Protein AF-0000000087712857 (afdb_homodimer)

Secondary structure (DSSP, 8-state):
--------TT----TT-----TT------HHHHHHHHHHHHHHHHHHHHHHHHHHT--HHHHHHHHHHHHHHHHHHHHHHHHHH--TTHHHHHHHHHHHTTTTBHHHHHHHHHHHHHHHHHHHHHHHHTT---HHHHHHHHHHHHHHHHHHHHHHHHHHHH-TTSTTT--THHHHHHHHHHHHHHHHHHHHHHTT--SHHHHHHHHHHHHHHHHHHHHHHHHHHHHHHT--TTSHHHHHHHHHHHH-HHHHHHHHHHHHHHHHHHHHHHHHHT---TT----------S----PPPPHHHHHHHHHHHHHHHHHHHHHHHHHHHHHHHHHHHS---S-S--SS----TT-TT-B-/--------TT----TT-----TT------HHHHHHHHHHHHHHHHHHHHHHHHHHT--HHHHHHHHHHHHHHHHHHHHHHHHHH--TTHHHHHHHHHHHTTTTBHHHHHHHHHHHHHHHHHHHHHHHHTT---HHHHHHHHHHHHHHHHHHHHHHHHHHHH-TTSTTT--THHHHHHHHHHHHHHHHHHHHHHTT--SHHHHHHHHHHHHHHHHHHHHHHHHHHHHHHT--TTSHHHHHHHHHHHH-HHHHHHHHHHHHHHHHHHHHHHHHHT---TT----------S----PPPPHHHHHHHHHHHHHHHHHHHHHHHHHHHHHHHHHHHS---S-S--SS----TT-TT-B-

Foldseek 3Di:
DDDLDDPDPPDLQAAPRPLRRQQPFNAFDVLLLLLLLLLLLLLLLLLVLLVVLLVVLQQVLSLQSLVVSLVSLVSSVVSVCVSNVDVVCLVVLQVVLVVLVQWFLLSVLSVLSVQLNVLSVVLNVCSNVVPPDSVVNNVSSVSNNVSSLCNQQSVLVLQLLQPLFALSVFPLSSQLSNLLSQLLNLLVSLVSLVVDDDLSSLVSNLVSLVSNLVSLVSNVVSVCVSLVPHDCVPVLNVQLSVVLVVDPLNVLLVVLSVLLNVLSVVQNCQQVVVPPVPDPPDDPDPPPPPPRRDGGDPVSSVSSNSSSVSSNSSSSSSSVSSSVSRVVSSSVDDSPPPPVCVPRPQRVSHSNSTD/DDDLDAPDPPDLQAFPRPPPRQQHFNAFDVLLLLLLLLLLLLLLLLLVLLVVLLVVLQQVLSLQSLVVSLVSLVSSVVSVCVSNVDPVCLVVLQVVLVVLVQWFLLSVLSVLSVQLNVLSVVLNVCSNVVPPDSVVNNVSSVSNNVSSLCNQQSVLVLQLLQPLFALSVFPLSSQLSNLLSQLLNLLVSLVSLVVDDDLSSLVSNLVSLVSNLVSLVSNVVSVCVSLVPHDCVPVLNVQLSVVLVVDPLNVLLVVLSVLLNVLSVVSNCQQVVVPPVPDPPDDPDPDPPPPRRDGGDPVSSVSSNSSSVSSNSSSSSSSVSSSVSRVVSSSVDDSPPPPVCVPRSQRVSHSNSTD

Radius of gyration: 26.61 Å; Cα contacts (8 Å, |Δi|>4): 1122; chains: 2; bounding box: 63×82×61 Å

InterPro domains:
  IPR005614 NrfD-like [PF03916] (27-250)
  IPR052049 Membrane-bound electron transfer protein [PTHR34856] (14-339)

Solvent-accessible surface area (backbone atoms only — not comparable to full-atom values): 35261 Å² total; per-residue (Å²): 132,81,79,83,67,74,76,67,92,81,73,67,67,38,86,81,55,70,89,59,68,89,81,64,69,59,70,82,55,71,37,43,36,49,14,54,37,25,30,13,35,15,11,29,35,32,27,52,40,21,56,40,53,67,71,69,64,29,63,70,41,39,35,58,49,25,51,54,24,32,53,29,30,50,49,12,53,50,25,45,39,64,52,43,72,47,68,69,49,67,69,52,43,50,62,55,17,62,78,35,41,84,42,8,33,54,18,39,35,47,50,23,44,50,43,27,44,51,29,31,43,53,42,25,52,42,46,70,66,60,59,81,56,60,64,61,54,38,52,42,20,49,54,18,22,53,21,5,51,47,33,27,22,33,60,23,45,36,38,11,30,30,74,83,35,32,63,33,53,27,25,15,40,25,56,26,36,42,24,32,18,45,21,19,15,27,16,54,50,35,60,60,23,63,80,49,83,48,68,32,17,37,51,43,37,57,52,28,37,44,48,29,22,55,22,28,50,42,30,53,51,24,49,49,42,34,66,57,26,58,58,62,84,46,61,40,23,39,48,13,51,54,49,38,76,67,37,68,60,48,52,50,25,53,50,30,38,51,50,22,28,53,49,24,42,53,48,40,41,66,68,67,61,54,62,53,91,80,56,81,69,74,74,78,76,80,70,72,60,86,67,74,84,76,63,76,56,69,70,52,51,56,51,45,49,52,29,19,51,28,25,44,53,22,32,40,36,54,50,36,49,55,55,49,21,19,51,53,19,41,73,67,46,73,74,69,80,72,62,78,53,80,66,69,83,70,52,73,82,33,57,71,45,52,74,132,80,79,84,67,75,72,69,91,81,70,71,67,40,88,80,55,70,90,60,69,89,82,60,71,57,72,84,55,71,36,44,36,49,14,53,37,25,28,13,34,15,11,31,34,32,28,51,40,19,56,40,53,69,71,68,63,30,62,72,40,40,37,57,49,27,51,54,24,31,51,28,29,51,50,12,52,50,25,44,38,64,53,46,73,46,69,68,48,68,70,51,43,51,62,55,16,63,75,34,41,85,41,7,34,54,17,39,36,49,51,23,44,51,42,26,43,51,30,30,43,53,42,26,52,41,44,71,64,59,59,80,54,60,64,61,56,39,53,40,20,49,54,19,22,52,20,6,50,47,33,27,23,34,59,22,44,36,38,12,29,31,74,83,35,33,63,33,53,29,24,15,40,25,55,26,35,41,25,32,16,44,21,19,14,26,16,52,50,35,61,60,24,62,81,50,85,48,69,32,16,39,50,44,37,56,50,28,36,45,48,30,22,55,21,29,52,41,29,54,50,24,48,49,42,35,66,57,24,59,59,62,84,46,60,38,24,40,49,13,49,53,50,38,76,67,36,68,60,48,53,50,23,53,49,29,38,52,49,22,28,53,48,24,43,53,46,42,40,67,69,67,61,54,61,53,93,82,56,82,68,75,74,81,75,80,73,72,61,86,67,75,84,76,64,74,56,69,70,52,51,55,51,47,50,54,27,20,52,29,24,43,53,24,33,40,36,54,50,36,48,56,55,49,22,19,51,53,20,40,72,66,45,73,73,69,79,73,63,77,50,80,66,68,84,68,53,75,84,36,57,68,45,54,72

Nearest PDB structures (foldseek):
  4akk-assembly1_B  TM=4.222E-01  e=1.189E+00  Klebsiella oxytoca
  4akk-assembly1_B  TM=4.228E-01  e=1.718E+00  Klebsiella oxytoca

pLDDT: mean 81.54, std 23.34, range [18.94, 98.94]

Structure (mmCIF, N/CA/C/O backbone):
data_AF-0000000087712857-model_v1
#
loop_
_entity.id
_entity.type
_entity.pdbx_description
1 polymer 'Nitrite reductase'
#
loop_
_atom_site.group_PDB
_atom_site.id
_atom_site.type_symbol
_atom_site.label_atom_id
_atom_site.label_alt_id
_atom_site.label_comp_id
_atom_site.label_asym_id
_atom_site.label_entity_id
_atom_site.label_seq_id
_atom_site.pdbx_PDB_ins_code
_atom_site.Cartn_x
_atom_site.Cartn_y
_atom_site.Cartn_z
_atom_site.occupancy
_atom_site.B_iso_or_equiv
_atom_site.auth_seq_id
_atom_site.auth_comp_id
_atom_site.auth_asym_id
_atom_site.auth_atom_id
_atom_site.pdbx_PDB_model_num
ATOM 1 N N . MET A 1 1 ? -28.047 -44.156 -13.953 1 19.23 1 MET A N 1
ATOM 2 C CA . MET A 1 1 ? -27.125 -43.125 -14.398 1 19.23 1 MET A CA 1
ATOM 3 C C . MET A 1 1 ? -27.719 -41.75 -14.234 1 19.23 1 MET A C 1
ATOM 5 O O . MET A 1 1 ? -28.484 -41.281 -15.078 1 19.23 1 MET A O 1
ATOM 9 N N . GLY A 1 2 ? -28.188 -41.438 -13.156 1 24 2 GLY A N 1
ATOM 10 C CA . GLY A 1 2 ? -29.203 -40.406 -12.891 1 24 2 GLY A CA 1
ATOM 11 C C . GLY A 1 2 ? -28.75 -39 -13.281 1 24 2 GLY A C 1
ATOM 12 O O . GLY A 1 2 ? -27.562 -38.719 -13.328 1 24 2 GLY A O 1
ATOM 13 N N . LEU A 1 3 ? -29.562 -38.312 -14.125 1 23.53 3 LEU A N 1
ATOM 14 C CA . LEU A 1 3 ? -29.5 -37.062 -14.875 1 23.53 3 LEU A CA 1
ATOM 15 C C . LEU A 1 3 ? -29.125 -35.906 -13.961 1 23.53 3 LEU A C 1
ATOM 17 O O . LEU A 1 3 ? -29.625 -35.781 -12.844 1 23.53 3 LEU A O 1
ATOM 21 N N . PHE A 1 4 ? -27.859 -35.562 -13.883 1 30.02 4 PHE A N 1
ATOM 22 C CA . PHE A 1 4 ? -27.203 -34.375 -13.336 1 30.02 4 PHE A CA 1
ATOM 23 C C . PHE A 1 4 ? -28 -33.125 -13.648 1 30.02 4 PHE A C 1
ATOM 25 O O . PHE A 1 4 ? -27.922 -32.594 -14.758 1 30.02 4 PHE A O 1
ATOM 32 N N . SER A 1 5 ? -29.25 -33 -13.234 1 29.48 5 SER A N 1
ATOM 33 C CA . SER A 1 5 ? -30.031 -31.844 -13.625 1 29.48 5 SER A CA 1
ATOM 34 C C . SER A 1 5 ? -29.516 -30.578 -12.969 1 29.48 5 SER A C 1
ATOM 36 O O . SER A 1 5 ? -29.047 -30.609 -11.82 1 29.48 5 SER A O 1
ATOM 38 N N . ALA A 1 6 ? -29.078 -29.594 -13.656 1 32.34 6 ALA A N 1
ATOM 39 C CA . ALA A 1 6 ? -28.656 -28.25 -13.312 1 32.34 6 ALA A CA 1
ATOM 40 C C . ALA A 1 6 ? -29.562 -27.641 -12.242 1 32.34 6 ALA A C 1
ATOM 42 O O . ALA A 1 6 ? -30.781 -27.828 -12.281 1 32.34 6 ALA A O 1
ATOM 43 N N . PRO A 1 7 ? -29 -27.422 -11.078 1 37.94 7 PRO A N 1
ATOM 44 C CA . PRO A 1 7 ? -29.984 -26.828 -10.18 1 37.94 7 PRO A CA 1
ATOM 45 C C . PRO A 1 7 ? -30.688 -25.625 -10.789 1 37.94 7 PRO A C 1
ATOM 47 O O . PRO A 1 7 ? -30.172 -25.031 -11.742 1 37.94 7 PRO A O 1
ATOM 50 N N . SER A 1 8 ? -31.844 -25.344 -10.375 1 32.38 8 SER A N 1
ATOM 51 C CA . SER A 1 8 ? -32.656 -24.234 -10.859 1 32.38 8 SER A CA 1
ATOM 52 C C . SER A 1 8 ? -31.984 -22.891 -10.547 1 32.38 8 SER A C 1
ATOM 54 O O . SER A 1 8 ? -31.328 -22.734 -9.508 1 32.38 8 SER A O 1
ATOM 56 N N . PRO A 1 9 ? -31.844 -21.891 -11.352 1 36.56 9 PRO A N 1
ATOM 57 C CA . PRO A 1 9 ? -31.5 -20.484 -11.156 1 36.56 9 PRO A CA 1
ATOM 58 C C . PRO A 1 9 ? -32.125 -19.891 -9.898 1 36.56 9 PRO A C 1
ATOM 60 O O . PRO A 1 9 ? -33.312 -20.125 -9.625 1 36.56 9 PRO A O 1
ATOM 63 N N . GLY A 1 10 ? -31.266 -19.453 -8.797 1 34.5 10 GLY A N 1
ATOM 64 C CA . GLY A 1 10 ? -31.781 -18.828 -7.59 1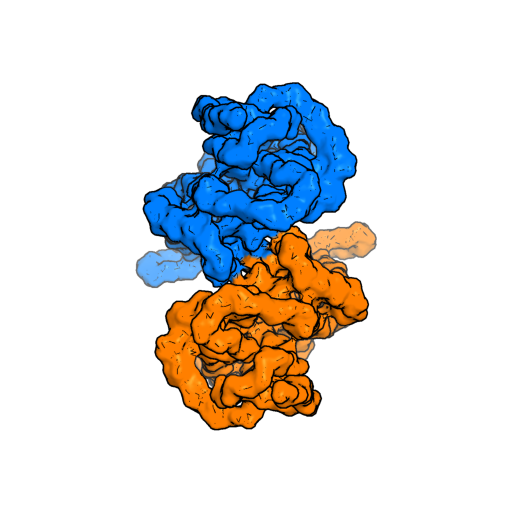 34.5 10 GLY A CA 1
ATOM 65 C C . GLY A 1 10 ? -31.5 -19.625 -6.332 1 34.5 10 GLY A C 1
ATOM 66 O O . GLY A 1 10 ? -32.031 -19.312 -5.266 1 34.5 10 GLY A O 1
ATOM 67 N N . THR A 1 11 ? -30.953 -20.719 -6.445 1 36.78 11 THR A N 1
ATOM 68 C CA . THR A 1 11 ? -30.797 -21.484 -5.215 1 36.78 11 THR A CA 1
ATOM 69 C C . THR A 1 11 ? -29.719 -20.859 -4.324 1 36.78 11 THR A C 1
ATOM 71 O O . THR A 1 11 ? -28.562 -20.703 -4.738 1 36.78 11 THR A O 1
ATOM 74 N N . SER A 1 12 ? -30.156 -20.188 -3.205 1 34.78 12 SER A N 1
ATOM 75 C CA . SER A 1 12 ? -29.328 -19.547 -2.184 1 34.78 12 SER A CA 1
ATOM 76 C C . SER A 1 12 ? -28.484 -20.578 -1.437 1 34.78 12 SER A C 1
ATOM 78 O O . SER A 1 12 ? -29 -21.594 -0.978 1 34.78 12 SER A O 1
ATOM 80 N N . PHE A 1 13 ? -27.281 -20.859 -1.751 1 36.5 13 PHE A N 1
ATOM 81 C CA . PHE A 1 13 ? -26.484 -21.906 -1.133 1 36.5 13 PHE A CA 1
ATOM 82 C C . PHE A 1 13 ? -25.844 -21.406 0.158 1 36.5 13 PHE A C 1
ATOM 84 O O . PHE A 1 13 ? -24.984 -20.516 0.131 1 36.5 13 PHE A O 1
ATOM 91 N N . GLY A 1 14 ? -26.594 -21.297 1.214 1 33.91 14 GLY A N 1
ATOM 92 C CA . GLY A 1 14 ? -26.047 -20.984 2.525 1 33.91 14 GLY A CA 1
ATOM 93 C C . GLY A 1 14 ? -25.016 -21.984 3.002 1 33.91 14 GLY A C 1
ATOM 94 O O . GLY A 1 14 ? -24.703 -22.938 2.297 1 33.91 14 GLY A O 1
ATOM 95 N N . ILE A 1 15 ? -24.516 -21.859 4.277 1 34.72 15 ILE A N 1
ATOM 96 C CA . ILE A 1 15 ? -23.453 -22.578 4.973 1 34.72 15 ILE A CA 1
ATOM 97 C C . ILE A 1 15 ? -23.672 -24.078 4.824 1 34.72 15 ILE A C 1
ATOM 99 O O . ILE A 1 15 ? -22.719 -24.828 4.578 1 34.72 15 ILE A O 1
ATOM 103 N N . GLN A 1 16 ? -24.766 -24.547 5.305 1 30.47 16 GLN A N 1
ATOM 104 C CA . GLN A 1 16 ? -25 -25.984 5.48 1 30.47 16 GLN A CA 1
ATOM 105 C C . GLN A 1 16 ? -25.5 -26.625 4.188 1 30.47 16 GLN A C 1
ATOM 107 O O . GLN A 1 16 ? -26.312 -27.562 4.223 1 30.47 16 GLN A O 1
ATOM 112 N N . ALA A 1 17 ? -25.359 -26.016 3.141 1 35.56 17 ALA A N 1
ATOM 113 C CA . ALA A 1 17 ? -26.109 -26.625 2.035 1 35.56 17 ALA A CA 1
ATOM 114 C C . ALA A 1 17 ? -25.531 -28 1.684 1 35.56 17 ALA A C 1
ATOM 116 O O . ALA A 1 17 ? -24.328 -28.219 1.77 1 35.56 17 ALA A O 1
ATOM 117 N N . PRO A 1 18 ? -26.391 -29.016 1.656 1 31.77 18 PRO A N 1
ATOM 118 C CA . PRO A 1 18 ? -26.016 -30.375 1.217 1 31.77 18 PRO A CA 1
ATOM 119 C C . PRO A 1 18 ? -25.141 -30.375 -0.034 1 31.77 18 PRO A C 1
ATOM 121 O O . PRO A 1 18 ? -25.172 -29.406 -0.805 1 31.77 18 PRO A O 1
ATOM 124 N N . ILE A 1 19 ? -24.172 -31.344 -0.04 1 33.94 19 ILE A N 1
ATOM 125 C CA . ILE A 1 19 ? -23.281 -31.656 -1.15 1 33.94 19 ILE A CA 1
ATOM 126 C C . ILE A 1 19 ? -24.047 -31.594 -2.467 1 33.94 19 ILE A C 1
ATOM 128 O O . ILE A 1 19 ? -24.812 -32.5 -2.801 1 33.94 19 ILE A O 1
ATOM 132 N N . ILE A 1 20 ? -24.812 -30.688 -2.771 1 35.78 20 ILE A N 1
ATOM 133 C CA . ILE A 1 20 ? -25.516 -30.719 -4.047 1 35.78 20 ILE A CA 1
ATOM 134 C C . ILE A 1 20 ? -24.547 -31.062 -5.168 1 35.78 20 ILE A C 1
ATOM 136 O O . ILE A 1 20 ? -23.344 -30.828 -5.043 1 35.78 20 ILE A O 1
ATOM 140 N N . GLN A 1 21 ? -24.953 -31.438 -6.402 1 33.69 21 GLN A N 1
ATOM 141 C CA . GLN A 1 21 ? -24.266 -31.891 -7.605 1 33.69 21 GLN A CA 1
ATOM 142 C C . GLN A 1 21 ? -23.062 -31 -7.906 1 33.69 21 GLN A C 1
ATOM 144 O O . GLN A 1 21 ? -23.062 -29.812 -7.59 1 33.69 21 GLN A O 1
ATOM 149 N N . ILE A 1 22 ? -21.922 -31.594 -8.227 1 35.44 22 ILE A N 1
ATOM 150 C CA . ILE A 1 22 ? -20.547 -31.203 -8.461 1 35.44 22 ILE A CA 1
ATOM 151 C C . ILE A 1 22 ? -20.5 -29.844 -9.141 1 35.44 22 ILE A C 1
ATOM 153 O O . ILE A 1 22 ? -19.656 -29 -8.812 1 35.44 22 ILE A O 1
ATOM 157 N N . ASN A 1 23 ? -21.391 -29.734 -10.148 1 35.91 23 ASN A N 1
ATOM 158 C CA . ASN A 1 23 ? -21.188 -28.609 -11.07 1 35.91 23 ASN A CA 1
ATOM 159 C C . ASN A 1 23 ? -21.828 -27.328 -10.547 1 35.91 23 ASN A C 1
ATOM 161 O O . ASN A 1 23 ? -21.906 -26.344 -11.266 1 35.91 23 ASN A O 1
ATOM 165 N N . GLN A 1 24 ? -22.656 -27.328 -9.516 1 40.62 24 GLN A N 1
ATOM 166 C CA . GLN A 1 24 ? -23.297 -26.078 -9.133 1 40.62 24 GLN A CA 1
ATOM 167 C C . GLN A 1 24 ? -22.391 -25.266 -8.211 1 40.62 24 GLN A C 1
ATOM 169 O O . GLN A 1 24 ? -22.156 -25.641 -7.062 1 40.62 24 GLN A O 1
ATOM 174 N N . TYR A 1 25 ? -21.578 -24.516 -8.781 1 48.03 25 TYR A N 1
ATOM 175 C CA . TYR A 1 25 ? -20.703 -23.609 -8.039 1 48.03 25 TYR A CA 1
ATOM 176 C C . TYR A 1 25 ? -21.516 -22.578 -7.281 1 48.03 25 TYR A C 1
ATOM 178 O O . TYR A 1 25 ? -22.266 -21.797 -7.879 1 48.03 25 TYR A O 1
ATOM 186 N N . PRO A 1 26 ? -21.891 -22.797 -5.984 1 56.09 26 PRO A N 1
ATOM 187 C CA . PRO A 1 26 ? -22.531 -21.672 -5.309 1 56.09 26 PRO A CA 1
ATOM 188 C C . PRO A 1 26 ? -21.781 -20.359 -5.48 1 56.09 26 PRO A C 1
ATOM 190 O O . PRO A 1 26 ? -20.625 -20.25 -5.051 1 56.09 26 PRO A O 1
ATOM 193 N N . LEU A 1 27 ? -22.469 -19.453 -6.371 1 71.31 27 LEU A N 1
ATOM 194 C CA . LEU A 1 27 ? -21.844 -18.172 -6.672 1 71.31 27 LEU A CA 1
ATOM 195 C C . LEU A 1 27 ? -22.375 -17.078 -5.75 1 71.31 27 LEU A C 1
ATOM 197 O O . LEU A 1 27 ? -23.531 -17.156 -5.293 1 71.31 27 LEU A O 1
ATOM 201 N N . TRP A 1 28 ? -21.578 -16.234 -5.301 1 81.12 28 TRP A N 1
ATOM 202 C CA . TRP A 1 28 ? -21.984 -15.023 -4.598 1 81.12 28 TRP A CA 1
ATOM 203 C C . TRP A 1 28 ? -22.766 -14.094 -5.523 1 81.12 28 TRP A C 1
ATOM 205 O O . TRP A 1 28 ? -22.422 -13.945 -6.695 1 81.12 28 TRP A O 1
ATOM 215 N N . SER A 1 29 ? -23.828 -13.531 -5 1 85.69 29 SER A N 1
ATOM 216 C CA . SER A 1 29 ? -24.703 -12.672 -5.777 1 85.69 29 SER A CA 1
ATOM 217 C C . SER A 1 29 ? -24.266 -11.211 -5.691 1 85.69 29 SER A C 1
ATOM 219 O O . SER A 1 29 ? -23.219 -10.906 -5.121 1 85.69 29 SER A O 1
ATOM 221 N N . GLU A 1 30 ? -25.094 -10.359 -6.289 1 91.62 30 GLU A N 1
ATOM 222 C CA . GLU A 1 30 ? -24.891 -8.914 -6.238 1 91.62 30 GLU A CA 1
ATOM 223 C C . GLU A 1 30 ? -25.016 -8.391 -4.809 1 91.62 30 GLU A C 1
ATOM 225 O O . GLU A 1 30 ? -24.438 -7.359 -4.469 1 91.62 30 GLU A O 1
ATOM 230 N N . TYR A 1 31 ? -25.688 -9.141 -3.975 1 91.62 31 TYR A N 1
ATOM 231 C CA . TYR A 1 31 ? -25.828 -8.742 -2.578 1 91.62 31 TYR A CA 1
ATOM 232 C C . TYR A 1 31 ? -24.484 -8.789 -1.858 1 91.62 31 TYR A C 1
ATOM 234 O O . TYR A 1 31 ? -24.203 -7.965 -0.985 1 91.62 31 TYR A O 1
ATOM 242 N N . VAL A 1 32 ? -23.672 -9.719 -2.281 1 91.31 32 VAL A N 1
ATOM 243 C CA . VAL A 1 32 ? -22.359 -9.812 -1.657 1 91.31 32 VAL A CA 1
ATOM 244 C C . VAL A 1 32 ? -21.484 -8.648 -2.113 1 91.31 32 VAL A C 1
ATOM 246 O O . VAL A 1 32 ? -20.734 -8.078 -1.32 1 91.31 32 VAL A O 1
ATOM 249 N N . ALA A 1 33 ? -21.609 -8.32 -3.383 1 95.25 33 ALA A N 1
ATOM 250 C CA . ALA A 1 33 ? -20.891 -7.148 -3.873 1 95.25 33 ALA A CA 1
ATOM 251 C C . ALA A 1 33 ? -21.266 -5.895 -3.096 1 95.25 33 ALA A C 1
ATOM 253 O O . ALA A 1 33 ? -20.406 -5.109 -2.701 1 95.25 33 ALA A O 1
ATOM 254 N N . LEU A 1 34 ? -22.547 -5.746 -2.84 1 97 34 LEU A N 1
ATOM 255 C CA . LEU A 1 34 ? -23.031 -4.605 -2.082 1 97 34 LEU A CA 1
ATOM 256 C C . LEU A 1 34 ? -22.578 -4.68 -0.627 1 97 34 LEU A C 1
ATOM 258 O O . LEU A 1 34 ? -22.234 -3.66 -0.03 1 97 34 LEU A O 1
ATOM 262 N N . ALA A 1 35 ? -22.609 -5.863 -0.074 1 95.94 35 ALA A N 1
ATOM 263 C CA . ALA A 1 35 ? -22.172 -6.051 1.306 1 95.94 35 ALA A CA 1
ATOM 264 C C . ALA A 1 35 ? -20.719 -5.648 1.474 1 95.94 35 ALA A C 1
ATOM 266 O O . ALA A 1 35 ? -20.359 -4.969 2.438 1 95.94 35 ALA A O 1
ATOM 267 N N . LEU A 1 36 ? -19.938 -6.098 0.534 1 96.88 36 LEU A N 1
ATOM 268 C CA . LEU A 1 36 ? -18.516 -5.77 0.572 1 96.88 36 LEU A CA 1
ATOM 269 C C . LEU A 1 36 ? -18.312 -4.27 0.408 1 96.88 36 LEU A C 1
ATOM 271 O O . LEU A 1 36 ? -17.453 -3.684 1.074 1 96.88 36 LEU A O 1
ATOM 275 N N . TYR A 1 37 ? -19.078 -3.68 -0.414 1 98.44 37 TYR A N 1
ATOM 276 C CA . TYR A 1 37 ? -19 -2.246 -0.665 1 98.44 37 TYR A CA 1
ATOM 277 C C . TYR A 1 37 ? -19.359 -1.452 0.586 1 98.44 37 TYR A C 1
ATOM 279 O O . TYR A 1 37 ? -18.609 -0.556 0.994 1 98.44 37 TYR A O 1
ATOM 287 N N . PHE A 1 38 ? -20.406 -1.782 1.199 1 98.69 38 PHE A N 1
ATOM 288 C CA . PHE A 1 38 ? -20.828 -1.037 2.379 1 98.69 38 PHE A CA 1
ATOM 289 C C . PHE A 1 38 ? -19.922 -1.335 3.562 1 98.69 38 PHE A C 1
ATOM 291 O O . PHE A 1 38 ? -19.75 -0.495 4.449 1 98.69 38 PHE A O 1
ATOM 298 N N . THR A 1 39 ? -19.344 -2.508 3.572 1 98.5 39 THR A N 1
ATOM 299 C CA . THR A 1 39 ? -18.344 -2.799 4.598 1 98.5 39 THR A CA 1
ATOM 300 C C . THR A 1 39 ? -17.156 -1.859 4.473 1 98.5 39 THR A C 1
ATOM 302 O O . THR A 1 39 ? -16.672 -1.328 5.477 1 98.5 39 THR A O 1
ATOM 305 N N . GLU A 1 40 ? -16.688 -1.645 3.232 1 98.62 40 GLU A N 1
ATOM 306 C CA . GLU A 1 40 ? -15.523 -0.783 3.086 1 98.62 40 GLU A CA 1
ATOM 307 C C . GLU A 1 40 ? -15.875 0.675 3.373 1 98.62 40 GLU A C 1
ATOM 309 O O . GLU A 1 40 ? -15.055 1.417 3.922 1 98.62 40 GLU A O 1
ATOM 314 N N . ILE A 1 41 ? -17.109 1.056 3.02 1 98.75 41 ILE A N 1
ATOM 315 C CA . ILE A 1 41 ? -17.562 2.412 3.307 1 98.75 41 ILE A CA 1
ATOM 316 C C . ILE A 1 41 ? -17.594 2.637 4.816 1 98.75 41 ILE A C 1
ATOM 318 O O . ILE A 1 41 ? -17 3.596 5.32 1 98.75 41 ILE A O 1
ATOM 322 N N . ALA A 1 42 ? -18.219 1.733 5.48 1 98.88 42 ALA A N 1
ATOM 323 C CA . ALA A 1 42 ? -18.328 1.837 6.934 1 98.88 42 ALA A CA 1
ATOM 324 C C . ALA A 1 42 ? -16.953 1.731 7.594 1 98.88 42 ALA A C 1
ATOM 326 O O . ALA A 1 42 ? -16.641 2.508 8.492 1 98.88 42 ALA A O 1
ATOM 327 N N . GLY A 1 43 ? -16.234 0.794 7.156 1 98.88 43 GLY A N 1
ATOM 328 C CA . GLY A 1 43 ? -14.953 0.521 7.77 1 98.88 43 GLY A CA 1
ATOM 329 C C . GLY A 1 43 ? -13.977 1.677 7.648 1 98.88 43 GLY A C 1
ATOM 330 O O . GLY A 1 43 ? -13.406 2.121 8.648 1 98.88 43 GLY A O 1
ATOM 331 N N . MET A 1 44 ? -13.781 2.184 6.484 1 98.88 44 MET A N 1
ATOM 332 C CA . MET A 1 44 ? -12.773 3.223 6.289 1 98.88 44 MET A CA 1
ATOM 333 C C . MET A 1 44 ? -13.305 4.582 6.738 1 98.88 44 MET A C 1
ATOM 335 O O . MET A 1 44 ? -12.531 5.453 7.141 1 98.88 44 MET A O 1
ATOM 339 N N . LEU A 1 45 ? -14.664 4.77 6.672 1 98.88 45 LEU A N 1
ATOM 340 C CA . LEU A 1 45 ? -15.203 5.965 7.31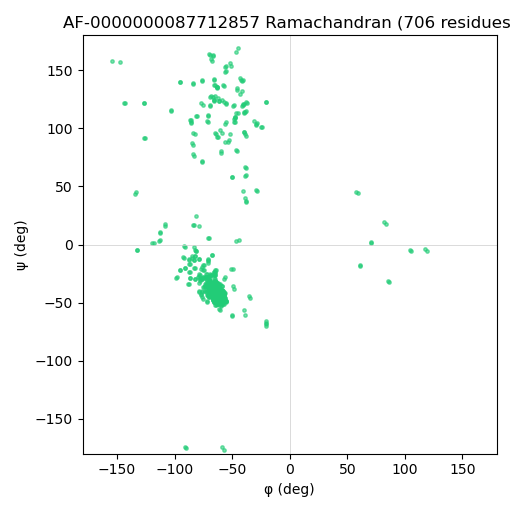6 1 98.88 45 LEU A CA 1
ATOM 341 C C . LEU A 1 45 ? -14.93 5.941 8.82 1 98.88 45 LEU A C 1
ATOM 343 O O . LEU A 1 45 ? -14.57 6.965 9.398 1 98.88 45 LEU A O 1
ATOM 347 N N . MET A 1 46 ? -15.062 4.781 9.445 1 98.88 46 MET A N 1
ATOM 348 C CA . MET A 1 46 ? -14.742 4.629 10.859 1 98.88 46 MET A CA 1
ATOM 349 C C . MET A 1 46 ? -13.266 4.91 11.125 1 98.88 46 MET A C 1
ATOM 351 O O . MET A 1 46 ? -12.922 5.555 12.109 1 98.88 46 MET A O 1
ATOM 355 N N . ALA A 1 47 ? -12.477 4.426 10.242 1 98.62 47 ALA A N 1
ATOM 356 C CA . ALA A 1 47 ? -11.047 4.664 10.383 1 98.62 47 ALA A CA 1
ATOM 357 C C . ALA A 1 47 ? -10.719 6.148 10.258 1 98.62 47 ALA A C 1
ATOM 359 O O . ALA A 1 47 ? -9.938 6.688 11.047 1 98.62 47 ALA A O 1
ATOM 360 N N . ILE A 1 48 ? -11.336 6.809 9.305 1 98.5 48 ILE A N 1
ATOM 361 C CA . ILE A 1 48 ? -11.102 8.234 9.078 1 98.5 48 ILE A CA 1
ATOM 362 C C . ILE A 1 48 ? -11.547 9.031 10.297 1 98.5 48 ILE A C 1
ATOM 364 O O . ILE A 1 48 ? -10.766 9.805 10.859 1 98.5 48 ILE A O 1
ATOM 368 N N . ILE A 1 49 ? -12.727 8.828 10.758 1 98.25 49 ILE A N 1
ATOM 369 C CA . ILE A 1 49 ? -13.242 9.664 11.844 1 98.25 49 ILE A CA 1
ATOM 370 C C . ILE A 1 49 ? -12.602 9.242 13.164 1 98.25 49 ILE A C 1
ATOM 372 O O . ILE A 1 49 ? -12.43 10.07 14.062 1 98.25 49 ILE A O 1
ATOM 376 N N . GLY A 1 50 ? -12.242 7.945 13.297 1 97.94 50 GLY A N 1
ATOM 377 C CA . GLY A 1 50 ? -11.5 7.539 14.477 1 97.94 50 GLY A CA 1
ATOM 378 C C . GLY A 1 50 ? -10.164 8.25 14.617 1 97.94 50 GLY A C 1
ATOM 379 O O . GLY A 1 50 ? -9.805 8.703 15.711 1 97.94 50 GLY A O 1
ATOM 380 N N . LEU A 1 51 ? -9.469 8.414 13.562 1 95.38 51 LEU A N 1
ATOM 381 C CA . LEU A 1 51 ? -8.188 9.109 13.578 1 95.38 51 LEU A CA 1
ATOM 382 C C . LEU A 1 51 ? -8.383 10.609 13.789 1 95.38 51 LEU A C 1
ATOM 384 O O . LEU A 1 51 ? -7.578 11.258 14.461 1 95.38 51 LEU A O 1
ATOM 388 N N . MET A 1 52 ? -9.438 11.117 13.219 1 95.94 52 MET A N 1
ATOM 389 C CA . MET A 1 52 ? -9.75 12.531 13.414 1 95.94 52 MET A CA 1
ATOM 390 C C . MET A 1 52 ? -10.133 12.805 14.867 1 95.94 52 MET A C 1
ATOM 392 O O . MET A 1 52 ? -9.82 13.875 15.398 1 95.94 52 MET A O 1
ATOM 396 N N . GLU A 1 53 ? -10.766 11.859 15.484 1 94.56 53 GLU A N 1
ATOM 397 C CA . GLU A 1 53 ? -11.148 11.984 16.891 1 94.56 53 GLU A CA 1
ATOM 398 C C . GLU A 1 53 ? -9.922 12.148 17.781 1 94.56 53 GLU A C 1
ATOM 400 O O . GLU A 1 53 ? -9.914 12.977 18.688 1 94.56 53 GLU A O 1
ATOM 405 N N . VAL A 1 54 ? -8.914 11.438 17.5 1 88.31 54 VAL A N 1
ATOM 406 C CA . VAL A 1 54 ? -7.727 11.43 18.344 1 88.31 54 VAL A CA 1
ATOM 407 C C . VAL A 1 54 ? -7.012 12.781 18.234 1 88.31 54 VAL A C 1
ATOM 409 O O . VAL A 1 54 ? -6.352 13.211 19.188 1 88.31 54 VAL A O 1
ATOM 412 N N . THR A 1 55 ? -7.18 13.5 17.141 1 84.81 55 THR A N 1
ATOM 413 C CA . THR A 1 55 ? -6.559 14.812 16.984 1 84.81 55 THR A CA 1
ATOM 414 C C . THR A 1 55 ? -7.344 15.875 17.75 1 84.81 55 THR A C 1
ATOM 416 O O . THR A 1 55 ? -6.793 16.922 18.109 1 84.81 55 THR A O 1
ATOM 419 N N . GLY A 1 56 ? -8.711 15.758 17.875 1 83 56 GLY A N 1
ATOM 420 C CA . GLY A 1 56 ? -9.555 16.672 18.625 1 83 56 GLY A CA 1
ATOM 421 C C . GLY A 1 56 ? -9.938 17.906 17.844 1 83 56 GLY A C 1
ATOM 422 O O . GLY A 1 56 ? -10.477 18.859 18.422 1 83 56 GLY A O 1
ATOM 423 N N . ARG A 1 57 ? -9.797 17.844 16.578 1 87 57 ARG 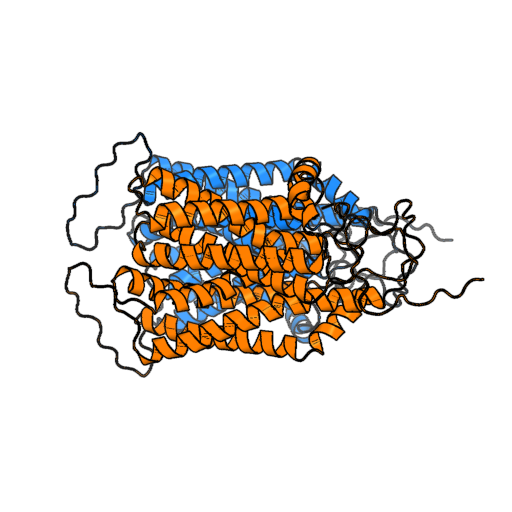A N 1
ATOM 424 C CA . ARG A 1 57 ? -9.938 19.078 15.789 1 87 57 ARG A CA 1
ATOM 425 C C . ARG A 1 57 ? -11.172 19.016 14.898 1 87 57 ARG A C 1
ATOM 427 O O . ARG A 1 57 ? -11.453 19.953 14.156 1 87 57 ARG A O 1
ATOM 434 N N . PHE A 1 58 ? -11.969 17.859 15.055 1 94.81 58 PHE A N 1
ATOM 435 C CA . PHE A 1 58 ? -13.031 17.641 14.078 1 94.81 58 PHE A CA 1
ATOM 436 C C . PHE A 1 58 ? -14.336 17.25 14.766 1 94.81 58 PHE A C 1
ATOM 438 O O . PHE A 1 58 ? -15.039 16.359 14.312 1 94.81 58 PHE A O 1
ATOM 445 N N . GLY A 1 59 ? -14.68 17.875 15.781 1 93.94 59 GLY A N 1
ATOM 446 C CA . GLY A 1 59 ? -15.758 17.453 16.656 1 93.94 59 GLY A CA 1
ATOM 447 C C . GLY A 1 59 ? -17.094 17.375 15.945 1 93.94 59 GLY A C 1
ATOM 448 O O . GLY A 1 59 ? -17.75 16.328 15.945 1 93.94 59 GLY A O 1
ATOM 449 N N . SER A 1 60 ? -17.562 18.469 15.32 1 94.69 60 SER A N 1
ATOM 450 C CA . SER A 1 60 ? -18.859 18.5 14.648 1 94.69 60 SER A CA 1
ATOM 451 C C . SER A 1 60 ? -18.891 17.5 13.484 1 94.69 60 SER A C 1
ATOM 453 O O . SER A 1 60 ? -19.922 16.875 13.234 1 94.69 60 SER A O 1
ATOM 455 N N . PHE A 1 61 ? -17.828 17.406 12.758 1 97.38 61 PHE A N 1
ATOM 456 C CA . PHE A 1 61 ? -17.75 16.5 11.625 1 97.38 61 PHE A CA 1
ATOM 457 C C . PHE A 1 61 ? -17.844 15.055 12.078 1 97.38 61 PHE A C 1
ATOM 459 O O . PHE A 1 61 ? -18.609 14.266 11.516 1 97.38 61 PHE A O 1
ATOM 466 N N . THR A 1 62 ? -17.016 14.695 13.094 1 97.88 62 THR A N 1
ATOM 467 C CA . THR A 1 62 ? -16.984 13.305 13.547 1 97.88 62 THR A CA 1
ATOM 468 C C . THR A 1 62 ? -18.344 12.891 14.102 1 97.88 62 THR A C 1
ATOM 470 O O . THR A 1 62 ? -18.75 11.734 13.945 1 97.88 62 THR A O 1
ATOM 473 N N . LYS A 1 63 ? -19.016 13.781 14.75 1 96.94 63 LYS A N 1
ATOM 474 C CA . LYS A 1 63 ? -20.359 13.5 15.258 1 96.94 63 LYS A CA 1
ATOM 475 C C . LYS A 1 63 ? -21.312 13.133 14.125 1 96.94 63 LYS A C 1
ATOM 477 O O . LYS A 1 63 ? -21.984 12.102 14.188 1 96.94 63 LYS A O 1
ATOM 482 N N . ARG A 1 64 ? -21.375 13.906 13.094 1 97.62 64 ARG A N 1
ATOM 483 C CA . ARG A 1 64 ? -22.25 13.648 11.953 1 97.62 64 ARG A CA 1
ATOM 484 C C . ARG A 1 64 ? -21.828 12.375 11.227 1 97.62 64 ARG A C 1
ATOM 486 O O . ARG A 1 64 ? -22.672 11.555 10.859 1 97.62 64 ARG A O 1
ATOM 493 N N . ALA A 1 65 ? -20.547 12.25 10.969 1 98.56 65 ALA A N 1
ATOM 494 C CA . ALA A 1 65 ? -20.016 11.117 10.211 1 98.56 65 ALA A CA 1
ATOM 495 C C . ALA A 1 65 ? -20.234 9.805 10.977 1 98.56 65 ALA A C 1
ATOM 497 O O . ALA A 1 65 ? -20.344 8.742 10.367 1 98.56 65 ALA A O 1
ATOM 498 N N . SER A 1 66 ? -20.25 9.891 12.32 1 98.69 66 SER A N 1
ATOM 499 C CA . SER A 1 66 ? -20.438 8.68 13.117 1 98.69 66 SER A CA 1
ATOM 500 C C . SER A 1 66 ? -21.781 8.039 12.836 1 98.69 66 SER A C 1
ATOM 502 O O . SER A 1 66 ? -21.906 6.816 12.781 1 98.69 66 SER A O 1
ATOM 504 N N . VAL A 1 67 ? -22.766 8.789 12.625 1 98.69 67 VAL A N 1
ATOM 505 C CA . VAL A 1 67 ? -24.109 8.289 12.336 1 98.69 67 VAL A CA 1
ATOM 506 C C . VAL A 1 67 ? -24.109 7.574 10.984 1 98.69 67 VAL A C 1
ATOM 508 O O . VAL A 1 67 ? -24.641 6.465 10.859 1 98.69 67 VAL A O 1
ATOM 511 N N . VAL A 1 68 ? -23.516 8.219 10.008 1 98.75 68 VAL A N 1
ATOM 512 C CA . VAL A 1 68 ? -23.469 7.66 8.656 1 98.75 68 VAL A CA 1
ATOM 513 C C . VAL A 1 68 ? -22.656 6.363 8.664 1 98.75 68 VAL A C 1
ATOM 515 O O . VAL A 1 68 ? -23 5.41 7.965 1 98.75 68 VAL A O 1
ATOM 518 N N . THR A 1 69 ? -21.594 6.371 9.438 1 98.88 69 THR A N 1
ATOM 519 C CA . THR A 1 69 ? -20.75 5.188 9.555 1 98.88 69 THR A CA 1
ATOM 520 C C . THR A 1 69 ? -21.562 3.998 10.07 1 98.88 69 THR A C 1
ATOM 522 O O . THR A 1 69 ? -21.469 2.895 9.531 1 98.88 69 THR A O 1
ATOM 525 N N . PHE A 1 70 ? -22.312 4.242 11.109 1 98.81 70 PHE A N 1
ATOM 526 C CA . PHE A 1 70 ? -23.094 3.164 11.711 1 98.81 70 PHE A CA 1
ATOM 527 C C . PHE A 1 70 ? -24.172 2.684 10.75 1 98.81 70 PHE A C 1
ATOM 529 O O . PHE A 1 70 ? -24.422 1.481 10.633 1 98.81 70 PHE A O 1
ATOM 536 N N . ILE A 1 71 ? -24.828 3.557 10.039 1 98.81 71 ILE A N 1
ATOM 537 C CA . ILE A 1 71 ? -25.844 3.193 9.062 1 98.81 71 ILE A CA 1
ATOM 538 C C . ILE A 1 71 ? -25.234 2.326 7.969 1 98.81 71 ILE A C 1
ATOM 540 O O . ILE A 1 71 ? -25.812 1.316 7.566 1 98.81 71 ILE A O 1
ATOM 544 N N . ALA A 1 72 ? -24.062 2.732 7.496 1 98.75 72 ALA A N 1
ATOM 545 C CA . ALA A 1 72 ? -23.375 1.953 6.473 1 98.75 72 ALA A CA 1
ATOM 546 C C . ALA A 1 72 ? -23.031 0.554 6.98 1 98.75 72 ALA A C 1
ATOM 548 O O . ALA A 1 72 ? -23.109 -0.421 6.227 1 98.75 72 ALA A O 1
ATOM 549 N N . ALA A 1 73 ? -22.656 0.464 8.227 1 98.56 73 ALA A N 1
ATOM 550 C CA . ALA A 1 73 ? -22.344 -0.839 8.812 1 98.56 73 ALA A CA 1
ATOM 551 C C . ALA A 1 73 ? -23.594 -1.727 8.859 1 98.56 73 ALA A C 1
ATOM 553 O O . ALA A 1 73 ? -23.516 -2.928 8.594 1 98.56 73 ALA A O 1
ATOM 554 N N . ILE A 1 74 ? -24.703 -1.165 9.18 1 97.88 74 ILE A N 1
ATOM 555 C CA . ILE A 1 74 ? -25.969 -1.902 9.203 1 97.88 74 ILE A CA 1
ATOM 556 C C . ILE A 1 74 ? -26.297 -2.391 7.797 1 97.88 74 ILE A C 1
ATOM 558 O O . ILE A 1 74 ? -26.719 -3.537 7.617 1 97.88 74 ILE A O 1
ATOM 562 N N . LEU A 1 75 ? -26.125 -1.54 6.832 1 97.94 75 LEU A N 1
ATOM 563 C CA . LEU A 1 75 ? -26.406 -1.914 5.449 1 97.94 75 LEU A CA 1
ATOM 564 C C . LEU A 1 75 ? -25.5 -3.066 5.008 1 97.94 75 LEU A C 1
ATOM 566 O O . LEU A 1 75 ? -25.953 -3.986 4.324 1 97.94 75 LEU A O 1
ATOM 570 N N . ALA A 1 76 ? -24.25 -3 5.371 1 97 76 ALA A N 1
ATOM 571 C CA . ALA A 1 76 ? -23.328 -4.086 5.039 1 97 76 ALA A CA 1
ATOM 572 C C . ALA A 1 76 ? -23.844 -5.422 5.559 1 97 76 ALA A C 1
ATOM 574 O O . ALA A 1 76 ? -23.938 -6.395 4.809 1 97 76 ALA A O 1
ATOM 575 N N . LEU A 1 77 ? -24.219 -5.418 6.809 1 92.62 77 LEU A N 1
ATOM 576 C CA . LEU A 1 77 ? -24.719 -6.652 7.418 1 92.62 77 LEU A CA 1
ATOM 577 C C . LEU A 1 77 ? -26.047 -7.07 6.805 1 92.62 77 LEU A C 1
ATOM 579 O O . LEU A 1 77 ? -26.328 -8.266 6.656 1 92.62 77 LEU A O 1
ATOM 583 N N . GLY A 1 78 ? -26.875 -6.098 6.543 1 93.56 78 GLY A N 1
ATOM 584 C CA . GLY A 1 78 ? -28.141 -6.398 5.895 1 93.56 78 GLY A CA 1
ATOM 585 C C . GLY A 1 78 ? -27.984 -7.09 4.555 1 93.56 78 GLY A C 1
ATOM 586 O O . GLY A 1 78 ? -28.688 -8.055 4.258 1 93.56 78 GLY A O 1
ATOM 587 N N . PHE A 1 79 ? -27.031 -6.66 3.75 1 94 79 PHE A N 1
ATOM 588 C CA . PHE A 1 79 ? -26.797 -7.258 2.438 1 94 79 PHE A CA 1
ATOM 589 C C . PHE A 1 79 ? -26.156 -8.633 2.568 1 94 79 PHE A C 1
ATOM 591 O O . PHE A 1 79 ? -26.422 -9.523 1.763 1 94 79 PHE A O 1
ATOM 598 N N . PHE A 1 80 ? -25.281 -8.82 3.58 1 88.75 80 PHE A N 1
ATOM 599 C CA . PHE A 1 80 ? -24.766 -10.156 3.836 1 88.75 80 PHE A CA 1
ATOM 600 C C . PHE A 1 80 ? -25.906 -11.117 4.176 1 88.75 80 PHE A C 1
ATOM 602 O O . PHE A 1 80 ? -25.938 -12.25 3.686 1 88.75 80 PHE A O 1
ATOM 609 N N . ASP A 1 81 ? -26.797 -10.641 5.02 1 86.5 81 ASP A N 1
ATOM 610 C CA . ASP A 1 81 ? -27.938 -11.469 5.434 1 86.5 81 ASP A CA 1
ATOM 611 C C . ASP A 1 81 ? -28.844 -11.789 4.254 1 86.5 81 ASP A C 1
ATOM 613 O O . ASP A 1 81 ? -29.359 -12.906 4.148 1 86.5 81 ASP A O 1
ATOM 617 N N . ALA A 1 82 ? -29.047 -10.852 3.412 1 86.94 82 ALA A N 1
ATOM 618 C CA . ALA A 1 82 ? -29.891 -11.047 2.236 1 86.94 82 ALA A CA 1
ATOM 619 C C . ALA A 1 82 ? -29.297 -12.117 1.319 1 86.94 82 ALA A C 1
ATOM 621 O O . ALA A 1 82 ? -30.047 -12.859 0.675 1 86.94 82 ALA A O 1
ATOM 622 N N . ASP A 1 83 ? -28.047 -12.172 1.273 1 83 83 ASP A N 1
ATOM 623 C CA . ASP A 1 83 ? -27.406 -13.18 0.433 1 83 83 ASP A CA 1
ATOM 624 C C . ASP A 1 83 ? -27.469 -14.562 1.084 1 83 83 ASP A C 1
ATOM 626 O O . ASP A 1 83 ? -27.656 -15.562 0.399 1 83 83 ASP A O 1
ATOM 630 N N . LEU A 1 84 ? -27.281 -14.656 2.359 1 76.81 84 LEU A N 1
ATOM 631 C CA . LEU A 1 84 ? -27.25 -15.922 3.084 1 76.81 84 LEU A CA 1
ATOM 632 C C . LEU A 1 84 ? -28.641 -16.531 3.18 1 76.81 84 LEU A C 1
ATOM 634 O O . LEU A 1 84 ? -28.797 -17.75 3.225 1 76.81 84 LEU A O 1
ATOM 638 N N . GLY A 1 85 ? -29.641 -15.789 3.219 1 70.81 85 GLY A N 1
ATOM 639 C CA . GLY A 1 85 ? -31.016 -16.25 3.275 1 70.81 85 GLY A CA 1
ATOM 640 C C . GLY A 1 85 ? -31.391 -16.875 4.609 1 70.81 85 GLY A C 1
ATOM 641 O O . GLY A 1 85 ? -32.406 -17.531 4.73 1 70.81 85 GLY A O 1
ATOM 642 N N . ARG A 1 86 ? -30.469 -16.906 5.602 1 70.44 86 ARG A N 1
ATOM 643 C CA . ARG A 1 86 ? -30.75 -17.469 6.922 1 70.44 86 ARG A CA 1
ATOM 644 C C . ARG A 1 86 ? -30.406 -16.453 8.016 1 70.44 86 ARG A C 1
ATOM 646 O O . ARG A 1 86 ? -29.344 -16.531 8.633 1 70.44 86 ARG A O 1
ATOM 653 N N . PRO A 1 87 ? -31.328 -15.703 8.375 1 71.44 87 PRO A N 1
ATOM 654 C CA . PRO A 1 87 ? -31.062 -14.633 9.336 1 71.44 87 PRO A CA 1
ATOM 655 C C . PRO A 1 87 ? -30.672 -15.156 10.711 1 71.44 87 PRO A C 1
ATOM 657 O O . PRO A 1 87 ? -29.953 -14.477 11.453 1 71.44 87 PRO A O 1
ATOM 660 N N . SER A 1 88 ? -31.047 -16.328 11.008 1 71.44 88 SER A N 1
ATOM 661 C CA . SER A 1 88 ? -30.672 -16.906 12.305 1 71.44 88 SER A CA 1
ATOM 662 C C . SER A 1 88 ? -29.172 -17.172 12.383 1 71.44 88 SER A C 1
ATOM 664 O O . SER A 1 88 ? -28.609 -17.234 13.469 1 71.44 88 SER A O 1
ATOM 666 N N . ALA A 1 89 ? -28.609 -17.375 11.258 1 68.19 89 ALA A N 1
ATOM 667 C CA . ALA A 1 89 ? -27.172 -17.641 11.211 1 68.19 89 ALA A CA 1
ATOM 668 C C . ALA A 1 89 ? -26.375 -16.422 11.688 1 68.19 89 ALA A C 1
ATOM 670 O O . ALA A 1 89 ? -25.25 -16.562 12.172 1 68.19 89 ALA A O 1
ATOM 671 N N . ALA A 1 90 ? -27 -15.359 11.562 1 68.31 90 ALA A N 1
ATOM 672 C CA . ALA A 1 90 ? -26.312 -14.125 11.945 1 68.31 90 ALA A CA 1
ATOM 673 C C . ALA A 1 90 ? -26.031 -14.094 13.445 1 68.31 90 ALA A C 1
ATOM 675 O O . ALA A 1 90 ? -25.047 -13.508 13.891 1 68.31 90 ALA A O 1
ATOM 676 N N . ILE A 1 91 ? -26.844 -14.805 14.164 1 70.38 91 ILE A N 1
ATOM 677 C CA . ILE A 1 91 ? -26.703 -14.789 15.617 1 70.38 91 ILE A CA 1
ATOM 678 C C . ILE A 1 91 ? -25.703 -15.867 16.047 1 70.38 91 ILE A C 1
ATOM 680 O O . ILE A 1 91 ? -24.922 -15.664 16.984 1 70.38 91 ILE A O 1
ATOM 684 N N . SER A 1 92 ? -25.656 -16.938 15.398 1 72.12 92 SER A N 1
ATOM 685 C CA . SER A 1 92 ? -24.812 -18.062 15.812 1 72.12 92 SER A CA 1
ATOM 686 C C . SER A 1 92 ? -23.438 -17.984 15.172 1 72.12 92 SER A C 1
ATOM 688 O O . SER A 1 92 ? -22.469 -18.531 15.703 1 72.12 92 SER A O 1
ATOM 690 N N . SER A 1 93 ? -23.328 -17.266 14.141 1 76.25 93 SER A N 1
ATOM 691 C CA . SER A 1 93 ? -22.109 -17.281 13.328 1 76.25 93 SER A CA 1
ATOM 692 C C . SER A 1 93 ? -20.938 -16.688 14.086 1 76.25 93 SER A C 1
ATOM 694 O O . SER A 1 93 ? -19.812 -17.188 13.992 1 76.25 93 SER A O 1
ATOM 696 N N . PRO A 1 94 ? -21.188 -15.703 14.945 1 76.81 94 PRO A N 1
ATOM 697 C CA . PRO A 1 94 ? -20.031 -15.133 15.641 1 76.81 94 PRO A CA 1
ATOM 698 C C . PRO A 1 94 ? -19.391 -16.109 16.609 1 76.81 94 PRO A C 1
ATOM 700 O O . PRO A 1 94 ? -18.156 -16.125 16.766 1 76.81 94 PRO A O 1
ATOM 703 N N . ILE A 1 95 ? -20.156 -16.891 17.219 1 77 95 ILE A N 1
ATOM 704 C CA . ILE A 1 95 ? -19.625 -17.875 18.156 1 77 95 ILE A CA 1
ATOM 705 C C . ILE A 1 95 ? -18.797 -18.906 17.422 1 77 95 ILE A C 1
ATOM 707 O O . ILE A 1 95 ? -17.688 -19.25 17.844 1 77 95 ILE A O 1
ATOM 711 N N . GLU A 1 96 ? -19.344 -19.344 16.375 1 74.06 96 GLU A N 1
ATOM 712 C CA . GLU A 1 96 ? -18.594 -20.281 15.547 1 74.06 96 GLU A CA 1
ATOM 713 C C . GLU A 1 96 ? -17.344 -19.641 14.953 1 74.06 96 GLU A C 1
ATOM 715 O O . GLU A 1 96 ? -16.312 -20.297 14.805 1 74.06 96 GLU A O 1
ATOM 720 N N . ALA A 1 97 ? -17.516 -18.438 14.664 1 80.06 97 ALA A N 1
ATOM 721 C CA . ALA A 1 97 ? -16.406 -17.703 14.062 1 80.06 97 ALA A CA 1
ATOM 722 C C . ALA A 1 97 ? -15.242 -17.578 15.047 1 80.06 97 ALA A C 1
ATOM 724 O O . ALA A 1 97 ? -14.078 -17.641 14.648 1 80.06 97 ALA A O 1
ATOM 725 N N . LEU A 1 98 ? -15.523 -17.453 16.297 1 82.12 98 LEU A N 1
ATOM 726 C CA . LEU A 1 98 ? -14.477 -17.359 17.312 1 82.12 98 LEU A CA 1
ATOM 727 C C . LEU A 1 98 ? -13.656 -18.656 17.375 1 82.12 98 LEU A C 1
ATOM 729 O O . LEU A 1 98 ? -12.438 -18.609 17.531 1 82.12 98 LEU A O 1
ATOM 733 N N . ALA A 1 99 ? -14.32 -19.719 17.203 1 76.25 99 ALA A N 1
ATOM 734 C CA . ALA A 1 99 ? -13.656 -21.016 17.25 1 76.25 99 ALA A CA 1
ATOM 735 C C . ALA A 1 99 ? -12.766 -21.219 16.016 1 76.25 99 ALA A C 1
ATOM 737 O O . ALA A 1 99 ? -11.75 -21.906 16.094 1 76.25 99 ALA A O 1
ATOM 738 N N . ASN A 1 100 ? -13.156 -20.578 14.938 1 76.56 100 ASN A N 1
ATOM 739 C CA . ASN A 1 100 ? -12.445 -20.797 13.68 1 76.56 100 ASN A CA 1
ATOM 740 C C . ASN A 1 100 ? -11.602 -19.578 13.305 1 76.56 100 ASN A C 1
ATOM 742 O O . ASN A 1 100 ? -11.148 -19.469 12.164 1 76.56 100 ASN A O 1
ATOM 746 N N . PHE A 1 101 ? -11.352 -18.734 14.234 1 82.94 101 PHE A N 1
ATOM 747 C CA . PHE A 1 101 ? -10.703 -17.453 13.984 1 82.94 101 PHE A CA 1
ATOM 748 C C . PHE A 1 101 ? -9.281 -17.656 13.469 1 82.94 101 PHE A C 1
ATOM 750 O O . PHE A 1 101 ? -8.82 -16.922 12.594 1 82.94 101 PHE A O 1
ATOM 757 N N . SER A 1 102 ? -8.625 -18.641 13.891 1 77.94 102 SER A N 1
ATOM 758 C CA . SER A 1 102 ? -7.203 -18.797 13.594 1 77.94 102 SER A CA 1
ATOM 759 C C . SER A 1 102 ? -6.988 -19.422 12.219 1 77.94 102 SER A C 1
ATOM 761 O O . SER A 1 102 ? -5.91 -19.281 11.633 1 77.94 102 SER A O 1
ATOM 763 N N . HIS A 1 103 ? -8.023 -19.984 11.578 1 75.69 103 HIS A N 1
ATOM 764 C CA . HIS A 1 103 ? -7.703 -20.734 10.359 1 75.69 103 HIS A CA 1
ATOM 765 C C . HIS A 1 103 ? -8.633 -20.344 9.219 1 75.69 103 HIS A C 1
ATOM 767 O O . HIS A 1 103 ? -8.469 -20.812 8.094 1 75.69 103 HIS A O 1
ATOM 773 N N . SER A 1 104 ? -9.617 -19.5 9.531 1 78.69 104 SER A N 1
ATOM 774 C CA . SER A 1 104 ? -10.602 -19.172 8.5 1 78.69 104 SER A CA 1
ATOM 775 C C . SER A 1 104 ? -10.734 -17.672 8.312 1 78.69 104 SER A C 1
ATOM 777 O O . SER A 1 104 ? -11.086 -16.953 9.258 1 78.69 104 SER A O 1
ATOM 779 N N . TRP A 1 105 ? -10.5 -17.234 7.125 1 84.19 105 TRP A N 1
ATOM 780 C CA . TRP A 1 105 ? -10.672 -15.82 6.824 1 84.19 105 TRP A CA 1
ATOM 781 C C . TRP A 1 105 ? -12.141 -15.414 6.93 1 84.19 105 TRP A C 1
ATOM 783 O O . TRP A 1 105 ? -12.461 -14.289 7.309 1 84.19 105 TRP A O 1
ATOM 793 N N . MET A 1 106 ? -13.055 -16.344 6.586 1 81.06 106 MET A N 1
ATOM 794 C CA . MET A 1 106 ? -14.477 -16.062 6.75 1 81.06 106 MET A CA 1
ATOM 795 C C . MET A 1 106 ? -14.82 -15.812 8.211 1 81.06 106 MET A C 1
ATOM 797 O O . MET A 1 106 ? -15.57 -14.883 8.523 1 81.06 106 MET A O 1
ATOM 801 N N . ALA A 1 107 ? -14.258 -16.656 9.055 1 84.38 107 ALA A N 1
ATOM 802 C CA . ALA A 1 107 ? -14.461 -16.484 10.492 1 84.38 107 ALA A CA 1
ATOM 803 C C . ALA A 1 107 ? -13.898 -15.148 10.969 1 84.38 107 ALA A C 1
ATOM 805 O O . ALA A 1 107 ? -14.555 -14.43 11.727 1 84.38 107 ALA A O 1
ATOM 806 N N . ARG A 1 108 ? -12.742 -14.805 10.492 1 89.94 108 ARG A N 1
ATOM 807 C CA . ARG A 1 108 ? -12.148 -13.516 10.828 1 89.94 108 ARG A CA 1
ATOM 808 C C . ARG A 1 108 ? -13.031 -12.367 10.344 1 89.94 108 ARG A C 1
ATOM 810 O O . ARG A 1 108 ? -13.203 -11.367 11.047 1 89.94 108 ARG A O 1
ATOM 817 N N . GLY A 1 109 ? -13.602 -12.531 9.203 1 91.19 109 GLY A N 1
ATOM 818 C CA . GLY A 1 109 ? -14.5 -11.523 8.664 1 91.19 109 GLY A CA 1
ATOM 819 C C . GLY A 1 109 ? -15.703 -11.266 9.547 1 91.19 109 GLY A C 1
ATOM 820 O O . GLY A 1 109 ? -16.062 -10.109 9.789 1 91.19 109 GLY A O 1
ATOM 821 N N . ILE A 1 110 ? -16.25 -12.312 10.008 1 88.5 110 ILE A N 1
ATOM 822 C CA . ILE A 1 110 ? -17.422 -12.195 10.867 1 88.5 110 ILE A CA 1
ATOM 823 C C . ILE A 1 110 ? -17.062 -11.422 12.133 1 88.5 110 ILE A C 1
ATOM 825 O O . ILE A 1 110 ? -17.812 -10.531 12.555 1 88.5 110 ILE A O 1
ATOM 829 N N . ILE A 1 111 ? -15.922 -11.695 12.617 1 91.75 111 ILE A N 1
ATOM 830 C CA . ILE A 1 111 ? -15.477 -11.031 13.844 1 91.75 111 ILE A CA 1
ATOM 831 C C . ILE A 1 111 ? -15.172 -9.562 13.555 1 91.75 111 ILE A C 1
ATOM 833 O O . ILE A 1 111 ? -15.57 -8.68 14.312 1 91.75 111 ILE A O 1
ATOM 837 N N . PHE A 1 112 ? -14.492 -9.305 12.477 1 95.69 112 PHE A N 1
ATOM 838 C CA . PHE A 1 112 ? -14.109 -7.938 12.156 1 95.69 112 PHE A CA 1
ATOM 839 C C . PHE A 1 112 ? -15.328 -7.102 11.797 1 95.69 112 PHE A C 1
ATOM 841 O O . PHE A 1 112 ? -15.469 -5.969 12.258 1 95.69 112 PHE A O 1
ATOM 848 N N . VAL A 1 113 ? -16.203 -7.605 11.023 1 95.75 113 VAL A N 1
ATOM 849 C CA . VAL A 1 113 ? -17.391 -6.867 10.609 1 95.75 113 VAL A CA 1
ATOM 850 C C . VAL A 1 113 ? -18.328 -6.695 11.805 1 95.75 113 VAL A C 1
ATOM 852 O O . VAL A 1 113 ? -18.953 -5.645 11.969 1 95.75 113 VAL A O 1
ATOM 855 N N . GLY A 1 114 ? -18.453 -7.77 12.602 1 94.69 114 GLY A N 1
ATOM 856 C CA . GLY A 1 114 ? -19.203 -7.633 13.844 1 94.69 114 GLY A CA 1
ATOM 857 C C . GLY A 1 114 ? -18.625 -6.574 14.773 1 94.69 114 GLY A C 1
ATOM 858 O O . GLY A 1 114 ? -19.375 -5.809 15.383 1 94.69 114 GLY A O 1
ATOM 859 N N . GLY A 1 115 ? -17.328 -6.574 14.883 1 96.69 115 GLY A N 1
ATOM 860 C CA . GLY A 1 115 ? -16.672 -5.531 15.664 1 96.69 115 GLY A CA 1
ATOM 861 C C . GLY A 1 115 ? -16.906 -4.137 15.117 1 96.69 115 GLY A C 1
ATOM 862 O O . GLY A 1 115 ? -17.109 -3.191 15.883 1 96.69 115 GLY A O 1
ATOM 863 N N . LEU A 1 116 ? -16.859 -4.004 13.828 1 98.31 116 LEU A N 1
ATOM 864 C CA . LEU A 1 116 ? -17.156 -2.727 13.188 1 98.31 116 LEU A CA 1
ATOM 865 C C . LEU A 1 116 ? -18.547 -2.242 13.547 1 98.31 116 LEU A C 1
ATOM 867 O O . LEU A 1 116 ? -18.75 -1.066 13.867 1 98.31 116 LEU A O 1
ATOM 871 N N . LEU A 1 117 ? -19.5 -3.141 13.461 1 97.56 117 LEU A N 1
ATOM 872 C CA . LEU A 1 117 ? -20.875 -2.785 13.828 1 97.56 117 LEU A CA 1
ATOM 873 C C . LEU A 1 117 ? -20.938 -2.314 15.281 1 97.56 117 LEU A C 1
ATOM 875 O O . LEU A 1 117 ? -21.531 -1.275 15.57 1 97.56 117 LEU A O 1
ATOM 879 N N . LEU A 1 118 ? -20.297 -3.047 16.125 1 97.88 118 LEU A N 1
ATOM 880 C CA . LEU A 1 118 ? -20.344 -2.752 17.547 1 97.88 118 LEU A CA 1
ATOM 881 C C . LEU A 1 118 ? -19.656 -1.423 17.859 1 97.88 118 LEU A C 1
ATOM 883 O O . LEU A 1 118 ? -20.234 -0.558 18.516 1 97.88 118 LEU A O 1
ATOM 887 N N . PHE A 1 119 ? -18.516 -1.255 17.328 1 98.62 119 PHE A N 1
ATOM 888 C CA . PHE A 1 119 ? -17.719 -0.103 17.734 1 98.62 119 PHE A CA 1
ATOM 889 C C . PHE A 1 119 ? -18.156 1.15 16.984 1 98.62 119 PHE A C 1
ATOM 891 O O . PHE A 1 119 ? -17.984 2.268 17.484 1 98.62 119 PHE A O 1
ATOM 898 N N . SER A 1 120 ? -18.656 1.026 15.781 1 98.75 120 SER A N 1
ATOM 899 C CA . SER A 1 120 ? -19.266 2.188 15.148 1 98.75 120 SER A CA 1
ATOM 900 C C . SER A 1 120 ? -20.5 2.645 15.914 1 98.75 120 SER A C 1
ATOM 902 O O . SER A 1 120 ? -20.766 3.846 16.016 1 98.75 120 SER A O 1
ATOM 904 N N . PHE A 1 121 ? -21.25 1.729 16.453 1 98.69 121 PHE A N 1
ATOM 905 C CA . PHE A 1 121 ? -22.422 2.047 17.266 1 98.69 121 PHE A CA 1
ATOM 906 C C . PHE A 1 121 ? -22 2.768 18.547 1 98.69 121 PHE A C 1
ATOM 908 O O . PHE A 1 121 ? -22.562 3.82 18.875 1 98.69 121 PHE A O 1
ATOM 915 N N . LEU A 1 122 ? -21.078 2.172 19.25 1 98.81 122 LEU A N 1
ATOM 916 C CA . LEU A 1 122 ? -20.609 2.77 20.5 1 98.81 122 LEU A CA 1
ATOM 917 C C . LEU A 1 122 ? -20.062 4.168 20.25 1 98.81 122 LEU A C 1
ATOM 919 O O . LEU A 1 122 ? -20.297 5.082 21.047 1 98.81 122 LEU A O 1
ATOM 923 N N . TYR A 1 123 ? -19.312 4.305 19.203 1 98.56 123 TYR A N 1
ATOM 924 C CA . TYR A 1 123 ? -18.719 5.605 18.891 1 98.56 123 TYR A CA 1
ATOM 925 C C . TYR A 1 123 ? -19.812 6.625 18.562 1 98.56 123 TYR A C 1
ATOM 927 O O . TYR A 1 123 ? -19.719 7.781 18.984 1 98.56 123 TYR A O 1
ATOM 935 N N . MET A 1 124 ? -20.797 6.188 17.797 1 98.62 124 MET A N 1
ATOM 936 C CA . MET A 1 124 ? -21.922 7.07 17.5 1 98.62 124 MET A CA 1
ATOM 937 C C . MET A 1 124 ? -22.609 7.527 18.781 1 98.62 124 MET A C 1
ATOM 939 O O . MET A 1 124 ? -22.875 8.719 18.953 1 98.62 124 MET A O 1
ATOM 943 N N . ILE A 1 125 ? -22.812 6.648 19.719 1 98.44 125 ILE A N 1
ATOM 944 C CA . ILE A 1 125 ? -23.516 6.957 20.969 1 98.44 125 ILE A CA 1
ATOM 945 C C . ILE A 1 125 ? -22.703 7.977 21.766 1 98.44 125 ILE A C 1
ATOM 947 O O . ILE A 1 125 ? -23.25 8.992 22.219 1 98.44 125 ILE A O 1
ATOM 951 N N . VAL A 1 126 ? -21.469 7.754 21.891 1 97.38 126 VAL A N 1
ATOM 952 C CA . VAL A 1 126 ? -20.656 8.609 22.75 1 97.38 126 VAL A CA 1
ATOM 953 C C . VAL A 1 126 ? -20.469 9.977 22.094 1 97.38 126 VAL A C 1
ATOM 955 O O . VAL A 1 126 ? -20.406 11 22.781 1 97.38 126 VAL A O 1
ATOM 958 N N . THR A 1 127 ? -20.391 10.008 20.828 1 96.12 127 THR A N 1
ATOM 959 C CA . THR A 1 127 ? -20.188 11.273 20.125 1 96.12 127 THR A CA 1
ATOM 960 C C . THR A 1 127 ? -21.469 12.078 20.062 1 96.12 127 THR A C 1
ATOM 962 O O . THR A 1 127 ? -21.469 13.289 20.297 1 96.12 127 THR A O 1
ATOM 965 N N . VAL A 1 128 ? -22.609 11.461 19.781 1 96.75 128 VAL A N 1
ATOM 966 C CA . VAL A 1 128 ? -23.891 12.148 19.688 1 96.75 128 VAL A CA 1
ATOM 967 C C . VAL A 1 128 ? -24.328 12.609 21.078 1 96.75 128 VAL A C 1
ATOM 969 O O . VAL A 1 128 ? -24.922 13.672 21.234 1 96.75 128 VAL A O 1
ATOM 972 N N . ALA A 1 129 ? -23.922 11.859 22.062 1 96.44 129 ALA A N 1
ATOM 973 C CA . ALA A 1 129 ? -24.266 12.211 23.438 1 96.44 129 ALA A CA 1
ATOM 974 C C . ALA A 1 129 ? -23.281 13.25 24 1 96.44 129 ALA A C 1
ATOM 976 O O . ALA A 1 129 ? -23.438 13.695 25.141 1 96.44 129 ALA A O 1
ATOM 977 N N . ASN A 1 130 ? -22.359 13.594 23.281 1 94.25 130 ASN A N 1
ATOM 978 C CA . ASN A 1 130 ? -21.359 14.578 23.672 1 94.25 130 ASN A CA 1
ATOM 979 C C . ASN A 1 130 ? -20.641 14.164 24.953 1 94.25 130 ASN A C 1
ATOM 981 O O . ASN A 1 130 ? -20.516 14.953 25.891 1 94.25 130 ASN A O 1
ATOM 985 N N . MET A 1 131 ? -20.281 12.898 24.953 1 94 131 MET A N 1
ATOM 986 C CA . MET A 1 131 ? -19.516 12.422 26.109 1 94 131 MET A CA 1
ATOM 987 C C . MET A 1 131 ? -18.234 13.234 26.281 1 94 131 MET A C 1
ATOM 989 O O . MET A 1 131 ? -17.5 13.453 25.328 1 94 131 MET A O 1
ATOM 993 N N . LYS A 1 132 ? -17.922 13.602 27.594 1 91.81 132 LYS A N 1
ATOM 994 C CA . LYS A 1 132 ? -16.828 14.531 27.875 1 91.81 132 LYS A CA 1
ATOM 995 C C . LYS A 1 132 ? -15.5 13.797 28 1 91.81 132 LYS A C 1
ATOM 997 O O . LYS A 1 132 ? -14.438 14.383 27.766 1 91.81 132 LYS A O 1
ATOM 1002 N N . SER A 1 133 ? -15.562 12.531 28.328 1 93.81 133 SER A N 1
ATOM 1003 C CA . SER A 1 133 ? -14.328 11.797 28.547 1 93.81 133 SER A CA 1
ATOM 1004 C C . SER A 1 133 ? -13.578 11.555 27.234 1 93.81 133 SER A C 1
ATOM 1006 O O . SER A 1 133 ? -13.945 10.68 26.453 1 93.81 133 SER A O 1
ATOM 1008 N N . ARG A 1 134 ? -12.516 12.188 27.109 1 91.31 134 ARG A N 1
ATOM 1009 C CA . ARG A 1 134 ? -11.695 12.055 25.906 1 91.31 134 ARG A CA 1
ATOM 1010 C C . ARG A 1 134 ? -11.07 10.664 25.828 1 91.31 134 ARG A C 1
ATOM 1012 O O . ARG A 1 134 ? -10.883 10.125 24.734 1 91.31 134 ARG A O 1
ATOM 1019 N N . LEU A 1 135 ? -10.773 10.148 26.938 1 92.31 135 LEU A N 1
ATOM 1020 C CA . LEU A 1 135 ? -10.141 8.836 27 1 92.31 135 LEU A CA 1
ATOM 1021 C C . LEU A 1 135 ? -11.086 7.754 26.469 1 92.31 135 LEU A C 1
ATOM 1023 O O . LEU A 1 135 ? -10.688 6.934 25.641 1 92.31 135 LEU A O 1
ATOM 1027 N N . ILE A 1 136 ? -12.289 7.77 26.938 1 95.44 136 ILE A N 1
ATOM 1028 C CA . ILE A 1 136 ? -13.266 6.77 26.531 1 95.44 136 ILE A CA 1
ATOM 1029 C C . ILE A 1 136 ? -13.555 6.914 25.031 1 95.44 136 ILE A C 1
ATOM 1031 O O . ILE A 1 136 ? -13.539 5.926 24.297 1 95.44 136 ILE A O 1
ATOM 1035 N N . ARG A 1 137 ? -13.758 8.109 24.562 1 96 137 ARG A N 1
ATOM 1036 C CA . ARG A 1 137 ? -14.016 8.352 23.141 1 96 137 ARG A CA 1
ATOM 1037 C C . ARG A 1 137 ? -12.844 7.898 22.281 1 96 137 ARG A C 1
ATOM 1039 O O . ARG A 1 137 ? -13.039 7.262 21.25 1 96 137 ARG A O 1
ATOM 1046 N N . GLY A 1 138 ? -11.664 8.242 22.781 1 95.94 138 GLY A N 1
ATOM 1047 C CA . GLY A 1 138 ? -10.453 7.875 22.062 1 95.94 138 GLY A CA 1
ATOM 1048 C C . GLY A 1 138 ? -10.258 6.375 21.953 1 95.94 138 GLY A C 1
ATOM 1049 O O . GLY A 1 138 ? -9.891 5.867 20.891 1 95.94 138 GLY A O 1
ATOM 1050 N N . VAL A 1 139 ? -10.461 5.672 23.047 1 96.75 139 VAL A N 1
ATOM 1051 C CA . VAL A 1 139 ? -10.281 4.223 23.078 1 96.75 139 VAL A CA 1
ATOM 1052 C C . VAL A 1 139 ? -11.273 3.561 22.125 1 96.75 139 VAL A C 1
ATOM 1054 O O . VAL A 1 139 ? -10.898 2.709 21.312 1 96.75 139 VAL A O 1
ATOM 1057 N N . ILE A 1 140 ? -12.5 3.973 22.172 1 98.12 140 ILE A N 1
ATOM 1058 C CA . ILE A 1 140 ? -13.531 3.418 21.297 1 98.12 140 ILE A CA 1
ATOM 1059 C C . ILE A 1 140 ? -13.188 3.721 19.844 1 98.12 140 ILE A C 1
ATOM 1061 O O . ILE A 1 140 ? -13.305 2.85 18.984 1 98.12 140 ILE A O 1
ATOM 1065 N N . ALA A 1 141 ? -12.734 4.93 19.625 1 97.94 141 ALA A N 1
ATOM 1066 C CA . ALA A 1 141 ? -12.391 5.355 18.266 1 97.94 141 ALA A CA 1
ATOM 1067 C C . ALA A 1 141 ? -11.242 4.527 17.703 1 97.94 141 ALA A C 1
ATOM 1069 O O . ALA A 1 141 ? -11.297 4.074 16.562 1 97.94 141 ALA A O 1
ATOM 1070 N N . ILE A 1 142 ? -10.227 4.258 18.469 1 97.31 142 ILE A N 1
ATOM 1071 C CA . ILE A 1 142 ? -9.047 3.539 18.016 1 97.31 142 ILE A CA 1
ATOM 1072 C C . ILE A 1 142 ? -9.398 2.078 17.75 1 97.31 142 ILE A C 1
ATOM 1074 O O . ILE A 1 142 ? -8.961 1.498 16.75 1 97.31 142 ILE A O 1
ATOM 1078 N N . ILE A 1 143 ? -10.148 1.473 18.641 1 98.19 143 ILE A N 1
ATOM 1079 C CA . ILE A 1 143 ? -10.594 0.106 18.391 1 98.19 143 ILE A CA 1
ATOM 1080 C C . ILE A 1 143 ? -11.438 0.062 17.109 1 98.19 143 ILE A C 1
ATOM 1082 O O . ILE A 1 143 ? -11.312 -0.869 16.312 1 98.19 143 ILE A O 1
ATOM 1086 N N . GLY A 1 144 ? -12.281 1.082 16.938 1 98.56 144 GLY A N 1
ATOM 1087 C CA . GLY A 1 144 ? -13.062 1.203 15.719 1 98.56 144 GLY A CA 1
ATOM 1088 C C . GLY A 1 144 ? -12.203 1.324 14.469 1 98.56 144 GLY A C 1
ATOM 1089 O O . GLY A 1 144 ? -12.547 0.777 13.422 1 98.56 144 GLY A O 1
ATOM 1090 N N . VAL A 1 145 ? -11.109 2.068 14.586 1 98.44 145 VAL A N 1
ATOM 1091 C CA . VAL A 1 145 ? -10.188 2.209 13.469 1 98.44 145 VAL A CA 1
ATOM 1092 C C . VAL A 1 145 ? -9.688 0.833 13.031 1 98.44 145 VAL A C 1
ATOM 1094 O O . VAL A 1 145 ? -9.719 0.495 11.852 1 98.44 145 VAL A O 1
ATOM 1097 N N . PHE A 1 146 ? -9.266 0.033 13.969 1 97.94 146 PHE A N 1
ATOM 1098 C CA . PHE A 1 146 ? -8.742 -1.294 13.664 1 97.94 146 PHE A CA 1
ATOM 1099 C C . PHE A 1 146 ? -9.844 -2.193 13.109 1 97.94 146 PHE A C 1
ATOM 1101 O O . PHE A 1 146 ? -9.633 -2.914 12.133 1 97.94 146 PHE A O 1
ATOM 1108 N N . ALA A 1 147 ? -10.992 -2.127 13.75 1 97.94 147 ALA A N 1
ATOM 1109 C CA . ALA A 1 147 ? -12.117 -2.906 13.242 1 97.94 147 ALA A CA 1
ATOM 1110 C C . ALA A 1 147 ? -12.461 -2.506 11.805 1 97.94 147 ALA A C 1
ATOM 1112 O O . ALA A 1 147 ? -12.797 -3.359 10.984 1 97.94 147 ALA A O 1
ATOM 1113 N N . GLY A 1 148 ? -12.391 -1.221 11.586 1 98.69 148 GLY A N 1
ATOM 1114 C CA . GLY A 1 148 ? -12.688 -0.724 10.25 1 98.69 148 GLY A CA 1
ATOM 1115 C C . GLY A 1 148 ? -11.672 -1.177 9.211 1 98.69 148 GLY A C 1
ATOM 1116 O O . GLY A 1 148 ? -12.047 -1.678 8.148 1 98.69 148 GLY A O 1
ATOM 1117 N N . ILE A 1 149 ? -10.422 -1.06 9.484 1 98.25 149 ILE A N 1
ATOM 1118 C CA . ILE A 1 149 ? -9.367 -1.435 8.555 1 98.25 149 ILE A CA 1
ATOM 1119 C C . ILE A 1 149 ? -9.43 -2.936 8.281 1 98.25 149 ILE A C 1
ATOM 1121 O O . ILE A 1 149 ? -9.398 -3.361 7.121 1 98.25 149 ILE A O 1
ATOM 1125 N N . PHE A 1 150 ? -9.617 -3.727 9.289 1 97.69 150 PHE A N 1
ATOM 1126 C CA . PHE A 1 150 ? -9.602 -5.176 9.133 1 97.69 150 PHE A CA 1
ATOM 1127 C C . PHE A 1 150 ? -10.867 -5.66 8.438 1 97.69 150 PHE A C 1
ATOM 1129 O O . PHE A 1 150 ? -10.828 -6.617 7.66 1 97.69 150 PHE A O 1
ATOM 1136 N N . SER A 1 151 ? -11.984 -4.996 8.742 1 97.94 151 SER A N 1
ATOM 1137 C CA . SER A 1 151 ? -13.219 -5.367 8.047 1 97.94 151 SER A CA 1
ATOM 1138 C C . SER A 1 151 ? -13.125 -5.062 6.555 1 97.94 151 SER A C 1
ATOM 1140 O O . SER A 1 151 ? -13.711 -5.77 5.734 1 97.94 151 SER A O 1
ATOM 1142 N N . THR A 1 152 ? -12.406 -4.027 6.258 1 98.19 152 THR A N 1
ATOM 1143 C CA . THR A 1 152 ? -12.281 -3.605 4.867 1 98.19 152 THR A CA 1
ATOM 1144 C C . THR A 1 152 ? -11.344 -4.539 4.105 1 98.19 152 THR A C 1
ATOM 1146 O O . THR A 1 152 ? -11.609 -4.883 2.951 1 98.19 152 THR A O 1
ATOM 1149 N N . THR A 1 153 ? -10.312 -5.023 4.727 1 97.31 153 THR A N 1
ATOM 1150 C CA . THR A 1 153 ? -9.25 -5.727 4.02 1 97.31 153 THR A CA 1
ATOM 1151 C C . THR A 1 153 ? -9.484 -7.234 4.062 1 97.31 153 THR A C 1
ATOM 1153 O O . THR A 1 153 ? -8.961 -7.973 3.225 1 97.31 153 THR A O 1
ATOM 1156 N N . TYR A 1 154 ? -10.258 -7.719 5.023 1 94.12 154 TYR A N 1
ATOM 1157 C CA . TYR A 1 154 ? -10.352 -9.164 5.215 1 94.12 154 TYR A CA 1
ATOM 1158 C C . TYR A 1 154 ? -10.844 -9.852 3.947 1 94.12 154 TYR A C 1
ATOM 1160 O O . TYR A 1 154 ? -10.406 -10.953 3.625 1 94.12 154 TYR A O 1
ATOM 1168 N N . SER A 1 155 ? -11.812 -9.195 3.303 1 93.94 155 SER A N 1
ATOM 1169 C CA . SER A 1 155 ? -12.367 -9.844 2.113 1 93.94 155 SER A CA 1
ATOM 1170 C C . SER A 1 155 ? -11.305 -9.984 1.024 1 93.94 155 SER A C 1
ATOM 1172 O O . SER A 1 155 ? -11.336 -10.945 0.245 1 93.94 155 SER A O 1
ATOM 1174 N N . GLY A 1 156 ? -10.406 -9.031 0.98 1 94.62 156 GLY A N 1
ATOM 1175 C CA . GLY A 1 156 ? -9.273 -9.195 0.075 1 94.62 156 GLY A CA 1
ATOM 1176 C C . GLY A 1 156 ? -8.414 -10.398 0.405 1 94.62 156 GLY A C 1
ATOM 1177 O O . GLY A 1 156 ? -8.016 -11.148 -0.49 1 94.62 156 GLY A O 1
ATOM 1178 N N . PHE A 1 157 ? -8.172 -10.617 1.661 1 91.44 157 PHE A N 1
ATOM 1179 C CA . PHE A 1 157 ? -7.402 -11.773 2.1 1 91.44 157 PHE A CA 1
ATOM 1180 C C . PHE A 1 157 ? -8.195 -13.062 1.891 1 91.44 157 PHE A C 1
ATOM 1182 O O . PHE A 1 157 ? -7.617 -14.102 1.554 1 91.44 157 PHE A O 1
ATOM 1189 N N . GLU A 1 158 ? -9.445 -12.961 2.119 1 87.44 158 GLU A N 1
ATOM 1190 C CA . GLU A 1 158 ? -10.305 -14.125 1.915 1 87.44 158 GLU A CA 1
ATOM 1191 C C . GLU A 1 158 ? -10.281 -14.586 0.46 1 87.44 158 GLU A C 1
ATOM 1193 O O . GLU A 1 158 ? -10.141 -15.781 0.183 1 87.44 158 GLU A O 1
ATOM 1198 N N . LEU A 1 159 ? -10.445 -13.609 -0.436 1 88.38 159 LEU A N 1
ATOM 1199 C CA . LEU A 1 159 ? -10.375 -13.961 -1.851 1 88.38 159 LEU A CA 1
ATOM 1200 C C . LEU A 1 159 ? -9 -14.508 -2.211 1 88.38 159 LEU A C 1
ATOM 1202 O O . LEU A 1 159 ? -8.891 -15.547 -2.867 1 88.38 159 LEU A O 1
ATOM 1206 N N . ALA A 1 160 ? -7.98 -13.898 -1.753 1 85.44 160 ALA A N 1
ATOM 1207 C CA . ALA A 1 160 ? -6.617 -14.305 -2.078 1 85.44 160 ALA A CA 1
ATOM 1208 C C . ALA A 1 160 ? -6.305 -15.695 -1.523 1 85.44 160 ALA A C 1
ATOM 1210 O O . ALA A 1 160 ? -5.516 -16.438 -2.105 1 85.44 160 ALA A O 1
ATOM 1211 N N . ALA A 1 161 ? -6.977 -16.062 -0.487 1 76.69 161 ALA A N 1
ATOM 1212 C CA . ALA A 1 161 ? -6.73 -17.344 0.164 1 76.69 161 ALA A CA 1
ATOM 1213 C C . ALA A 1 161 ? -7.562 -18.453 -0.476 1 76.69 161 ALA A C 1
ATOM 1215 O O . ALA A 1 161 ? -7.344 -19.641 -0.207 1 76.69 161 ALA A O 1
ATOM 1216 N N . THR A 1 162 ? -8.492 -18.016 -1.281 1 72.75 162 THR A N 1
ATOM 1217 C CA . THR A 1 162 ? -9.305 -19 -1.982 1 72.75 162 THR A CA 1
ATOM 1218 C C . THR A 1 162 ? -8.602 -19.484 -3.244 1 72.75 162 THR A C 1
ATOM 1220 O O . THR A 1 162 ? -8.742 -18.891 -4.312 1 72.75 162 THR A O 1
ATOM 1223 N N . THR A 1 163 ? -7.93 -20.547 -3.217 1 68.31 163 THR A N 1
ATOM 1224 C CA . THR A 1 163 ? -7.07 -21.031 -4.297 1 68.31 163 THR A CA 1
ATOM 1225 C C . THR A 1 163 ? -7.891 -21.766 -5.355 1 68.31 163 THR A C 1
ATOM 1227 O O . THR A 1 163 ? -7.422 -21.969 -6.473 1 68.31 163 THR A O 1
ATOM 1230 N N . GLY A 1 164 ? -9.141 -22.031 -5.062 1 68.25 164 GLY A N 1
ATOM 1231 C CA . GLY A 1 164 ? -9.953 -22.781 -6.012 1 68.25 164 GLY A CA 1
ATOM 1232 C C . GLY A 1 164 ? -10.625 -21.891 -7.043 1 68.25 164 GLY A C 1
ATOM 1233 O O . GLY A 1 164 ? -11.086 -22.375 -8.078 1 68.25 164 GLY A O 1
ATOM 1234 N N . VAL A 1 165 ? -10.688 -20.641 -6.785 1 79 165 VAL A N 1
ATOM 1235 C CA . VAL A 1 165 ? -11.312 -19.703 -7.723 1 79 165 VAL A CA 1
ATOM 1236 C C . VAL A 1 165 ? -10.227 -18.938 -8.477 1 79 165 VAL A C 1
ATOM 1238 O O . VAL A 1 165 ? -9.477 -18.172 -7.871 1 79 165 VAL A O 1
ATOM 1241 N N . PRO A 1 166 ? -10.148 -19.125 -9.75 1 82.81 166 PRO A N 1
ATOM 1242 C CA . PRO A 1 166 ? -9.109 -18.453 -10.531 1 82.81 166 PRO A CA 1
ATOM 1243 C C . PRO A 1 166 ? -9.148 -16.938 -10.359 1 82.81 166 PRO A C 1
ATOM 1245 O O . PRO A 1 166 ? -10.219 -16.359 -10.156 1 82.81 166 PRO A O 1
ATOM 1248 N N . PHE A 1 167 ? -7.973 -16.328 -10.453 1 87.62 167 PHE A N 1
ATOM 1249 C CA . PHE A 1 167 ? -7.875 -14.875 -10.508 1 87.62 167 PHE A CA 1
ATOM 1250 C C . PHE A 1 167 ? -7.852 -14.281 -9.109 1 87.62 167 PHE A C 1
ATOM 1252 O O . PHE A 1 167 ? -7.223 -13.242 -8.875 1 87.62 167 PHE A O 1
ATOM 1259 N N . TRP A 1 168 ? -8.578 -14.969 -8.102 1 88.19 168 TRP A N 1
ATOM 1260 C CA . TRP A 1 168 ? -8.711 -14.445 -6.742 1 88.19 168 TRP A CA 1
ATOM 1261 C C . TRP A 1 168 ? -7.422 -14.633 -5.953 1 88.19 168 TRP A C 1
ATOM 1263 O O . TRP A 1 168 ? -7.125 -13.859 -5.043 1 88.19 168 TRP A O 1
ATOM 1273 N N . ASN A 1 169 ? -6.629 -15.648 -6.273 1 85.19 169 ASN A N 1
ATOM 1274 C CA . ASN A 1 169 ? -5.41 -15.938 -5.523 1 85.19 169 ASN A CA 1
ATOM 1275 C C . ASN A 1 169 ? -4.293 -14.961 -5.871 1 85.19 169 ASN A C 1
ATOM 1277 O O . ASN A 1 169 ? -3.301 -15.336 -6.496 1 85.19 169 ASN A O 1
ATOM 1281 N N . ASN A 1 170 ? -4.398 -13.797 -5.473 1 89.94 170 ASN A N 1
ATOM 1282 C CA . ASN A 1 170 ? -3.475 -12.703 -5.758 1 89.94 170 ASN A CA 1
ATOM 1283 C C . ASN A 1 170 ? -3.326 -11.773 -4.559 1 89.94 170 ASN A C 1
ATOM 1285 O O . ASN A 1 170 ? -4.301 -11.156 -4.117 1 89.94 170 ASN A O 1
ATOM 1289 N N . GLY A 1 171 ? -2.148 -11.625 -4.098 1 91.69 171 GLY A N 1
ATOM 1290 C CA . GLY A 1 171 ? -1.874 -10.812 -2.922 1 91.69 171 GLY A CA 1
ATOM 1291 C C . GLY A 1 171 ? -2.109 -9.328 -3.152 1 91.69 171 GLY A C 1
ATOM 1292 O O . GLY A 1 171 ? -2.109 -8.539 -2.205 1 91.69 171 GLY A O 1
ATOM 1293 N N . GLY A 1 172 ? -2.336 -8.938 -4.324 1 94.56 172 GLY A N 1
ATOM 1294 C CA . GLY A 1 172 ? -2.625 -7.551 -4.641 1 94.56 172 GLY A CA 1
ATOM 1295 C C . GLY A 1 172 ? -4.027 -7.125 -4.242 1 94.56 172 GLY A C 1
ATOM 1296 O O . GLY A 1 172 ? -4.305 -5.934 -4.109 1 94.56 172 GLY A O 1
ATOM 1297 N N . ILE A 1 173 ? -4.93 -8.07 -4.012 1 95.88 173 ILE A N 1
ATOM 1298 C CA . ILE A 1 173 ? -6.344 -7.773 -3.795 1 95.88 173 ILE A CA 1
ATOM 1299 C C . ILE A 1 173 ? -6.527 -7.094 -2.441 1 95.88 173 ILE A C 1
ATOM 1301 O O . ILE A 1 173 ? -7.211 -6.074 -2.34 1 95.88 173 ILE A O 1
ATOM 1305 N N . PRO A 1 174 ? -5.898 -7.586 -1.36 1 96.69 174 PRO A N 1
ATOM 1306 C CA . PRO A 1 174 ? -6.074 -6.891 -0.084 1 96.69 174 PRO A CA 1
ATOM 1307 C C . PRO A 1 174 ? -5.617 -5.434 -0.137 1 96.69 174 PRO A C 1
ATOM 1309 O O . PRO A 1 174 ? -6.273 -4.555 0.43 1 96.69 174 PRO A O 1
ATOM 1312 N N . ALA A 1 175 ? -4.539 -5.203 -0.817 1 96.81 175 ALA A N 1
ATOM 1313 C CA . ALA A 1 175 ? -4.055 -3.832 -0.97 1 96.81 175 ALA A CA 1
ATOM 1314 C C . ALA A 1 175 ? -5.043 -2.99 -1.777 1 96.81 175 ALA A C 1
ATOM 1316 O O . ALA A 1 175 ? -5.289 -1.828 -1.448 1 96.81 175 ALA A O 1
ATOM 1317 N N . LEU A 1 176 ? -5.488 -3.553 -2.811 1 97.94 176 LEU A N 1
ATOM 1318 C CA . LEU A 1 176 ? -6.469 -2.867 -3.645 1 97.94 176 LEU A CA 1
ATOM 1319 C C . LEU A 1 176 ? -7.73 -2.547 -2.852 1 97.94 176 LEU A C 1
ATOM 1321 O O . LEU A 1 176 ? -8.273 -1.447 -2.963 1 97.94 176 LEU A O 1
ATOM 1325 N N . TYR A 1 177 ? -8.164 -3.457 -2.059 1 98.38 177 TYR A N 1
ATOM 1326 C CA . TYR A 1 177 ? -9.391 -3.279 -1.297 1 98.38 177 TYR A CA 1
ATOM 1327 C C . TYR A 1 177 ? -9.211 -2.232 -0.203 1 98.38 177 TYR A C 1
ATOM 1329 O O . TYR A 1 177 ? -10.141 -1.493 0.119 1 98.38 177 TYR A O 1
ATOM 1337 N N . LEU A 1 178 ? -8.023 -2.201 0.331 1 98.06 178 LEU A N 1
ATOM 1338 C CA . LEU A 1 178 ? -7.75 -1.147 1.302 1 98.06 178 LEU A CA 1
ATOM 1339 C C . LEU A 1 178 ? -7.781 0.225 0.638 1 98.06 178 LEU A C 1
ATOM 1341 O O . LEU A 1 178 ? -8.43 1.146 1.139 1 98.06 178 LEU A O 1
ATOM 1345 N N . ALA A 1 179 ? -7.066 0.352 -0.467 1 98.44 179 ALA A N 1
ATOM 1346 C CA . ALA A 1 179 ? -7.023 1.616 -1.197 1 98.44 179 ALA A CA 1
ATOM 1347 C C . ALA A 1 179 ? -8.422 2.035 -1.651 1 98.44 179 ALA A C 1
ATOM 1349 O O . ALA A 1 179 ? -8.797 3.203 -1.533 1 98.44 179 ALA A O 1
ATOM 1350 N N . ASP A 1 180 ? -9.133 1.113 -2.121 1 98.81 180 ASP A N 1
ATOM 1351 C CA . ASP A 1 180 ? -10.492 1.349 -2.602 1 98.81 180 ASP A CA 1
ATOM 1352 C C . ASP A 1 180 ? -11.398 1.836 -1.474 1 98.81 180 ASP A C 1
ATOM 1354 O O . ASP A 1 180 ? -12.211 2.738 -1.672 1 98.81 180 ASP A O 1
ATOM 1358 N N . GLY A 1 181 ? -11.266 1.205 -0.329 1 98.81 181 GLY A N 1
ATOM 1359 C CA . GLY A 1 181 ? -12.062 1.61 0.822 1 98.81 181 GLY A CA 1
ATOM 1360 C C . GLY A 1 181 ? -11.805 3.045 1.246 1 98.81 181 GLY A C 1
ATOM 1361 O O . GLY A 1 181 ? -12.742 3.797 1.504 1 98.81 181 GLY A O 1
ATOM 1362 N N . ILE A 1 182 ? -10.539 3.385 1.328 1 98.75 182 ILE A N 1
ATOM 1363 C CA . ILE A 1 182 ? -10.195 4.75 1.705 1 98.75 182 ILE A CA 1
ATOM 1364 C C . ILE A 1 182 ? -10.734 5.727 0.659 1 98.75 182 ILE A C 1
ATOM 1366 O O . ILE A 1 182 ? -11.297 6.766 1.004 1 98.75 182 ILE A O 1
ATOM 1370 N N . PHE A 1 183 ? -10.562 5.367 -0.583 1 98.81 183 PHE A N 1
ATOM 1371 C CA . PHE A 1 183 ? -10.969 6.16 -1.736 1 98.81 183 PHE A CA 1
ATOM 1372 C C . PHE A 1 183 ? -12.469 6.43 -1.703 1 98.81 183 PHE A C 1
ATOM 1374 O O . PHE A 1 183 ? -12.898 7.586 -1.732 1 98.81 183 PHE A O 1
ATOM 1381 N N . ALA A 1 184 ? -13.266 5.438 -1.521 1 98.88 184 ALA A N 1
ATOM 1382 C CA . ALA A 1 184 ? -14.719 5.562 -1.493 1 98.88 184 ALA A CA 1
ATOM 1383 C C . ALA A 1 184 ? -15.188 6.277 -0.227 1 98.88 184 ALA A C 1
ATOM 1385 O O . ALA A 1 184 ? -16.031 7.164 -0.284 1 98.88 184 ALA A O 1
ATOM 1386 N N . ALA A 1 185 ? -14.602 5.91 0.888 1 98.94 185 ALA A N 1
ATOM 1387 C CA . ALA A 1 185 ? -15.008 6.516 2.156 1 98.94 185 ALA A CA 1
ATOM 1388 C C . ALA A 1 185 ? -14.633 7.996 2.201 1 98.94 185 ALA A C 1
ATOM 1390 O O . ALA A 1 185 ? -15.359 8.805 2.793 1 98.94 185 ALA A O 1
ATOM 1391 N N . ALA A 1 186 ? -13.508 8.32 1.62 1 98.81 186 ALA A N 1
ATOM 1392 C CA . ALA A 1 186 ? -13.117 9.727 1.549 1 98.81 186 ALA A CA 1
ATOM 1393 C C . ALA A 1 186 ? -14.148 10.539 0.773 1 98.81 186 ALA A C 1
ATOM 1395 O O . ALA A 1 186 ? -14.453 11.68 1.14 1 98.81 186 ALA A O 1
ATOM 1396 N N . GLY A 1 187 ? -14.633 9.961 -0.301 1 98.81 187 GLY A N 1
ATOM 1397 C CA . GLY A 1 187 ? -15.695 10.625 -1.039 1 98.81 187 GLY A CA 1
ATOM 1398 C C . GLY A 1 187 ? -16.938 10.883 -0.199 1 98.81 187 GLY A C 1
ATOM 1399 O O . GLY A 1 187 ? -17.438 12.008 -0.169 1 98.81 187 GLY A O 1
ATOM 1400 N N . LEU A 1 188 ? -17.375 9.891 0.481 1 98.81 188 LEU A N 1
ATOM 1401 C CA . LEU A 1 188 ? -18.562 10.047 1.322 1 98.81 188 LEU A CA 1
ATOM 1402 C C . LEU A 1 188 ? -18.297 11.047 2.441 1 98.81 188 LEU A C 1
ATOM 1404 O O . LEU A 1 188 ? -19.172 11.867 2.758 1 98.81 188 LEU A O 1
ATOM 1408 N N . ALA A 1 189 ? -17.156 10.938 3.059 1 98.81 189 ALA A N 1
ATOM 1409 C CA . ALA A 1 189 ? -16.797 11.852 4.133 1 98.81 189 ALA A CA 1
ATOM 1410 C C . ALA A 1 189 ? -16.828 13.305 3.652 1 98.81 189 ALA A C 1
ATOM 1412 O O . ALA A 1 189 ? -17.266 14.195 4.383 1 98.81 189 ALA A O 1
ATOM 1413 N N . TYR A 1 190 ? -16.344 13.492 2.488 1 98.5 190 TYR A N 1
ATOM 1414 C CA . TYR A 1 190 ? -16.359 14.844 1.933 1 98.5 190 TYR A CA 1
ATOM 1415 C C . TYR A 1 190 ? -17.797 15.359 1.814 1 98.5 190 TYR A C 1
ATOM 1417 O O . TYR A 1 190 ? -18.062 16.516 2.131 1 98.5 190 TYR A O 1
ATOM 1425 N N . LEU A 1 191 ? -18.703 14.562 1.35 1 98.38 191 LEU A N 1
ATOM 1426 C CA . LEU A 1 191 ? -20.094 14.953 1.216 1 98.38 191 LEU A CA 1
ATOM 1427 C C . LEU A 1 191 ? -20.688 15.305 2.574 1 98.38 191 LEU A C 1
ATOM 1429 O O . LEU A 1 191 ? -21.484 16.25 2.688 1 98.38 191 LEU A O 1
ATOM 1433 N N . ILE A 1 192 ? -20.266 14.586 3.584 1 98.06 192 ILE A N 1
ATOM 1434 C CA . ILE A 1 192 ? -20.75 14.859 4.938 1 98.06 192 ILE A CA 1
ATOM 1435 C C . ILE A 1 192 ? -20.219 16.203 5.41 1 98.06 192 ILE A C 1
ATOM 1437 O O . ILE A 1 192 ? -20.938 16.969 6.059 1 98.06 192 ILE A O 1
ATOM 1441 N N . ALA A 1 193 ? -19.031 16.516 5.078 1 97.12 193 ALA A N 1
ATOM 1442 C CA . ALA A 1 193 ? -18.359 17.75 5.527 1 97.12 193 ALA A CA 1
ATOM 1443 C C . ALA A 1 193 ? -18.969 18.969 4.855 1 97.12 193 ALA A C 1
ATOM 1445 O O . ALA A 1 193 ? -18.766 20.094 5.32 1 97.12 193 ALA A O 1
ATOM 1446 N N . LEU A 1 194 ? -19.734 18.828 3.873 1 94.44 194 LEU A N 1
ATOM 1447 C CA . LEU A 1 194 ? -20.328 19.953 3.133 1 94.44 194 LEU A CA 1
ATOM 1448 C C . LEU A 1 194 ? -21.5 20.547 3.889 1 94.44 194 LEU A C 1
ATOM 1450 O O . LEU A 1 194 ? -21.875 21.703 3.66 1 94.44 194 LEU A O 1
ATOM 1454 N N . VAL A 1 195 ? -22.156 19.828 4.695 1 88.12 195 VAL A N 1
ATOM 1455 C CA . VAL A 1 195 ? -23.391 20.219 5.34 1 88.12 195 VAL A CA 1
ATOM 1456 C C . VAL A 1 195 ? -23.094 21.141 6.531 1 88.12 195 VAL A C 1
ATOM 1458 O O . VAL A 1 195 ? -23.984 21.828 7.031 1 88.12 195 VAL A O 1
ATOM 1461 N N . GLY A 1 196 ? -21.938 21.719 6.668 1 86.69 196 GLY A N 1
ATOM 1462 C CA . GLY A 1 196 ? -21.609 22.594 7.793 1 86.69 196 GLY A CA 1
ATOM 1463 C C . GLY A 1 196 ? -20.656 23.703 7.426 1 86.69 196 GLY A C 1
ATOM 1464 O O . GLY A 1 196 ? -19.953 23.625 6.418 1 86.69 196 GLY A O 1
ATOM 1465 N N . LYS A 1 197 ? -20.766 24.797 8.352 1 89.19 197 LYS A N 1
ATOM 1466 C CA . LYS A 1 197 ? -19.922 25.969 8.062 1 89.19 197 LYS A CA 1
ATOM 1467 C C . LYS A 1 197 ? -18.922 26.219 9.188 1 89.19 197 LYS A C 1
ATOM 1469 O O . LYS A 1 197 ? -18.125 27.141 9.109 1 89.19 197 LYS A O 1
ATOM 1474 N N . SER A 1 198 ? -19 25.375 10.125 1 91.75 198 SER A N 1
ATOM 1475 C CA . SER A 1 198 ? -18.078 25.578 11.25 1 91.75 198 SER A CA 1
ATOM 1476 C C . SER A 1 198 ? -16.625 25.359 10.828 1 91.75 198 SER A C 1
ATOM 1478 O O . SER A 1 198 ? -16.359 24.797 9.766 1 91.75 198 SER A O 1
ATOM 1480 N N . GLU A 1 199 ? -15.758 25.828 11.602 1 91.88 199 GLU A N 1
ATOM 1481 C CA . GLU A 1 199 ? -14.328 25.734 11.305 1 91.88 199 GLU A CA 1
ATOM 1482 C C . GLU A 1 199 ? -13.891 24.281 11.172 1 91.88 199 GLU A C 1
ATOM 1484 O O . GLU A 1 199 ? -13.07 23.953 10.312 1 91.88 199 GLU A O 1
ATOM 1489 N N . ASP A 1 200 ? -14.414 23.453 12.008 1 93.06 200 ASP A N 1
ATOM 1490 C CA . ASP A 1 200 ? -14 22.062 11.961 1 93.06 200 ASP A CA 1
ATOM 1491 C C . ASP A 1 200 ? -14.531 21.375 10.703 1 93.06 200 ASP A C 1
ATOM 1493 O O . ASP A 1 200 ? -13.891 20.469 10.172 1 93.06 200 ASP A O 1
ATOM 1497 N N . MET A 1 201 ? -15.656 21.828 10.242 1 94.81 201 MET A N 1
ATOM 1498 C CA . MET A 1 201 ? -16.172 21.297 8.992 1 94.81 201 MET A CA 1
ATOM 1499 C C . MET A 1 201 ? -15.32 21.734 7.809 1 94.81 201 MET A C 1
ATOM 1501 O O . MET A 1 201 ? -15.086 20.969 6.879 1 94.81 201 MET A O 1
ATOM 1505 N N . ILE A 1 202 ? -14.883 22.984 7.855 1 93.88 202 ILE A N 1
ATOM 1506 C CA . ILE A 1 202 ? -14 23.5 6.816 1 93.88 202 ILE A CA 1
ATOM 1507 C C . ILE A 1 202 ? -12.688 22.719 6.82 1 93.88 202 ILE A C 1
ATOM 1509 O O . ILE A 1 202 ? -12.203 22.297 5.766 1 93.88 202 ILE A O 1
ATOM 1513 N N . ARG A 1 203 ? -12.188 22.531 7.965 1 94.62 203 ARG A N 1
ATOM 1514 C CA . ARG A 1 203 ? -10.961 21.75 8.102 1 94.62 203 ARG A CA 1
ATOM 1515 C C . ARG A 1 203 ? -11.141 20.344 7.547 1 94.62 203 ARG A C 1
ATOM 1517 O O . ARG A 1 203 ? -10.227 19.797 6.918 1 94.62 203 ARG A O 1
ATOM 1524 N N . ALA A 1 204 ? -12.297 19.766 7.82 1 96.38 204 ALA A N 1
ATOM 1525 C CA . ALA A 1 204 ? -12.594 18.422 7.32 1 96.38 204 ALA A CA 1
ATOM 1526 C C . ALA A 1 204 ? -12.625 18.406 5.797 1 96.38 204 ALA A C 1
ATOM 1528 O O . ALA A 1 204 ? -12.055 17.5 5.168 1 96.38 204 ALA A O 1
ATOM 1529 N N . ARG A 1 205 ? -13.211 19.391 5.207 1 95.88 205 ARG A N 1
ATOM 1530 C CA . ARG A 1 205 ? -13.297 19.453 3.75 1 95.88 205 ARG A CA 1
ATOM 1531 C C . ARG A 1 205 ? -11.906 19.516 3.127 1 95.88 205 ARG A C 1
ATOM 1533 O O . ARG A 1 205 ? -11.633 18.812 2.145 1 95.88 205 ARG A O 1
ATOM 1540 N N . VAL A 1 206 ? -11.094 20.312 3.656 1 94.62 206 VAL A N 1
ATOM 1541 C CA . VAL A 1 206 ? -9.742 20.5 3.143 1 94.62 206 VAL A CA 1
ATOM 1542 C C . VAL A 1 206 ? -8.953 19.203 3.295 1 94.62 206 VAL A C 1
ATOM 1544 O O . VAL A 1 206 ? -8.312 18.75 2.346 1 94.62 206 VAL A O 1
ATOM 1547 N N . THR A 1 207 ? -9.062 18.594 4.43 1 95.25 207 THR A N 1
ATOM 1548 C CA . THR A 1 207 ? -8.352 17.359 4.715 1 95.25 207 THR A CA 1
ATOM 1549 C C . THR A 1 207 ? -8.836 16.219 3.812 1 95.25 207 THR A C 1
ATOM 1551 O O . THR A 1 207 ? -8.039 15.445 3.299 1 95.25 207 THR A O 1
ATOM 1554 N N . LEU A 1 208 ? -10.086 16.172 3.629 1 97.56 208 LEU A N 1
ATOM 1555 C CA . LEU A 1 208 ? -10.68 15.078 2.857 1 97.56 208 LEU A CA 1
ATOM 1556 C C . LEU A 1 208 ? -10.406 15.258 1.368 1 97.56 208 LEU A C 1
ATOM 1558 O O . LEU A 1 208 ? -10.344 14.273 0.622 1 97.56 208 LEU A O 1
ATOM 1562 N N . THR A 1 209 ? -10.25 16.484 0.93 1 96.81 209 THR A N 1
ATOM 1563 C CA . THR A 1 209 ? -9.828 16.734 -0.446 1 96.81 209 THR A CA 1
ATOM 1564 C C . THR A 1 209 ? -8.445 16.156 -0.702 1 96.81 209 THR A C 1
ATOM 1566 O O . THR A 1 209 ? -8.219 15.477 -1.713 1 96.81 209 THR A O 1
ATOM 1569 N N . LYS A 1 210 ? -7.609 16.375 0.196 1 95.38 210 LYS A N 1
ATOM 1570 C CA . LYS A 1 210 ? -6.27 15.797 0.08 1 95.38 210 LYS A CA 1
ATOM 1571 C C . LYS A 1 210 ? -6.316 14.273 0.155 1 95.38 210 LYS A C 1
ATOM 1573 O O . LYS A 1 210 ? -5.613 13.594 -0.593 1 95.38 210 LYS A O 1
ATOM 1578 N N . LEU A 1 211 ? -7.102 13.766 1.048 1 97.5 211 LEU A N 1
ATOM 1579 C CA . LEU A 1 211 ? -7.207 12.32 1.199 1 97.5 211 LEU A CA 1
ATOM 1580 C C . LEU A 1 211 ? -7.762 11.68 -0.07 1 97.5 211 LEU A C 1
ATOM 1582 O O . LEU A 1 211 ? -7.344 10.586 -0.452 1 97.5 211 LEU A O 1
ATOM 1586 N N . LEU A 1 212 ? -8.719 12.344 -0.625 1 98.12 212 LEU A N 1
ATOM 1587 C CA . LEU A 1 212 ? -9.289 11.828 -1.866 1 98.12 212 LEU A CA 1
ATOM 1588 C C . LEU A 1 212 ? -8.242 11.812 -2.977 1 98.12 212 LEU A C 1
ATOM 1590 O O . LEU A 1 212 ? -8.188 10.859 -3.766 1 98.12 212 LEU A O 1
ATOM 1594 N N . LEU A 1 213 ? -7.41 12.828 -3.062 1 97.06 213 LEU A N 1
ATOM 1595 C CA . LEU A 1 213 ? -6.328 12.875 -4.039 1 97.06 213 LEU A CA 1
ATOM 1596 C C . LEU A 1 213 ? -5.375 11.703 -3.852 1 97.06 213 LEU A C 1
ATOM 1598 O O . LEU A 1 213 ? -5.152 10.922 -4.781 1 97.06 213 LEU A O 1
ATOM 1602 N N . PHE A 1 214 ? -4.898 11.523 -2.668 1 96.38 214 PHE A N 1
ATOM 1603 C CA . PHE A 1 214 ? -3.896 10.5 -2.412 1 96.38 214 PHE A CA 1
ATOM 1604 C C . PHE A 1 214 ? -4.508 9.102 -2.52 1 96.38 214 PHE A C 1
ATOM 1606 O O . PHE A 1 214 ? -3.842 8.164 -2.953 1 96.38 214 PHE A O 1
ATOM 1613 N N . SER A 1 215 ? -5.746 8.984 -2.1 1 98.25 215 SER A N 1
ATOM 1614 C CA . SER A 1 215 ? -6.383 7.672 -2.195 1 98.25 215 SER A CA 1
ATOM 1615 C C . SER A 1 215 ? -6.688 7.309 -3.646 1 98.25 215 SER A C 1
ATOM 1617 O O . SER A 1 215 ? -6.711 6.133 -4.004 1 98.25 215 SER A O 1
ATOM 1619 N N . SER A 1 216 ? -6.906 8.336 -4.492 1 98.56 216 SER A N 1
ATOM 1620 C CA . SER A 1 216 ? -7.082 8.055 -5.914 1 98.56 216 SER A CA 1
ATOM 1621 C C . SER A 1 216 ? -5.793 7.523 -6.531 1 98.56 216 SER A C 1
ATOM 1623 O O . SER A 1 216 ? -5.828 6.605 -7.359 1 98.56 216 SER A O 1
ATOM 1625 N N . VAL A 1 217 ? -4.719 8.039 -6.137 1 97 217 VAL A N 1
ATOM 1626 C CA . VAL A 1 217 ? -3.424 7.543 -6.59 1 97 217 VAL A CA 1
ATOM 1627 C C . VAL A 1 217 ? -3.23 6.105 -6.113 1 97 217 VAL A C 1
ATOM 1629 O O . VAL A 1 217 ? -2.818 5.238 -6.887 1 97 217 VAL A O 1
ATOM 1632 N N . ALA A 1 218 ? -3.529 5.887 -4.859 1 97.44 218 ALA A N 1
ATOM 1633 C CA . ALA A 1 218 ? -3.373 4.555 -4.285 1 97.44 218 ALA A CA 1
ATOM 1634 C C . ALA A 1 218 ? -4.273 3.545 -4.992 1 97.44 218 ALA A C 1
ATOM 1636 O O . ALA A 1 218 ? -3.873 2.402 -5.223 1 97.44 218 ALA A O 1
ATOM 1637 N N . GLU A 1 219 ? -5.488 3.996 -5.289 1 98.38 219 GLU A N 1
ATOM 1638 C CA . GLU A 1 219 ? -6.434 3.115 -5.973 1 98.38 219 GLU A CA 1
ATOM 1639 C C . GLU A 1 219 ? -5.91 2.707 -7.348 1 98.38 219 GLU A C 1
ATOM 1641 O O . GLU A 1 219 ? -5.91 1.522 -7.691 1 98.38 219 GLU A O 1
ATOM 1646 N N . LEU A 1 220 ? -5.457 3.643 -8.086 1 98.12 220 LEU A N 1
ATOM 1647 C CA . LEU A 1 220 ? -4.938 3.34 -9.414 1 98.12 220 LEU A CA 1
ATOM 1648 C C . LEU A 1 220 ? -3.664 2.506 -9.328 1 98.12 220 LEU A C 1
ATOM 1650 O O . LEU A 1 220 ? -3.477 1.567 -10.102 1 98.12 220 LEU A O 1
ATOM 1654 N N . ALA A 1 221 ? -2.822 2.807 -8.367 1 96.5 221 ALA A N 1
ATOM 1655 C CA . ALA A 1 221 ? -1.575 2.068 -8.195 1 96.5 221 ALA A CA 1
ATOM 1656 C C . ALA A 1 221 ? -1.847 0.618 -7.805 1 96.5 221 ALA A C 1
ATOM 1658 O O . ALA A 1 221 ? -1.16 -0.295 -8.266 1 96.5 221 ALA A O 1
ATOM 1659 N N . THR A 1 222 ? -2.795 0.397 -6.969 1 97.5 222 THR A N 1
ATOM 1660 C CA . THR A 1 222 ? -3.066 -0.959 -6.508 1 97.5 222 THR A CA 1
ATOM 1661 C C . THR A 1 222 ? -3.838 -1.746 -7.562 1 97.5 222 THR A C 1
ATOM 1663 O O . THR A 1 222 ? -3.695 -2.967 -7.664 1 97.5 222 THR A O 1
ATOM 1666 N N . TRP A 1 223 ? -4.664 -1.035 -8.391 1 97.75 223 TRP A N 1
ATOM 1667 C CA . TRP A 1 223 ? -5.199 -1.693 -9.578 1 97.75 223 TRP A CA 1
ATOM 1668 C C . TRP A 1 223 ? -4.07 -2.174 -10.492 1 97.75 223 TRP A C 1
ATOM 1670 O O . TRP A 1 223 ? -4.109 -3.299 -10.992 1 97.75 223 TRP A O 1
ATOM 1680 N N . PHE A 1 224 ? -3.119 -1.324 -10.711 1 95.94 224 PHE A N 1
ATOM 1681 C CA . PHE A 1 224 ? -1.966 -1.71 -11.516 1 95.94 224 PHE A CA 1
ATOM 1682 C C . PHE A 1 224 ? -1.244 -2.898 -10.891 1 95.94 224 PHE A C 1
ATOM 1684 O O . PHE A 1 224 ? -0.878 -3.846 -11.594 1 95.94 224 PHE A O 1
ATOM 1691 N N . LEU A 1 225 ? -1.053 -2.82 -9.586 1 94.38 225 LEU A N 1
ATOM 1692 C CA . LEU A 1 225 ? -0.409 -3.908 -8.859 1 94.38 225 LEU A CA 1
ATOM 1693 C C . LEU A 1 225 ? -1.136 -5.227 -9.094 1 94.38 225 LEU A C 1
ATOM 1695 O O . LEU A 1 225 ? -0.507 -6.238 -9.414 1 94.38 225 LEU A O 1
ATOM 1699 N N . PHE A 1 226 ? -2.41 -5.242 -8.961 1 95.38 226 PHE A N 1
ATOM 1700 C CA . PHE A 1 226 ? -3.227 -6.441 -9.125 1 95.38 226 PHE A CA 1
ATOM 1701 C C . PHE A 1 226 ? -3.125 -6.973 -10.547 1 95.38 226 PHE A C 1
ATOM 1703 O O . PHE A 1 226 ? -2.811 -8.148 -10.758 1 95.38 226 PHE A O 1
ATOM 1710 N N . MET A 1 227 ? -3.299 -6.102 -11.508 1 93.69 227 MET A N 1
ATOM 1711 C CA . MET A 1 227 ? -3.352 -6.508 -12.914 1 93.69 227 MET A CA 1
ATOM 1712 C C . MET A 1 227 ? -1.983 -6.984 -13.391 1 93.69 227 MET A C 1
ATOM 1714 O O . MET A 1 227 ? -1.89 -7.93 -14.172 1 93.69 227 MET A O 1
ATOM 1718 N N . ALA A 1 228 ? -0.988 -6.379 -12.875 1 89.62 228 ALA A N 1
ATOM 1719 C CA . ALA A 1 228 ? 0.366 -6.688 -13.328 1 89.62 228 ALA A CA 1
ATOM 1720 C C . ALA A 1 228 ? 0.872 -7.98 -12.695 1 89.62 228 ALA A C 1
ATOM 1722 O O . ALA A 1 228 ? 1.875 -8.547 -13.133 1 89.62 228 ALA A O 1
ATOM 1723 N N . SER A 1 229 ? 0.168 -8.484 -11.672 1 88.88 229 SER A N 1
ATOM 1724 C CA . SER A 1 229 ? 0.671 -9.656 -10.969 1 88.88 229 SER A CA 1
ATOM 1725 C C . SER A 1 229 ? -0.225 -10.867 -1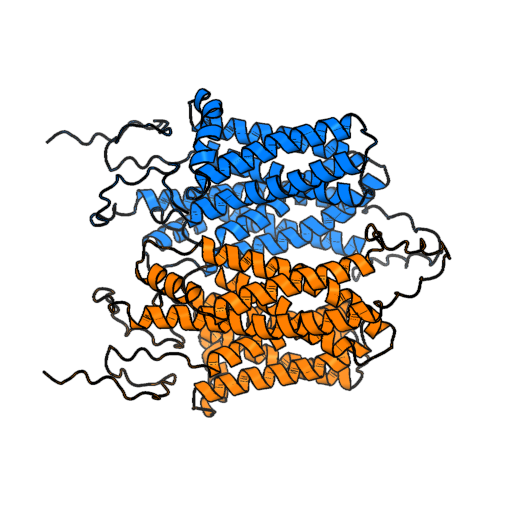1.203 1 88.88 229 SER A C 1
ATOM 1727 O O . SER A 1 229 ? -0.104 -11.875 -10.508 1 88.88 229 SER A O 1
ATOM 1729 N N . VAL A 1 230 ? -1.131 -10.742 -12.109 1 88.06 230 VAL A N 1
ATOM 1730 C CA . VAL A 1 230 ? -1.97 -11.891 -12.453 1 88.06 230 VAL A CA 1
ATOM 1731 C C . VAL A 1 230 ? -1.107 -13.008 -13.023 1 88.06 230 VAL A C 1
ATOM 1733 O O . VAL A 1 230 ? -0.212 -12.758 -13.836 1 88.06 230 VAL A O 1
ATOM 1736 N N . ASN A 1 231 ? -1.387 -14.203 -12.555 1 79.88 231 ASN A N 1
ATOM 1737 C CA . ASN A 1 231 ? -0.659 -15.375 -13.039 1 79.88 231 ASN A CA 1
ATOM 1738 C C . ASN A 1 231 ? -1.294 -15.945 -14.305 1 79.88 231 ASN A C 1
ATOM 1740 O O . ASN A 1 231 ? -2.244 -16.719 -14.227 1 79.88 231 ASN A O 1
ATOM 1744 N N . PHE A 1 232 ? -0.734 -15.797 -15.414 1 77.5 232 PHE A N 1
ATOM 1745 C CA . PHE A 1 232 ? -1.342 -16.172 -16.688 1 77.5 232 PHE A CA 1
ATOM 1746 C C . PHE A 1 232 ? -0.976 -17.609 -17.047 1 77.5 232 PHE A C 1
ATOM 1748 O O . PHE A 1 232 ? -1.461 -18.141 -18.062 1 77.5 232 PHE A O 1
ATOM 1755 N N . ILE A 1 233 ? -0.18 -18.25 -16.25 1 69.81 233 ILE A N 1
ATOM 1756 C CA . ILE A 1 233 ? 0.111 -19.656 -16.516 1 69.81 233 ILE A CA 1
ATOM 1757 C C . ILE A 1 233 ? -1.152 -20.484 -16.312 1 69.81 233 ILE A C 1
ATOM 1759 O O . ILE A 1 233 ? -1.377 -21.469 -17.031 1 69.81 233 ILE A O 1
ATOM 1763 N N . TYR A 1 234 ? -1.852 -20.062 -15.352 1 75.25 234 TYR A N 1
ATOM 1764 C CA . TYR A 1 234 ? -3.156 -20.688 -15.195 1 75.25 234 TYR A CA 1
ATOM 1765 C C . TYR A 1 234 ? -4.172 -20.094 -16.156 1 75.25 234 TYR A C 1
ATOM 1767 O O . TYR A 1 234 ? -4.559 -18.922 -16.016 1 75.25 234 TYR A O 1
ATOM 1775 N N . VAL A 1 235 ? -4.543 -20.844 -17.062 1 79.75 235 VAL A N 1
ATOM 1776 C CA . VAL A 1 235 ? -5.324 -20.375 -18.203 1 79.75 235 VAL A CA 1
ATOM 1777 C C . VAL A 1 235 ? -6.605 -19.703 -17.719 1 79.75 235 VAL A C 1
ATOM 1779 O O . VAL A 1 235 ? -7.078 -18.75 -18.328 1 79.75 235 VAL A O 1
ATOM 1782 N N . PHE A 1 236 ? -7.09 -20.141 -16.594 1 84.56 236 PHE A N 1
ATOM 1783 C CA . PHE A 1 236 ? -8.367 -19.594 -16.156 1 84.56 236 PHE A CA 1
ATOM 1784 C C . PHE A 1 236 ? -8.172 -18.25 -15.461 1 84.56 236 PHE A C 1
ATOM 1786 O O . PHE A 1 236 ? -9.125 -17.484 -15.312 1 84.56 236 PHE A O 1
ATOM 1793 N N . ASP A 1 237 ? -6.988 -18.031 -15.031 1 87.62 237 ASP A N 1
ATOM 1794 C CA . ASP A 1 237 ? -6.676 -16.672 -14.625 1 87.62 237 ASP A CA 1
ATOM 1795 C C . ASP A 1 237 ? -6.734 -15.711 -15.812 1 87.62 237 ASP A C 1
ATOM 1797 O O . ASP A 1 237 ? -7.199 -14.578 -15.688 1 87.62 237 ASP A O 1
ATOM 1801 N N . GLN A 1 238 ? -6.27 -16.188 -16.906 1 88.12 238 GLN A N 1
ATOM 1802 C CA . GLN A 1 238 ? -6.332 -15.383 -18.125 1 88.12 238 GLN A CA 1
ATOM 1803 C C . GLN A 1 238 ? -7.773 -15.164 -18.562 1 88.12 238 GLN A C 1
ATOM 1805 O O . GLN A 1 238 ? -8.125 -14.078 -19.047 1 88.12 238 GLN A O 1
ATOM 1810 N N . VAL A 1 239 ? -8.531 -16.203 -18.438 1 89.88 239 VAL A N 1
ATOM 1811 C CA . VAL A 1 239 ? -9.945 -16.094 -18.781 1 89.88 239 VAL A CA 1
ATOM 1812 C C . VAL A 1 239 ? -10.609 -15.016 -17.938 1 89.88 239 VAL A C 1
ATOM 1814 O O . VAL A 1 239 ? -11.344 -14.172 -18.453 1 89.88 239 VAL A O 1
ATOM 1817 N N . ALA A 1 240 ? -10.336 -15.062 -16.672 1 93.31 240 ALA A N 1
ATOM 1818 C CA . ALA A 1 240 ? -10.898 -14.062 -15.766 1 93.31 240 ALA A CA 1
ATOM 1819 C C . ALA A 1 240 ? -10.406 -12.664 -16.125 1 93.31 240 ALA A C 1
ATOM 1821 O O . ALA A 1 240 ? -11.18 -11.703 -16.125 1 93.31 240 ALA A O 1
ATOM 1822 N N . TYR A 1 241 ? -9.133 -12.57 -16.391 1 94.19 241 TYR A N 1
ATOM 1823 C CA . TYR A 1 241 ? -8.523 -11.305 -16.766 1 94.19 241 TYR A CA 1
ATOM 1824 C C . TYR A 1 241 ? -9.188 -10.734 -18.031 1 94.19 241 TYR A C 1
ATOM 1826 O O . TYR A 1 241 ? -9.547 -9.562 -18.062 1 94.19 241 TYR A O 1
ATOM 1834 N N . ASN A 1 242 ? -9.344 -11.555 -19.047 1 94.25 242 ASN A N 1
ATOM 1835 C CA . ASN A 1 242 ? -9.969 -11.125 -20.297 1 94.25 242 ASN A CA 1
ATOM 1836 C C . ASN A 1 242 ? -11.422 -10.727 -20.078 1 94.25 242 ASN A C 1
ATOM 1838 O O . ASN A 1 242 ? -11.906 -9.773 -20.703 1 94.25 242 ASN A O 1
ATOM 1842 N N . TYR A 1 243 ? -12.078 -11.461 -19.25 1 94.94 243 TYR A N 1
ATOM 1843 C CA . TYR A 1 243 ? -13.445 -11.086 -18.906 1 94.94 243 TYR A CA 1
ATOM 1844 C C . TYR A 1 243 ? -13.484 -9.703 -18.281 1 94.94 243 TYR A C 1
ATOM 1846 O O . TYR A 1 243 ? -14.289 -8.859 -18.672 1 94.94 243 TYR A O 1
ATOM 1854 N N . LEU A 1 244 ? -12.633 -9.484 -17.328 1 97.06 244 LEU A N 1
ATOM 1855 C CA . LEU A 1 244 ? -12.586 -8.211 -16.625 1 97.06 244 LEU A CA 1
ATOM 1856 C C . LEU A 1 244 ? -12.383 -7.051 -17.578 1 97.06 244 LEU A C 1
ATOM 1858 O O . LEU A 1 244 ? -13.133 -6.066 -17.547 1 97.06 244 LEU A O 1
ATOM 1862 N N . ILE A 1 245 ? -11.438 -7.152 -18.531 1 96.5 245 ILE A N 1
ATOM 1863 C CA . ILE A 1 245 ? -11.086 -6.023 -19.391 1 96.5 245 ILE A CA 1
ATOM 1864 C C . ILE A 1 245 ? -12.086 -5.914 -20.531 1 96.5 245 ILE A C 1
ATOM 1866 O O . ILE A 1 245 ? -12.008 -4.992 -21.344 1 96.5 245 ILE A O 1
ATOM 1870 N N . SER A 1 246 ? -12.969 -6.82 -20.641 1 96.94 246 SER A N 1
ATOM 1871 C CA . SER A 1 246 ? -14.023 -6.723 -21.641 1 96.94 246 SER A CA 1
ATOM 1872 C C . SER A 1 246 ? -15.266 -6.035 -21.078 1 96.94 246 SER A C 1
ATOM 1874 O O . SER A 1 246 ? -16.172 -5.676 -21.828 1 96.94 246 SER A O 1
ATOM 1876 N N . GLN A 1 247 ? -15.312 -5.848 -19.766 1 97 247 GLN A N 1
ATOM 1877 C CA . GLN A 1 247 ? -16.516 -5.309 -19.125 1 97 247 GLN A CA 1
ATOM 1878 C C . GLN A 1 247 ? -16.516 -3.781 -19.188 1 97 247 GLN A C 1
ATOM 1880 O O . GLN A 1 247 ? -15.5 -3.139 -18.922 1 97 247 GLN A O 1
ATOM 1885 N N . ALA A 1 248 ? -17.688 -3.207 -19.469 1 97.5 248 ALA A N 1
ATOM 1886 C CA . ALA A 1 248 ? -17.875 -1.758 -19.438 1 97.5 248 ALA A CA 1
ATOM 1887 C C . ALA A 1 248 ? -17.688 -1.224 -18.016 1 97.5 248 ALA A C 1
ATOM 1889 O O . ALA A 1 248 ? -17.203 -0.106 -17.828 1 97.5 248 ALA A O 1
ATOM 1890 N N . SER A 1 249 ? -18.047 -2.016 -17.047 1 97.94 249 SER A N 1
ATOM 1891 C CA . SER A 1 249 ? -17.938 -1.601 -15.656 1 97.94 249 SER A CA 1
ATOM 1892 C C . SER A 1 249 ? -16.484 -1.381 -15.258 1 97.94 249 SER A C 1
ATOM 1894 O O . SER A 1 249 ? -16.188 -0.489 -14.461 1 97.94 249 SER A O 1
ATOM 1896 N N . PHE A 1 250 ? -15.57 -2.143 -15.82 1 98.12 250 PHE A N 1
ATOM 1897 C CA . PHE A 1 250 ? -14.156 -1.969 -15.531 1 98.12 250 PHE A CA 1
ATOM 1898 C C . PHE A 1 250 ? -13.648 -0.637 -16.078 1 98.12 250 PHE A C 1
ATOM 1900 O O . PHE A 1 250 ? -12.953 0.099 -15.375 1 98.12 250 PHE A O 1
ATOM 1907 N N . TYR A 1 251 ? -14.008 -0.288 -17.234 1 97.94 251 TYR A N 1
ATOM 1908 C CA . TYR A 1 251 ? -13.578 0.968 -17.844 1 97.94 251 TYR A CA 1
ATOM 1909 C C . TYR A 1 251 ? -14.219 2.16 -17.141 1 97.94 251 TYR A C 1
ATOM 1911 O O . TYR A 1 251 ? -13.594 3.217 -17.016 1 97.94 251 TYR A O 1
ATOM 1919 N N . ALA A 1 252 ? -15.461 1.962 -16.766 1 98.5 252 ALA A N 1
ATOM 1920 C CA . ALA A 1 252 ? -16.109 3.002 -15.977 1 98.5 252 ALA A CA 1
ATOM 1921 C C . ALA A 1 252 ? -15.359 3.225 -14.664 1 98.5 252 ALA A C 1
ATOM 1923 O O . ALA A 1 252 ? -15.172 4.367 -14.234 1 98.5 252 ALA A O 1
ATOM 1924 N N . ASP A 1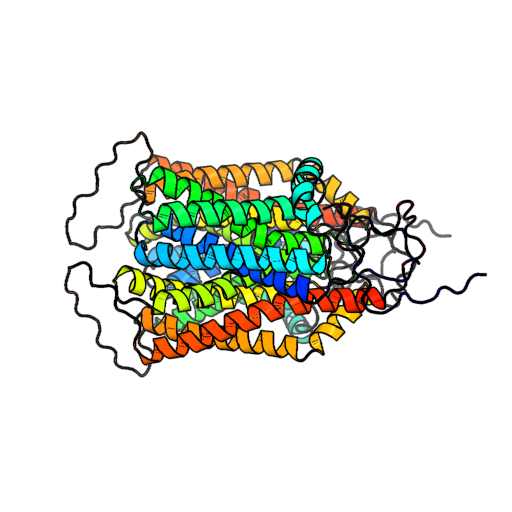 253 ? -14.953 2.176 -13.992 1 98.5 253 ASP A N 1
ATOM 1925 C CA . ASP A 1 253 ? -14.18 2.248 -12.758 1 98.5 253 ASP A CA 1
ATOM 1926 C C . ASP A 1 253 ? -12.875 3.006 -12.961 1 98.5 253 ASP A C 1
ATOM 1928 O O . ASP A 1 253 ? -12.594 3.975 -12.258 1 98.5 253 ASP A O 1
ATOM 1932 N N . MET A 1 254 ? -12.148 2.65 -13.992 1 98.38 254 MET A N 1
ATOM 1933 C CA . MET A 1 254 ? -10.867 3.287 -14.297 1 98.38 254 MET A CA 1
ATOM 1934 C C . MET A 1 254 ? -11.062 4.754 -14.664 1 98.38 254 MET A C 1
ATOM 1936 O O . MET A 1 254 ? -10.328 5.621 -14.195 1 98.38 254 MET A O 1
ATOM 1940 N N . GLY A 1 255 ? -12.031 4.977 -15.477 1 98.56 255 GLY A N 1
ATOM 1941 C CA . GLY A 1 255 ? -12.305 6.336 -15.898 1 98.56 255 GLY A CA 1
ATOM 1942 C C . GLY A 1 255 ? -12.727 7.246 -14.758 1 98.56 255 GLY A C 1
ATOM 1943 O O . GLY A 1 255 ? -12.203 8.359 -14.625 1 98.56 255 GLY A O 1
ATOM 1944 N N . LEU A 1 256 ? -13.633 6.762 -13.945 1 98.81 256 LEU A N 1
ATOM 1945 C CA . LEU A 1 256 ? -14.117 7.555 -12.82 1 98.81 256 LEU A CA 1
ATOM 1946 C C . LEU A 1 256 ? -13.008 7.797 -11.805 1 98.81 256 LEU A C 1
ATOM 1948 O O . LEU A 1 256 ? -12.906 8.883 -11.234 1 98.81 256 LEU A O 1
ATOM 1952 N N . THR A 1 257 ? -12.219 6.82 -11.555 1 98.75 257 THR A N 1
ATOM 1953 C CA . THR A 1 257 ? -11.102 6.977 -10.617 1 98.75 257 THR A CA 1
ATOM 1954 C C . THR A 1 257 ? -10.086 7.977 -11.156 1 98.75 257 THR A C 1
ATOM 1956 O O . THR A 1 257 ? -9.594 8.828 -10.414 1 98.75 257 THR A O 1
ATOM 1959 N N . ALA A 1 258 ? -9.789 7.898 -12.445 1 98.56 258 ALA A N 1
ATOM 1960 C CA . ALA A 1 258 ? -8.859 8.836 -13.07 1 98.56 258 ALA A CA 1
ATOM 1961 C C . ALA A 1 258 ? -9.391 10.266 -13.008 1 98.56 258 ALA A C 1
ATOM 1963 O O . ALA A 1 258 ? -8.641 11.203 -12.734 1 98.56 258 ALA A O 1
ATOM 1964 N N . LEU A 1 259 ? -10.633 10.375 -13.289 1 98.56 259 LEU A N 1
ATOM 1965 C CA . LEU A 1 259 ? -11.25 11.695 -13.227 1 98.56 259 LEU A CA 1
ATOM 1966 C C . LEU A 1 259 ? -11.234 12.242 -11.805 1 98.56 259 LEU A C 1
ATOM 1968 O O . LEU A 1 259 ? -11.031 13.438 -11.594 1 98.56 259 LEU A O 1
ATOM 1972 N N . THR A 1 260 ? -11.484 11.383 -10.859 1 98.75 260 THR A N 1
ATOM 1973 C CA . THR A 1 260 ? -11.414 11.789 -9.461 1 98.75 260 THR A CA 1
ATOM 1974 C C . THR A 1 260 ? -10.008 12.273 -9.109 1 98.75 260 THR A C 1
ATOM 1976 O O . THR A 1 260 ? -9.844 13.25 -8.383 1 98.75 260 THR A O 1
ATOM 1979 N N . LEU A 1 261 ? -9.031 11.578 -9.547 1 98.38 261 LEU A N 1
ATOM 1980 C CA . LEU A 1 261 ? -7.645 11.977 -9.328 1 98.38 261 LEU A CA 1
ATOM 1981 C C . LEU A 1 261 ? -7.391 13.375 -9.875 1 98.38 261 LEU A C 1
ATOM 1983 O O . LEU A 1 261 ? -6.801 14.219 -9.195 1 98.38 261 LEU A O 1
ATOM 1987 N N . VAL A 1 262 ? -7.84 13.641 -11.055 1 97.69 262 VAL A N 1
ATOM 1988 C CA . VAL A 1 262 ? -7.621 14.93 -11.711 1 97.69 262 VAL A CA 1
ATOM 1989 C C . VAL A 1 262 ? -8.336 16.031 -10.93 1 97.69 262 VAL A C 1
ATOM 1991 O O . VAL A 1 262 ? -7.738 17.062 -10.602 1 97.69 262 VAL A O 1
ATOM 1994 N N . ILE A 1 263 ? -9.602 15.797 -10.602 1 97.75 263 ILE A N 1
ATOM 1995 C CA . ILE A 1 263 ? -10.406 16.812 -9.93 1 97.75 263 ILE A CA 1
ATOM 1996 C C . ILE A 1 263 ? -9.844 17.062 -8.531 1 97.75 263 ILE A C 1
ATOM 1998 O O . ILE A 1 263 ? -9.688 18.219 -8.117 1 97.75 263 ILE A O 1
ATOM 2002 N N . SER A 1 264 ? -9.586 16.016 -7.828 1 96.94 264 SER A N 1
ATOM 2003 C CA . SER A 1 264 ? -9.031 16.188 -6.488 1 96.94 264 SER A CA 1
ATOM 2004 C C . SER A 1 264 ? -7.637 16.812 -6.543 1 96.94 264 SER A C 1
ATOM 2006 O O . SER A 1 264 ? -7.223 17.5 -5.613 1 96.94 264 SER A O 1
ATOM 2008 N N . GLY A 1 265 ? -6.91 16.531 -7.574 1 94.5 265 GLY A N 1
ATOM 2009 C CA . GLY A 1 265 ? -5.641 17.203 -7.789 1 94.5 265 GLY A CA 1
ATOM 2010 C C . GLY A 1 265 ? -5.777 18.703 -7.93 1 94.5 265 GLY A C 1
ATOM 2011 O O . GLY A 1 265 ? -5.008 19.469 -7.336 1 94.5 265 GLY A O 1
ATOM 2012 N N . ILE A 1 266 ? -6.766 19.141 -8.688 1 92.5 266 ILE A N 1
ATOM 2013 C CA . ILE A 1 266 ? -7.074 20.547 -8.828 1 92.5 266 ILE A CA 1
ATOM 2014 C C . ILE A 1 266 ? -7.449 21.141 -7.469 1 92.5 266 ILE A C 1
ATOM 2016 O O . ILE A 1 266 ? -7 22.234 -7.113 1 92.5 266 ILE A O 1
ATOM 2020 N N . GLY A 1 267 ? -8.211 20.391 -6.762 1 91.25 267 GLY A N 1
ATOM 2021 C CA . GLY A 1 267 ? -8.547 20.812 -5.41 1 91.25 267 GLY A CA 1
ATOM 2022 C C . GLY A 1 267 ? -7.332 20.953 -4.508 1 91.25 267 GLY A C 1
ATOM 2023 O O . GLY A 1 267 ? -7.223 21.906 -3.744 1 91.25 267 GLY A O 1
ATOM 2024 N N . GLY A 1 268 ? -6.477 19.969 -4.555 1 88.56 268 GLY A N 1
ATOM 2025 C CA . GLY A 1 268 ? -5.242 20.016 -3.785 1 88.56 268 GLY A CA 1
ATOM 2026 C C . GLY A 1 268 ? -4.383 21.219 -4.113 1 88.56 268 GLY A C 1
ATOM 2027 O O . GLY A 1 268 ? -3.807 21.844 -3.219 1 88.56 268 GLY A O 1
ATOM 2028 N N . LEU A 1 269 ? -4.242 21.578 -5.328 1 81.88 269 LEU A N 1
ATOM 2029 C CA . LEU A 1 269 ? -3.465 22.734 -5.766 1 81.88 269 LEU A CA 1
ATOM 2030 C C . LEU A 1 269 ? -4.09 24.031 -5.262 1 81.88 269 LEU A C 1
ATOM 2032 O O . LEU A 1 269 ? -3.375 24.969 -4.902 1 81.88 269 LEU A O 1
ATOM 2036 N N . ALA A 1 270 ? -5.352 24.047 -5.25 1 80.75 270 ALA A N 1
ATOM 2037 C CA . ALA A 1 270 ? -6.066 25.219 -4.773 1 80.75 270 ALA A CA 1
ATOM 2038 C C . ALA A 1 270 ? -5.785 25.484 -3.295 1 80.75 270 ALA A C 1
ATOM 2040 O O . ALA A 1 270 ? -5.746 26.625 -2.852 1 80.75 270 ALA A O 1
ATOM 2041 N N . ILE A 1 271 ? -5.617 24.438 -2.582 1 81.88 271 ILE A N 1
ATOM 2042 C CA . ILE A 1 271 ? -5.344 24.516 -1.151 1 81.88 271 ILE A CA 1
ATOM 2043 C C . ILE A 1 271 ? -3.893 24.938 -0.929 1 81.88 271 ILE A C 1
ATOM 2045 O O . ILE A 1 271 ? -3.6 25.734 -0.024 1 81.88 271 ILE A O 1
ATOM 2049 N N . SER A 1 272 ? -2.887 24.359 -1.611 1 72.38 272 SER A N 1
ATOM 2050 C CA . SER A 1 272 ? -1.46 24.578 -1.398 1 72.38 272 SER A CA 1
ATOM 2051 C C . SER A 1 272 ? -1.044 25.984 -1.847 1 72.38 272 SER A C 1
ATOM 2053 O O . SER A 1 272 ? 0.031 26.453 -1.482 1 72.38 272 SER A O 1
ATOM 2055 N N . GLY A 1 273 ? -1.836 26.812 -2.223 1 60.47 273 GLY A N 1
ATOM 2056 C CA . GLY A 1 273 ? -1.477 28.141 -2.686 1 60.47 273 GLY A CA 1
ATOM 2057 C C . GLY A 1 273 ? -0.575 28.125 -3.904 1 60.47 273 GLY A C 1
ATOM 2058 O O . GLY A 1 273 ? 0.005 29.156 -4.27 1 60.47 273 GLY A O 1
ATOM 2059 N N . VAL A 1 274 ? 0.044 27.031 -4.176 1 49.59 274 VAL A N 1
ATOM 2060 C CA . VAL A 1 274 ? 0.899 27.031 -5.359 1 49.59 274 VAL A CA 1
ATOM 2061 C C . VAL A 1 274 ? 0.149 27.641 -6.539 1 49.59 274 VAL A C 1
ATOM 2063 O O . VAL A 1 274 ? -0.984 27.25 -6.836 1 49.59 274 VAL A O 1
ATOM 2066 N N . PRO A 1 275 ? 0.556 28.922 -6.875 1 40.62 275 PRO A N 1
ATOM 2067 C CA . PRO A 1 275 ? -0.135 29.609 -7.969 1 40.62 275 PRO A CA 1
ATOM 2068 C C . PRO A 1 275 ? -0.495 28.688 -9.125 1 40.62 275 PRO A C 1
ATOM 2070 O O . PRO A 1 275 ? 0.334 27.875 -9.547 1 40.62 275 PRO A O 1
ATOM 2073 N N . MET A 1 276 ? -1.593 28.188 -9.117 1 40.25 276 MET A N 1
ATOM 2074 C CA . MET A 1 276 ? -1.889 27.719 -10.461 1 40.25 276 MET A CA 1
ATOM 2075 C C . MET A 1 276 ? -1.333 28.688 -11.508 1 40.25 276 MET A C 1
ATOM 2077 O O . MET A 1 276 ? -1.353 29.891 -11.312 1 40.25 276 MET A O 1
ATOM 2081 N N . MET A 1 277 ? -0.467 28.375 -12.453 1 37.09 277 MET A N 1
ATOM 2082 C CA . MET A 1 277 ? 0.102 29.312 -13.414 1 37.09 277 MET A CA 1
ATOM 2083 C C . MET A 1 277 ? -0.766 30.562 -13.539 1 37.09 277 MET A C 1
ATOM 2085 O O . MET A 1 277 ? -0.248 31.688 -13.633 1 37.09 277 MET A O 1
ATOM 2089 N N . GLY A 1 278 ? -1.974 30.531 -14.07 1 33.69 278 GLY A N 1
ATOM 2090 C CA . GLY A 1 278 ? -2.73 31.688 -14.5 1 33.69 278 GLY A CA 1
ATOM 2091 C C . GLY A 1 278 ? -3.385 32.438 -13.359 1 33.69 278 GLY A C 1
ATOM 2092 O O . GLY A 1 278 ? -4.016 33.469 -13.57 1 33.69 278 GLY A O 1
ATOM 2093 N N . MET A 1 279 ? -3.945 31.781 -12.344 1 34.44 279 MET A N 1
ATOM 2094 C CA . MET A 1 279 ? -4.762 32.625 -11.492 1 34.44 279 MET A CA 1
ATOM 2095 C C . MET A 1 279 ? -3.908 33.312 -10.43 1 34.44 279 MET A C 1
ATOM 2097 O O . MET A 1 279 ? -3.088 32.688 -9.773 1 34.44 279 MET A O 1
ATOM 2101 N N . LYS A 1 280 ? -3.594 34.594 -10.523 1 36 280 LYS A N 1
ATOM 2102 C CA . LYS A 1 280 ? -2.941 35.625 -9.711 1 36 280 LYS A CA 1
ATOM 2103 C C . LYS A 1 280 ? -3.322 35.469 -8.242 1 36 280 LYS A C 1
ATOM 2105 O O . LYS A 1 280 ? -4.395 35.938 -7.828 1 36 280 LYS A O 1
ATOM 2110 N N . GLY A 1 281 ? -3.477 34.312 -7.641 1 35.53 281 GLY A N 1
ATOM 2111 C CA . GLY A 1 281 ? -3.922 34.5 -6.27 1 35.53 281 GLY A CA 1
ATOM 2112 C C . GLY A 1 281 ? -2.924 35.281 -5.418 1 35.53 281 GLY A C 1
ATOM 2113 O O . GLY A 1 281 ? -1.718 35.219 -5.664 1 35.53 281 GLY A O 1
ATOM 2114 N N . GLN A 1 282 ? -3.293 36.344 -4.82 1 32.09 282 GLN A N 1
ATOM 2115 C CA . GLN A 1 282 ? -2.668 37.25 -3.859 1 32.09 282 GLN A CA 1
ATOM 2116 C C . GLN A 1 282 ? -1.998 36.469 -2.729 1 32.09 282 GLN A C 1
ATOM 2118 O O . GLN A 1 282 ? -2.568 35.531 -2.201 1 32.09 282 GLN A O 1
ATOM 2123 N N . ALA A 1 283 ? -0.745 36.5 -2.623 1 36.62 283 ALA A N 1
ATOM 2124 C CA . ALA A 1 283 ? 0.063 36 -1.514 1 36.62 283 ALA A CA 1
ATOM 2125 C C . ALA A 1 283 ? -0.598 36.312 -0.173 1 36.62 283 ALA A C 1
ATOM 2127 O O . ALA A 1 283 ? -0.997 37.469 0.085 1 36.62 283 ALA A O 1
ATOM 2128 N N . PRO A 1 284 ? -1.343 35.406 0.436 1 36.78 284 PRO A N 1
ATOM 2129 C CA . PRO A 1 284 ? -1.92 35.844 1.704 1 36.78 284 PRO A CA 1
ATOM 2130 C C . PRO A 1 284 ? -0.939 36.656 2.543 1 36.78 284 PRO A C 1
ATOM 2132 O O . PRO A 1 284 ? 0.273 36.469 2.457 1 36.78 284 PRO A O 1
ATOM 2135 N N . SER A 1 285 ? -1.241 37.875 2.877 1 31.16 285 SER A N 1
ATOM 2136 C CA . SER A 1 285 ? -0.583 38.781 3.816 1 31.16 285 SER A CA 1
ATOM 2137 C C . SER A 1 285 ? -0.191 38.062 5.098 1 31.16 285 SER A C 1
ATOM 2139 O O . SER A 1 285 ? -0.908 37.156 5.555 1 31.16 285 SER A O 1
ATOM 2141 N N . LYS A 1 286 ? 1.045 38.094 5.68 1 36.03 286 LYS A N 1
ATOM 2142 C CA . LYS A 1 286 ? 1.826 37.656 6.828 1 36.03 286 LYS A CA 1
ATOM 2143 C C . LYS A 1 286 ? 1.047 37.844 8.125 1 36.03 286 LYS A C 1
ATOM 2145 O O . LYS A 1 286 ? 1.636 37.875 9.211 1 36.03 286 LYS A O 1
ATOM 2150 N N . ALA A 1 287 ? -0.248 38.281 8.234 1 37.22 287 ALA A N 1
ATOM 2151 C CA . ALA A 1 287 ? -0.665 38.562 9.602 1 37.22 287 ALA A CA 1
ATOM 2152 C C . ALA A 1 287 ? -0.504 37.344 10.5 1 37.22 287 ALA A C 1
ATOM 2154 O O . ALA A 1 287 ? -0.751 36.219 10.062 1 37.22 287 ALA A O 1
ATOM 2155 N N . VAL A 1 288 ? 0.218 37.375 11.578 1 34.31 288 VAL A N 1
ATOM 2156 C CA . VAL A 1 288 ? 0.812 36.562 12.648 1 34.31 288 VAL A CA 1
ATOM 2157 C C . VAL A 1 288 ? -0.237 35.625 13.242 1 34.31 288 VAL A C 1
ATOM 2159 O O . VAL A 1 288 ? 0.076 34.812 14.094 1 34.31 288 VAL A O 1
ATOM 2162 N N . GLY A 1 289 ? -1.563 36 13.391 1 36.09 289 GLY A N 1
ATOM 2163 C CA . GLY A 1 289 ? -2.516 35.188 14.125 1 36.09 289 GLY A CA 1
ATOM 2164 C C . GLY A 1 289 ? -2.812 33.875 13.438 1 36.09 289 GLY A C 1
ATOM 2165 O O . GLY A 1 289 ? -2.383 33.625 12.305 1 36.09 289 GLY A O 1
ATOM 2166 N N . GLN A 1 290 ? -3.326 32.781 14.203 1 40.56 290 GLN A N 1
ATOM 2167 C CA . GLN A 1 290 ? -3.766 31.5 13.641 1 40.56 290 GLN A CA 1
ATOM 2168 C C . GLN A 1 290 ? -4.48 31.703 12.305 1 40.56 290 GLN A C 1
ATOM 2170 O O . GLN A 1 290 ? -5.551 32.312 12.258 1 40.56 290 GLN A O 1
ATOM 2175 N N . MET A 1 291 ? -3.92 32.125 11.312 1 45.53 291 MET A N 1
ATOM 2176 C CA . MET A 1 291 ? -4.582 32.375 10.031 1 45.53 291 MET A CA 1
ATOM 2177 C C . MET A 1 291 ? -5.75 31.391 9.852 1 45.53 291 MET A C 1
ATOM 2179 O O . MET A 1 291 ? -5.594 30.188 10.031 1 45.53 291 MET A O 1
ATOM 2183 N N . PRO A 1 292 ? -7.008 31.859 9.992 1 58.66 292 PRO A N 1
ATOM 2184 C CA . PRO A 1 292 ? -8.188 31.031 9.766 1 58.66 292 PRO A CA 1
ATOM 2185 C C . PRO A 1 292 ? -8.039 30.109 8.555 1 58.66 292 PRO A C 1
ATOM 2187 O O . PRO A 1 292 ? -7.371 30.469 7.578 1 58.66 292 PRO A O 1
ATOM 2190 N N . ILE A 1 293 ? -8.148 28.766 8.789 1 67.81 293 ILE A N 1
ATOM 2191 C CA . ILE A 1 293 ? -8.133 27.812 7.684 1 67.81 293 ILE A CA 1
ATOM 2192 C C . ILE A 1 293 ? -9.086 28.266 6.586 1 67.81 293 ILE A C 1
ATOM 2194 O O . ILE A 1 293 ? -10.25 28.594 6.852 1 67.81 293 ILE A O 1
ATOM 2198 N N . MET A 1 294 ? -8.586 28.672 5.504 1 79.06 294 MET A N 1
ATOM 2199 C CA . MET A 1 294 ? -9.367 29.109 4.355 1 79.06 294 MET A CA 1
ATOM 2200 C C . MET A 1 294 ? -10.109 27.938 3.715 1 79.06 294 MET A C 1
ATOM 2202 O O . MET A 1 294 ? -9.523 26.875 3.498 1 79.06 294 MET A O 1
ATOM 2206 N N . ASP A 1 295 ? -11.398 28.156 3.564 1 87.06 295 ASP A N 1
ATOM 2207 C CA . ASP A 1 295 ? -12.227 27.141 2.902 1 87.06 295 ASP A CA 1
ATOM 2208 C C . ASP A 1 295 ? -11.906 27.062 1.41 1 87.06 295 ASP A C 1
ATOM 2210 O O . ASP A 1 295 ? -11.227 27.938 0.87 1 87.06 295 ASP A O 1
ATOM 2214 N N . LEU A 1 296 ? -12.344 25.984 0.848 1 89.75 296 LEU A N 1
ATOM 2215 C CA . LEU A 1 296 ? -12.211 25.844 -0.598 1 89.75 296 LEU A CA 1
ATOM 2216 C C . LEU A 1 296 ? -13.07 26.875 -1.327 1 89.75 296 LEU A C 1
ATOM 2218 O O . LEU A 1 296 ? -14.164 27.219 -0.867 1 89.75 296 LEU A O 1
ATOM 2222 N N . PRO A 1 297 ? -12.516 27.406 -2.443 1 89.69 297 PRO A N 1
ATOM 2223 C CA . PRO A 1 297 ? -13.391 28.234 -3.275 1 89.69 297 PRO A CA 1
ATOM 2224 C C . PRO A 1 297 ? -14.664 27.516 -3.697 1 89.69 297 PRO A C 1
ATOM 2226 O O . PRO A 1 297 ? -14.672 26.297 -3.838 1 89.69 297 PRO A O 1
ATOM 2229 N N . ALA A 1 298 ? -15.734 28.234 -3.959 1 90.62 298 ALA A N 1
ATOM 2230 C CA . ALA A 1 298 ? -17.062 27.672 -4.23 1 90.62 298 ALA A CA 1
ATOM 2231 C C . ALA A 1 298 ? -17.016 26.734 -5.43 1 90.62 298 ALA A C 1
ATOM 2233 O O . ALA A 1 298 ? -17.562 25.625 -5.379 1 90.62 298 ALA A O 1
ATOM 2234 N N . ALA A 1 299 ? -16.375 27.094 -6.504 1 92.62 299 ALA A N 1
ATOM 2235 C CA . ALA A 1 299 ? -16.312 26.281 -7.711 1 92.62 299 ALA A CA 1
ATOM 2236 C C . ALA A 1 299 ? -15.633 24.938 -7.43 1 92.62 299 ALA A C 1
ATOM 2238 O O . ALA A 1 299 ? -16.047 23.906 -7.945 1 92.62 299 ALA A O 1
ATOM 2239 N N . ILE A 1 300 ? -14.633 25 -6.637 1 93.81 300 ILE A N 1
ATOM 2240 C CA . ILE A 1 300 ? -13.891 23.797 -6.305 1 93.81 300 ILE A CA 1
ATOM 2241 C C . ILE A 1 300 ? -14.727 22.906 -5.391 1 93.81 300 ILE A C 1
ATOM 2243 O O . ILE A 1 300 ? -14.68 21.688 -5.496 1 93.81 300 ILE A O 1
ATOM 2247 N N . LYS A 1 301 ? -15.484 23.516 -4.535 1 94.69 301 LYS A N 1
ATOM 2248 C CA . LYS A 1 301 ? -16.344 22.75 -3.648 1 94.69 301 LYS A CA 1
ATOM 2249 C C . LYS A 1 301 ? -17.344 21.906 -4.445 1 94.69 301 LYS A C 1
ATOM 2251 O O . LYS A 1 301 ? -17.547 20.734 -4.137 1 94.69 301 LYS A O 1
ATOM 2256 N N . TYR A 1 302 ? -17.875 22.484 -5.426 1 94.75 302 TYR A N 1
ATOM 2257 C CA . TYR A 1 302 ? -18.859 21.781 -6.234 1 94.75 302 TYR A CA 1
ATOM 2258 C C . TYR A 1 302 ? -18.188 20.719 -7.098 1 94.75 302 TYR A C 1
ATOM 2260 O O . TYR A 1 302 ? -18.734 19.625 -7.293 1 94.75 302 TYR A O 1
ATOM 2268 N N . LEU A 1 303 ? -17.047 21.047 -7.652 1 96.62 303 LEU A N 1
ATOM 2269 C CA . LEU A 1 303 ? -16.297 20.062 -8.422 1 96.62 303 LEU A CA 1
ATOM 2270 C C . LEU A 1 303 ? -15.953 18.844 -7.566 1 96.62 303 LEU A C 1
ATOM 2272 O O . LEU A 1 303 ? -15.977 17.703 -8.055 1 96.62 303 LEU A O 1
ATOM 2276 N N . MET A 1 304 ? -15.703 19.125 -6.363 1 97.5 304 MET A N 1
ATOM 2277 C CA . MET A 1 304 ? -15.32 18.047 -5.457 1 97.5 304 MET A CA 1
ATOM 2278 C C . MET A 1 304 ? -16.516 17.172 -5.125 1 97.5 304 MET A C 1
ATOM 2280 O O . MET A 1 304 ? -16.344 16 -4.773 1 97.5 304 MET A O 1
ATOM 2284 N N . ILE A 1 305 ? -17.703 17.672 -5.203 1 98.06 305 ILE A N 1
ATOM 2285 C CA . ILE A 1 305 ? -18.906 16.844 -5.051 1 98.06 305 ILE A CA 1
ATOM 2286 C C . ILE A 1 305 ? -18.938 15.789 -6.152 1 98.06 305 ILE A C 1
ATOM 2288 O O . ILE A 1 305 ? -19.203 14.609 -5.883 1 98.06 305 ILE A O 1
ATOM 2292 N N . VAL A 1 306 ? -18.609 16.188 -7.336 1 98.38 306 VAL A N 1
ATOM 2293 C CA . VAL A 1 306 ? -18.594 15.281 -8.477 1 98.38 306 VAL A CA 1
ATOM 2294 C C . VAL A 1 306 ? -17.531 14.203 -8.266 1 98.38 306 VAL A C 1
ATOM 2296 O O . VAL A 1 306 ? -17.797 13.016 -8.453 1 98.38 306 VAL A O 1
ATOM 2299 N N . ALA A 1 307 ? -16.375 14.633 -7.84 1 98.62 307 ALA A N 1
ATOM 2300 C CA . ALA A 1 307 ? -15.305 13.688 -7.559 1 98.62 307 ALA A CA 1
ATOM 2301 C C . ALA A 1 307 ? -15.727 12.688 -6.48 1 98.62 307 ALA A C 1
ATOM 2303 O O . ALA A 1 307 ? -15.398 11.5 -6.566 1 98.62 307 ALA A O 1
ATOM 2304 N N . ALA A 1 308 ? -16.391 13.211 -5.48 1 98.75 308 ALA A N 1
ATOM 2305 C CA . ALA A 1 308 ? -16.844 12.352 -4.387 1 98.75 308 ALA A CA 1
ATOM 2306 C C . ALA A 1 308 ? -17.828 11.305 -4.887 1 98.75 308 ALA A C 1
ATOM 2308 O O . ALA A 1 308 ? -17.75 10.133 -4.508 1 98.75 308 ALA A O 1
ATOM 2309 N N . ILE A 1 309 ? -18.703 11.672 -5.711 1 98.75 309 ILE A N 1
ATOM 2310 C CA . ILE A 1 309 ? -19.688 10.758 -6.273 1 98.75 309 ILE A CA 1
ATOM 2311 C C . ILE A 1 309 ? -18.984 9.727 -7.16 1 98.75 309 ILE A C 1
ATOM 2313 O O . ILE A 1 309 ? -19.312 8.539 -7.117 1 98.75 309 ILE A O 1
ATOM 2317 N N . PHE A 1 310 ? -18.031 10.188 -7.984 1 98.88 310 PHE A N 1
ATOM 2318 C CA . PHE A 1 310 ? -17.25 9.273 -8.805 1 98.88 310 PHE A CA 1
ATOM 2319 C C . PHE A 1 310 ? -16.547 8.234 -7.945 1 98.88 310 PHE A C 1
ATOM 2321 O O . PHE A 1 310 ? -16.531 7.047 -8.289 1 98.88 310 PHE A O 1
ATOM 2328 N N . ALA A 1 311 ? -16.016 8.688 -6.863 1 98.88 311 ALA A N 1
ATOM 2329 C CA . ALA A 1 311 ? -15.305 7.77 -5.973 1 98.88 311 ALA A CA 1
ATOM 2330 C C . ALA A 1 311 ? -16.25 6.719 -5.398 1 98.88 311 ALA A C 1
ATOM 2332 O O . ALA A 1 311 ? -15.883 5.547 -5.277 1 98.88 311 ALA A O 1
ATOM 2333 N N . LEU A 1 312 ? -17.453 7.125 -5.035 1 98.88 312 LEU A N 1
ATOM 2334 C CA . LEU A 1 312 ? -18.422 6.203 -4.473 1 98.88 312 LEU A CA 1
ATOM 2335 C C . LEU A 1 312 ? -18.844 5.164 -5.512 1 98.88 312 LEU A C 1
ATOM 2337 O O . LEU A 1 312 ? -18.922 3.973 -5.207 1 98.88 312 LEU A O 1
ATOM 2341 N N . VAL A 1 313 ? -19.031 5.574 -6.707 1 98.81 313 VAL A N 1
ATOM 2342 C CA . VAL A 1 313 ? -19.453 4.668 -7.77 1 98.81 313 VAL A CA 1
ATOM 2343 C C . VAL A 1 313 ? -18.297 3.74 -8.148 1 98.81 313 VAL A C 1
ATOM 2345 O O . VAL A 1 313 ? -18.484 2.523 -8.234 1 98.81 313 VAL A O 1
ATOM 2348 N N . ALA A 1 314 ? -17.141 4.297 -8.359 1 98.81 314 ALA A N 1
ATOM 2349 C CA . ALA A 1 314 ? -15.969 3.504 -8.719 1 98.81 314 ALA A CA 1
ATOM 2350 C C . ALA A 1 314 ? -15.625 2.506 -7.617 1 98.81 314 ALA A C 1
ATOM 2352 O O . ALA A 1 314 ? -15.18 1.392 -7.898 1 98.81 314 ALA A O 1
ATOM 2353 N N . GLY A 1 315 ? -15.805 2.971 -6.406 1 98.69 315 GLY A N 1
ATOM 2354 C CA . GLY A 1 315 ? -15.547 2.074 -5.289 1 98.69 315 GLY A CA 1
ATOM 2355 C C . GLY A 1 315 ? -16.359 0.799 -5.348 1 98.69 315 GLY A C 1
ATOM 2356 O O . GLY A 1 315 ? -15.836 -0.294 -5.129 1 98.69 315 GLY A O 1
ATOM 2357 N N . TYR A 1 316 ? -17.594 0.955 -5.656 1 98.75 316 TYR A N 1
ATOM 2358 C CA . TYR A 1 316 ? -18.438 -0.218 -5.805 1 98.75 316 TYR A CA 1
ATOM 2359 C C . TYR A 1 316 ? -17.984 -1.081 -6.977 1 98.75 316 TYR A C 1
ATOM 2361 O O . TYR A 1 316 ? -17.938 -2.309 -6.867 1 98.75 316 TYR A O 1
ATOM 2369 N N . LEU A 1 317 ? -17.703 -0.463 -8.047 1 98.69 317 LEU A N 1
ATOM 2370 C CA . LEU A 1 317 ? -17.328 -1.193 -9.258 1 98.69 317 LEU A CA 1
ATOM 2371 C C . LEU A 1 317 ? -16.047 -2 -9.023 1 98.69 317 LEU A C 1
ATOM 2373 O O . LEU A 1 317 ? -15.922 -3.115 -9.531 1 98.69 317 LEU A O 1
ATOM 2377 N N . THR A 1 318 ? -15.125 -1.481 -8.297 1 98.5 318 THR A N 1
ATOM 2378 C CA . THR A 1 318 ? -13.891 -2.199 -7.996 1 98.5 318 THR A CA 1
ATOM 2379 C C . THR A 1 318 ? -14.195 -3.521 -7.297 1 98.5 318 THR A C 1
ATOM 2381 O O . THR A 1 318 ? -13.68 -4.57 -7.699 1 98.5 318 THR A O 1
ATOM 2384 N N . ARG A 1 319 ? -15.078 -3.475 -6.297 1 97.31 319 ARG A N 1
ATOM 2385 C CA . ARG A 1 319 ? -15.43 -4.688 -5.562 1 97.31 319 ARG A CA 1
ATOM 2386 C C . ARG A 1 319 ? -16.172 -5.672 -6.453 1 97.31 319 ARG A C 1
ATOM 2388 O O . ARG A 1 319 ? -15.867 -6.863 -6.469 1 97.31 319 ARG A O 1
ATOM 2395 N N . ALA A 1 320 ? -17.094 -5.188 -7.188 1 97.31 320 ALA A N 1
ATOM 2396 C CA . ALA A 1 320 ? -17.953 -6.031 -8.016 1 97.31 320 ALA A CA 1
ATOM 2397 C C . ALA A 1 320 ? -17.172 -6.672 -9.148 1 97.31 320 ALA A C 1
ATOM 2399 O O . ALA A 1 320 ? -17.328 -7.859 -9.438 1 97.31 320 ALA A O 1
ATOM 2400 N N . ASP A 1 321 ? -16.328 -5.887 -9.773 1 97.56 321 ASP A N 1
ATOM 2401 C CA . ASP A 1 321 ? -15.586 -6.371 -10.938 1 97.56 321 ASP A CA 1
ATOM 2402 C C . ASP A 1 321 ? -14.672 -7.531 -10.562 1 97.56 321 ASP A C 1
ATOM 2404 O O . ASP A 1 321 ? -14.586 -8.523 -11.281 1 97.56 321 ASP A O 1
ATOM 2408 N N . ILE A 1 322 ? -13.977 -7.434 -9.477 1 96.12 322 ILE A N 1
ATOM 2409 C CA . ILE A 1 322 ? -13.07 -8.492 -9.047 1 96.12 322 ILE A CA 1
ATOM 2410 C C . ILE A 1 322 ? -13.883 -9.734 -8.664 1 96.12 322 ILE A C 1
ATOM 2412 O O . ILE A 1 322 ? -13.539 -10.852 -9.055 1 96.12 322 ILE A O 1
ATOM 2416 N N . LEU A 1 323 ? -14.945 -9.5 -7.926 1 93.88 323 LEU A N 1
ATOM 2417 C CA . LEU A 1 323 ? -15.797 -10.586 -7.457 1 93.88 323 LEU A CA 1
ATOM 2418 C C . LEU A 1 323 ? -16.359 -11.383 -8.633 1 93.88 323 LEU A C 1
ATOM 2420 O O . LEU A 1 323 ? -16.219 -12.609 -8.68 1 93.88 323 LEU A O 1
ATOM 2424 N N . PHE A 1 324 ? -16.828 -10.742 -9.625 1 94.25 324 PHE A N 1
ATOM 2425 C CA . PHE A 1 324 ? -17.547 -11.422 -10.688 1 94.25 324 PHE A CA 1
ATOM 2426 C C . PHE A 1 324 ? -16.594 -11.945 -11.758 1 94.25 324 PHE A C 1
ATOM 2428 O O . PHE A 1 324 ? -16.875 -12.953 -12.406 1 94.25 324 PHE A O 1
ATOM 2435 N N . ALA A 1 325 ? -15.461 -11.289 -11.938 1 94.94 325 ALA A N 1
ATOM 2436 C CA . ALA A 1 325 ? -14.461 -11.836 -12.852 1 94.94 325 ALA A CA 1
ATOM 2437 C C . ALA A 1 325 ? -13.977 -13.203 -12.375 1 94.94 325 ALA A C 1
ATOM 2439 O O . ALA A 1 325 ? -13.859 -14.141 -13.172 1 94.94 325 ALA A O 1
ATOM 2440 N N . GLY A 1 326 ? -13.664 -13.305 -11.102 1 91.44 326 GLY A N 1
ATOM 2441 C CA . GLY A 1 326 ? -13.25 -14.586 -10.555 1 91.44 326 GLY A CA 1
ATOM 2442 C C . GLY A 1 326 ? -14.328 -15.648 -10.664 1 91.44 326 GLY A C 1
ATOM 2443 O O . GLY A 1 326 ? -14.039 -16.797 -11.016 1 91.44 326 GLY A O 1
ATOM 2444 N N . GLN A 1 327 ? -15.539 -15.273 -10.422 1 87.81 327 GLN A N 1
ATOM 2445 C CA . GLN A 1 327 ? -16.641 -16.234 -10.469 1 87.81 327 GLN A CA 1
ATOM 2446 C C . GLN A 1 327 ? -16.922 -16.688 -11.906 1 87.81 327 GLN A C 1
ATOM 2448 O O . GLN A 1 327 ? -17.281 -17.828 -12.133 1 87.81 327 GLN A O 1
ATOM 2453 N N . TYR A 1 328 ? -16.781 -15.758 -12.812 1 89.31 328 TYR A N 1
ATOM 2454 C CA . TYR A 1 328 ? -16.938 -16.109 -14.219 1 89.31 328 TYR A CA 1
ATOM 2455 C C . TYR A 1 328 ? -15.953 -17.203 -14.617 1 89.31 328 TYR A C 1
ATOM 2457 O O . TYR A 1 328 ? -16.344 -18.203 -15.219 1 89.31 328 TYR A O 1
ATOM 2465 N N . ALA A 1 329 ? -14.734 -17.031 -14.328 1 87.5 329 ALA A N 1
ATOM 2466 C CA . ALA A 1 329 ? -13.703 -18.016 -14.664 1 87.5 329 ALA A CA 1
ATOM 2467 C C . ALA A 1 329 ? -13.93 -19.328 -13.922 1 87.5 329 ALA A C 1
ATOM 2469 O O . ALA A 1 329 ? -13.672 -20.406 -14.461 1 87.5 329 ALA A O 1
ATOM 2470 N N . TYR A 1 330 ? -14.391 -19.188 -12.719 1 82.31 330 TYR A N 1
ATOM 2471 C CA . TYR A 1 330 ? -14.664 -20.359 -11.898 1 82.31 330 TYR A CA 1
ATOM 2472 C C . TYR A 1 330 ? -15.711 -21.25 -12.547 1 82.31 330 TYR A C 1
ATOM 2474 O O . TYR A 1 330 ? -15.609 -22.469 -12.492 1 82.31 330 TYR A O 1
ATOM 2482 N N . GLN A 1 331 ? -16.609 -20.672 -13.195 1 78.81 331 GLN A N 1
ATOM 2483 C CA . GLN A 1 331 ? -17.688 -21.422 -13.844 1 78.81 331 GLN A CA 1
ATOM 2484 C C . GLN A 1 331 ? -17.203 -22.125 -15.102 1 78.81 331 GLN A C 1
ATOM 2486 O O . GLN A 1 331 ? -17.797 -23.109 -15.539 1 78.81 331 GLN A O 1
ATOM 2491 N N . LEU A 1 332 ? -16.125 -21.672 -15.68 1 78.62 332 LEU A N 1
ATOM 2492 C CA . LEU A 1 332 ? -15.602 -22.219 -16.922 1 78.62 332 LEU A CA 1
ATOM 2493 C C . LEU A 1 332 ? -14.461 -23.203 -16.641 1 78.62 332 LEU A C 1
ATOM 2495 O O . LEU A 1 332 ? -14.117 -24.031 -17.5 1 78.62 332 LEU A O 1
ATOM 2499 N N . ALA A 1 333 ? -13.766 -23.031 -15.594 1 71.94 333 ALA A N 1
ATOM 2500 C CA . ALA A 1 333 ? -12.633 -23.891 -15.242 1 71.94 333 ALA A CA 1
ATOM 2501 C C . ALA A 1 333 ? -13.102 -25.312 -14.93 1 71.94 333 ALA A C 1
ATOM 2503 O O . ALA A 1 333 ? -14.133 -25.516 -14.281 1 71.94 333 ALA A O 1
ATOM 2504 N N . PRO A 1 334 ? -12.328 -26.312 -15.844 1 58 334 PRO A N 1
ATOM 2505 C CA . PRO A 1 334 ? -12.688 -27.688 -15.531 1 58 334 PRO A CA 1
ATOM 2506 C C . PRO A 1 334 ? -12.477 -28.031 -14.055 1 58 334 PRO A C 1
ATOM 2508 O O . PRO A 1 334 ? -11.578 -27.484 -13.414 1 58 334 PRO A O 1
ATOM 2511 N N . MET A 1 335 ? -13.414 -28.406 -13.438 1 46.38 335 MET A N 1
ATOM 2512 C CA . MET A 1 335 ? -13.227 -28.812 -12.047 1 46.38 335 MET A CA 1
ATOM 2513 C C . MET A 1 335 ? -12.016 -29.734 -11.906 1 46.38 335 MET A C 1
ATOM 2515 O O . MET A 1 335 ? -11.859 -30.688 -12.68 1 46.38 335 MET A O 1
ATOM 2519 N N . THR A 1 336 ? -10.859 -29.203 -11.852 1 40.56 336 THR A N 1
ATOM 2520 C CA . THR A 1 336 ? -9.664 -30.031 -11.711 1 40.56 336 THR A CA 1
ATOM 2521 C C . THR A 1 336 ? -10.008 -31.375 -11.07 1 40.56 336 THR A C 1
ATOM 2523 O O . THR A 1 336 ? -10.602 -31.422 -9.992 1 40.56 336 THR A O 1
ATOM 2526 N N . PRO A 1 337 ? -10.133 -32.5 -11.883 1 33.81 337 PRO A N 1
ATOM 2527 C CA . PRO A 1 337 ? -10.359 -33.812 -11.266 1 33.81 337 PRO A CA 1
ATOM 2528 C C . PRO A 1 337 ? -9.555 -34 -9.977 1 33.81 337 PRO A C 1
ATOM 2530 O O . PRO A 1 337 ? -9.992 -34.719 -9.07 1 33.81 337 PRO A O 1
ATOM 2533 N N . PHE A 1 338 ? -8.203 -33.938 -10.094 1 31.8 338 PHE A N 1
ATOM 2534 C CA . PHE A 1 338 ? -7.203 -34.625 -9.297 1 31.8 338 PHE A CA 1
ATOM 2535 C C . PHE A 1 338 ? -7.043 -33.969 -7.93 1 31.8 338 PHE A C 1
ATOM 2537 O O . PHE A 1 338 ? -6.07 -34.25 -7.219 1 31.8 338 PHE A O 1
ATOM 2544 N N . GLN A 1 339 ? -7.449 -32.719 -7.711 1 30.75 339 GLN A N 1
ATOM 2545 C CA . GLN A 1 339 ? -7.133 -32.531 -6.301 1 30.75 339 GLN A CA 1
ATOM 2546 C C . GLN A 1 339 ? -7.758 -33.656 -5.445 1 30.75 339 GLN A C 1
ATOM 2548 O O . GLN A 1 339 ? -8.953 -33.938 -5.57 1 30.75 339 GLN A O 1
ATOM 2553 N N . ILE A 1 340 ? -7.082 -34.656 -5.297 1 29.56 340 ILE A N 1
ATOM 2554 C CA . ILE A 1 340 ? -7.535 -35.531 -4.207 1 29.56 340 ILE A CA 1
ATOM 2555 C C . ILE A 1 340 ? -8.234 -34.688 -3.143 1 29.56 340 ILE A C 1
ATOM 2557 O O . ILE A 1 340 ? -7.586 -33.938 -2.398 1 29.56 340 ILE A O 1
ATOM 2561 N N . VAL A 1 341 ? -9.102 -33.812 -3.518 1 30.78 341 VAL A N 1
ATOM 2562 C CA . VAL A 1 341 ? -9.93 -33.281 -2.445 1 30.78 341 VAL A CA 1
ATOM 2563 C C . VAL A 1 341 ? -10.523 -34.406 -1.628 1 30.78 341 VAL A C 1
ATOM 2565 O O . VAL A 1 341 ? -11.367 -35.188 -2.125 1 30.78 341 VAL A O 1
ATOM 2568 N N . THR A 1 342 ? -9.836 -35.25 -1.062 1 31.73 342 THR A N 1
ATOM 2569 C CA . THR A 1 342 ? -10.68 -35.969 -0.111 1 31.73 342 THR A CA 1
ATOM 2570 C C . THR A 1 342 ? -11.914 -35.156 0.237 1 31.73 342 THR A C 1
ATOM 2572 O O . THR A 1 342 ? -12.984 -35.719 0.489 1 31.73 342 THR A O 1
ATOM 2575 N N . ASN A 1 343 ? -11.719 -33.938 1.022 1 29.58 343 ASN A N 1
ATOM 2576 C CA . ASN A 1 343 ? -12.859 -33.156 1.473 1 29.58 343 ASN A CA 1
ATOM 2577 C C . ASN A 1 343 ? -13.453 -32.312 0.336 1 29.58 343 ASN A C 1
ATOM 2579 O O . ASN A 1 343 ? -12.742 -31.922 -0.586 1 29.58 343 ASN A O 1
ATOM 2583 N N . GLN A 1 344 ? -14.766 -32.406 -0.086 1 29.98 344 GLN A N 1
ATOM 2584 C CA . GLN A 1 344 ? -15.672 -31.688 -0.99 1 29.98 344 GLN A CA 1
ATOM 2585 C C . GLN A 1 344 ? -15.18 -30.266 -1.256 1 29.98 344 GLN A C 1
ATOM 2587 O O . GLN A 1 344 ? -14.523 -29.656 -0.405 1 29.98 344 GLN A O 1
ATOM 2592 N N . PRO A 1 345 ? -14.977 -29.953 -2.557 1 36 345 PRO A N 1
ATOM 2593 C CA . PRO A 1 345 ? -14.742 -28.531 -2.842 1 36 345 PRO A CA 1
ATOM 2594 C C . PRO A 1 345 ? -15.422 -27.609 -1.836 1 36 345 PRO A C 1
ATOM 2596 O O . PRO A 1 345 ? -16.609 -27.797 -1.522 1 36 345 PRO A O 1
ATOM 2599 N N . ILE A 1 346 ? -14.734 -27.062 -0.982 1 38.03 346 ILE A N 1
ATOM 2600 C CA . ILE A 1 346 ? -15.305 -26.156 0.008 1 38.03 346 ILE A CA 1
ATOM 2601 C C . ILE A 1 346 ? -16.047 -25.031 -0.695 1 38.03 346 ILE A C 1
ATOM 2603 O O . ILE A 1 346 ? -15.477 -24.312 -1.505 1 38.03 346 ILE A O 1
ATOM 2607 N N . PRO A 1 347 ? -17.391 -25.094 -0.71 1 36.91 347 PRO A N 1
ATOM 2608 C CA . PRO A 1 347 ? -18.188 -24.031 -1.32 1 36.91 347 PRO A CA 1
ATOM 2609 C C . PRO A 1 347 ? -17.672 -22.641 -1.004 1 36.91 347 PRO A C 1
ATOM 2611 O O . PRO A 1 347 ? -17.078 -22.422 0.056 1 36.91 347 PRO A O 1
ATOM 2614 N N . ILE A 1 348 ? -17.703 -21.766 -1.973 1 39.62 348 ILE A N 1
ATOM 2615 C CA . ILE A 1 348 ? -17.375 -20.359 -1.749 1 39.62 348 ILE A CA 1
ATOM 2616 C C . ILE A 1 348 ? -18.141 -19.844 -0.529 1 39.62 348 ILE A C 1
ATOM 2618 O O . ILE A 1 348 ? -19.328 -20.078 -0.386 1 39.62 348 ILE A O 1
ATOM 2622 N N . GLY A 1 349 ? -17.484 -19.406 0.426 1 38.09 349 GLY A N 1
ATOM 2623 C CA . GLY A 1 349 ? -18.094 -18.859 1.629 1 38.09 349 GLY A CA 1
ATOM 2624 C C . GLY A 1 349 ? -18.031 -19.812 2.812 1 38.09 349 GLY A C 1
ATOM 2625 O O . GLY A 1 349 ? -18.547 -19.5 3.887 1 38.09 349 GLY A O 1
ATOM 2626 N N . SER A 1 350 ? -17.547 -20.969 2.525 1 38.78 350 SER A N 1
ATOM 2627 C CA . SER A 1 350 ? -17.453 -21.891 3.652 1 38.78 350 SER A CA 1
ATOM 2628 C C . SER A 1 350 ? -16.281 -21.547 4.559 1 38.78 350 SER A C 1
ATOM 2630 O O . SER A 1 350 ? -15.312 -20.922 4.117 1 38.78 350 SER A O 1
ATOM 2632 N N . PHE A 1 351 ? -16.422 -21.672 5.871 1 37.69 351 PHE A N 1
ATOM 2633 C CA . PHE A 1 351 ? -15.398 -21.422 6.875 1 37.69 351 PHE A CA 1
ATOM 2634 C C . PHE A 1 351 ? -14.117 -22.172 6.523 1 37.69 351 PHE A C 1
ATOM 2636 O O . PHE A 1 351 ? -13.047 -21.859 7.047 1 37.69 351 PHE A O 1
ATOM 2643 N N . GLY A 1 352 ? -14.188 -23.172 5.727 1 34.88 352 GLY A N 1
ATOM 2644 C CA . GLY A 1 352 ? -13.023 -23.984 5.398 1 34.88 352 GLY A CA 1
ATOM 2645 C C . GLY A 1 352 ? -12.023 -23.266 4.52 1 34.88 352 GLY A C 1
ATOM 2646 O O . GLY A 1 352 ? -10.992 -23.828 4.156 1 34.88 352 GLY A O 1
ATOM 2647 N N . TRP A 1 353 ? -12.469 -22.25 4.012 1 34.97 353 TRP A N 1
ATOM 2648 C CA . TRP A 1 353 ? -11.461 -21.547 3.215 1 34.97 353 TRP A CA 1
ATOM 2649 C C . TRP A 1 353 ? -10.273 -21.141 4.078 1 34.97 353 TRP A C 1
ATOM 2651 O O . TRP A 1 353 ? -10.422 -20.328 5.008 1 34.97 353 TRP A O 1
ATOM 2661 N N . ARG A 1 354 ? -9.391 -22.062 4.367 1 36.12 354 ARG A N 1
ATOM 2662 C CA . ARG A 1 354 ? -8.211 -21.953 5.211 1 36.12 354 ARG A CA 1
ATOM 2663 C C . ARG A 1 354 ? -7.262 -20.875 4.68 1 36.12 354 ARG A C 1
ATOM 2665 O O . ARG A 1 354 ? -7.062 -20.766 3.467 1 36.12 354 ARG A O 1
ATOM 2672 N N . GLY A 1 355 ? -7.328 -19.656 5.199 1 35.62 355 GLY A N 1
ATOM 2673 C CA . GLY A 1 355 ? -6.242 -18.703 5.074 1 35.62 355 GLY A CA 1
ATOM 2674 C C . GLY A 1 355 ? -5.34 -18.656 6.293 1 35.62 355 GLY A C 1
ATOM 2675 O O . GLY A 1 355 ? -5.75 -19.047 7.391 1 35.62 355 GLY A O 1
ATOM 2676 N N . MET B 1 1 ? 23.109 -43.5 -22.281 1 18.94 1 MET B N 1
ATOM 2677 C CA . MET B 1 1 ? 22.172 -42.875 -21.344 1 18.94 1 MET B CA 1
ATOM 2678 C C . MET B 1 1 ? 22.875 -41.844 -20.484 1 18.94 1 MET B C 1
ATOM 2680 O O . MET B 1 1 ? 23.562 -42.188 -19.516 1 18.94 1 MET B O 1
ATOM 2684 N N . GLY B 1 2 ? 23.469 -40.906 -21 1 23.48 2 GLY B N 1
ATOM 2685 C CA . GLY B 1 2 ? 24.594 -40.156 -20.453 1 23.48 2 GLY B CA 1
ATOM 2686 C C . GLY B 1 2 ? 24.234 -39.375 -19.203 1 23.48 2 GLY B C 1
ATOM 2687 O O . GLY B 1 2 ? 23.062 -39.062 -18.969 1 23.48 2 GLY B O 1
ATOM 2688 N N . LEU B 1 3 ? 25.016 -39.562 -18.109 1 23.41 3 LEU B N 1
ATOM 2689 C CA . LEU B 1 3 ? 25 -39.188 -16.703 1 23.41 3 LEU B CA 1
ATOM 2690 C C . LEU B 1 3 ? 24.828 -37.688 -16.531 1 23.41 3 LEU B C 1
ATOM 2692 O O . LEU B 1 3 ? 25.469 -36.906 -17.234 1 23.41 3 LEU B O 1
ATOM 2696 N N . PHE B 1 4 ? 23.625 -37.188 -16.438 1 29.58 4 PHE B N 1
ATOM 2697 C CA . PHE B 1 4 ? 23.125 -35.875 -16.062 1 29.58 4 PHE B CA 1
ATOM 2698 C C . PHE B 1 4 ? 23.969 -35.312 -14.922 1 29.58 4 PHE B C 1
ATOM 2700 O O . PHE B 1 4 ? 23.766 -35.656 -13.758 1 29.58 4 PHE B O 1
ATOM 2707 N N . SER B 1 5 ? 25.266 -35.125 -15.086 1 29.42 5 SER B N 1
ATOM 2708 C CA . SER B 1 5 ? 26.094 -34.656 -13.977 1 29.42 5 SER B CA 1
ATOM 2709 C C . SER B 1 5 ? 25.797 -33.219 -13.609 1 29.42 5 SER B C 1
ATOM 2711 O O . SER B 1 5 ? 25.469 -32.406 -14.477 1 29.42 5 SER B O 1
ATOM 2713 N N . ALA B 1 6 ? 25.391 -32.906 -12.438 1 32.09 6 ALA B N 1
ATOM 2714 C CA . ALA B 1 6 ? 25.172 -31.609 -11.789 1 32.09 6 ALA B CA 1
ATOM 2715 C C . ALA B 1 6 ? 26.266 -30.609 -12.148 1 32.09 6 ALA B C 1
ATOM 2717 O O . ALA B 1 6 ? 27.438 -30.984 -12.258 1 32.09 6 ALA B O 1
ATOM 2718 N N . PRO B 1 7 ? 25.875 -29.578 -12.859 1 37.31 7 PRO B N 1
ATOM 2719 C CA . PRO B 1 7 ? 27.031 -28.719 -13.102 1 37.31 7 PRO B CA 1
ATOM 2720 C C . PRO B 1 7 ? 27.781 -28.359 -11.828 1 37.31 7 PRO B C 1
ATOM 2722 O O . PRO B 1 7 ? 27.234 -28.5 -10.727 1 37.31 7 PRO B O 1
ATOM 2725 N N . SER B 1 8 ? 29.016 -28.031 -11.938 1 32.12 8 SER B N 1
ATOM 2726 C CA . SER B 1 8 ? 29.891 -27.688 -10.82 1 32.12 8 SER B CA 1
ATOM 2727 C C . SER B 1 8 ? 29.406 -26.438 -10.109 1 32.12 8 SER B C 1
ATOM 2729 O O . SER B 1 8 ? 28.875 -25.516 -10.742 1 32.12 8 SER B O 1
ATOM 2731 N N . PRO B 1 9 ? 29.312 -26.234 -8.844 1 37 9 PRO B N 1
ATOM 2732 C CA . PRO B 1 9 ? 29.141 -25.047 -8 1 37 9 PRO B CA 1
ATOM 2733 C C . PRO B 1 9 ? 29.938 -23.844 -8.492 1 37 9 PRO B C 1
ATOM 2735 O O . PRO B 1 9 ? 31.094 -24 -8.891 1 37 9 PRO B O 1
ATOM 2738 N N . GLY B 1 10 ? 29.234 -22.641 -8.984 1 34.09 10 GLY B N 1
ATOM 2739 C CA . GLY B 1 10 ? 29.922 -21.438 -9.414 1 34.09 10 GLY B CA 1
ATOM 2740 C C . GLY B 1 10 ? 29.656 -21.078 -10.867 1 34.09 10 GLY B C 1
ATOM 2741 O O . GLY B 1 10 ? 30.312 -20.203 -11.422 1 34.09 10 GLY B O 1
ATOM 2742 N N . THR B 1 11 ? 29 -21.859 -11.555 1 36.59 11 THR B N 1
ATOM 2743 C CA . THR B 1 11 ? 28.844 -21.516 -12.961 1 36.59 11 THR B CA 1
ATOM 2744 C C . THR B 1 11 ? 27.922 -20.312 -13.125 1 36.59 11 THR B C 1
ATOM 2746 O O . THR B 1 11 ? 26.766 -20.359 -12.711 1 36.59 11 THR B O 1
ATOM 2749 N N . SER B 1 12 ? 28.5 -19.109 -13.445 1 34.47 12 SER B N 1
ATOM 2750 C CA . SER B 1 12 ? 27.812 -17.844 -13.695 1 34.47 12 SER B CA 1
ATOM 2751 C C . SER B 1 12 ? 26.938 -17.938 -14.938 1 34.47 12 SER B C 1
ATOM 2753 O O . SER B 1 12 ? 27.391 -18.391 -15.992 1 34.47 12 SER B O 1
ATOM 2755 N N . PHE B 1 13 ? 25.688 -18.203 -14.906 1 36.59 13 PHE B N 1
ATOM 2756 C CA . PHE B 1 13 ? 24.844 -18.375 -16.078 1 36.59 13 PHE B CA 1
ATOM 2757 C C . PHE B 1 13 ? 24.344 -17.016 -16.594 1 36.59 13 PHE B C 1
ATOM 2759 O O . PHE B 1 13 ? 23.609 -16.312 -15.898 1 36.59 13 PHE B O 1
ATOM 2766 N N . GLY B 1 14 ? 25.172 -16.281 -17.281 1 33.75 14 GLY B N 1
ATOM 2767 C CA . GLY B 1 14 ? 24.766 -15.062 -17.953 1 33.75 14 GLY B CA 1
ATOM 2768 C C . GLY B 1 14 ? 23.641 -15.281 -18.953 1 33.75 14 GLY B C 1
ATOM 2769 O O . GLY B 1 14 ? 23.188 -16.406 -19.156 1 33.75 14 GLY B O 1
ATOM 2770 N N . ILE B 1 15 ? 23.203 -14.195 -19.719 1 34.56 15 ILE B N 1
ATOM 2771 C CA . ILE B 1 15 ? 22.094 -14.062 -20.656 1 34.56 15 ILE B CA 1
ATOM 2772 C C . ILE B 1 15 ? 22.141 -15.211 -21.656 1 34.56 15 ILE B C 1
ATOM 2774 O O . ILE B 1 15 ? 21.109 -15.812 -21.969 1 34.56 15 ILE B O 1
ATOM 2778 N N . GLN B 1 16 ? 23.203 -15.281 -22.406 1 30.48 16 GLN B N 1
ATOM 2779 C CA . GLN B 1 16 ? 23.281 -16.141 -23.578 1 30.48 16 GLN B CA 1
ATOM 2780 C C . GLN B 1 16 ? 23.656 -17.562 -23.188 1 30.48 16 GLN B C 1
ATOM 2782 O O . GLN B 1 16 ? 24.359 -18.266 -23.922 1 30.48 16 GLN B O 1
ATOM 2787 N N . ALA B 1 17 ? 23.547 -17.922 -22.047 1 34.88 17 ALA B N 1
ATOM 2788 C CA . ALA B 1 17 ? 24.156 -19.203 -21.75 1 34.88 17 ALA B CA 1
ATOM 2789 C C . ALA B 1 17 ? 23.453 -20.344 -22.484 1 34.88 17 ALA B C 1
ATOM 2791 O O . ALA B 1 17 ? 22.234 -20.312 -22.656 1 34.88 17 ALA B O 1
ATOM 2792 N N . PRO B 1 18 ? 24.188 -21.125 -23.281 1 31.52 18 PRO B N 1
ATOM 2793 C CA . PRO B 1 18 ? 23.672 -22.328 -23.938 1 31.52 18 PRO B CA 1
ATOM 2794 C C . PRO B 1 18 ? 22.75 -23.141 -23.031 1 31.52 18 PRO B C 1
ATOM 2796 O O . PRO B 1 18 ? 22.859 -23.062 -21.812 1 31.52 18 PRO B O 1
ATOM 2799 N N . ILE B 1 19 ? 21.656 -23.703 -23.672 1 34.09 19 ILE B N 1
ATOM 2800 C CA . ILE B 1 19 ? 20.703 -24.641 -23.094 1 34.09 19 ILE B CA 1
ATOM 2801 C C . ILE B 1 19 ? 21.438 -25.625 -22.188 1 34.09 19 ILE B C 1
ATOM 2803 O O . ILE B 1 19 ? 22.062 -26.578 -22.672 1 34.09 19 ILE B O 1
ATOM 2807 N N . ILE B 1 20 ? 22.344 -25.328 -21.438 1 35.56 20 ILE B N 1
ATOM 2808 C CA . ILE B 1 20 ? 23 -26.375 -20.656 1 35.56 20 ILE B CA 1
ATOM 2809 C C . ILE B 1 20 ? 21.953 -27.297 -20.047 1 35.56 20 ILE B C 1
ATOM 2811 O O . ILE B 1 20 ? 20.797 -26.906 -19.875 1 35.56 20 ILE B O 1
ATOM 2815 N N . GLN B 1 21 ? 22.312 -28.484 -19.453 1 33.69 21 GLN B N 1
ATOM 2816 C CA . GLN B 1 21 ? 21.531 -29.594 -18.891 1 33.69 21 GLN B CA 1
ATOM 2817 C C . GLN B 1 21 ? 20.406 -29.078 -18.016 1 33.69 21 GLN B C 1
ATOM 2819 O O . GLN B 1 21 ? 20.531 -28.016 -17.375 1 33.69 21 GLN B O 1
ATOM 2824 N N . ILE B 1 22 ? 19.203 -29.609 -18.203 1 35.31 22 ILE B N 1
ATOM 2825 C CA . ILE B 1 22 ? 17.844 -29.375 -17.734 1 35.31 22 ILE B CA 1
ATOM 2826 C C . ILE B 1 22 ? 17.859 -28.891 -16.297 1 35.31 22 ILE B C 1
ATOM 2828 O O . ILE B 1 22 ? 17.109 -28 -15.914 1 35.31 22 ILE B O 1
ATOM 2832 N N . ASN B 1 23 ? 18.688 -29.625 -15.508 1 35.94 23 ASN B N 1
ATOM 2833 C CA . ASN B 1 23 ? 18.516 -29.484 -14.062 1 35.94 23 ASN B CA 1
ATOM 2834 C C . ASN B 1 23 ? 19.297 -28.281 -13.523 1 35.94 23 ASN B C 1
ATOM 2836 O O . ASN B 1 23 ? 19.453 -28.125 -12.312 1 35.94 23 ASN B O 1
ATOM 2840 N N . GLN B 1 24 ? 20.172 -27.625 -14.281 1 40.88 24 GLN B N 1
ATOM 2841 C CA . GLN B 1 24 ? 20.938 -26.547 -13.664 1 40.88 24 GLN B CA 1
ATOM 2842 C C . GLN B 1 24 ? 20.156 -25.234 -13.656 1 40.88 24 GLN B C 1
ATOM 2844 O O . GLN B 1 24 ? 19.938 -24.625 -14.703 1 40.88 24 GLN B O 1
ATOM 2849 N N . TYR B 1 25 ? 19.375 -25.078 -12.68 1 48.12 25 TYR B N 1
ATOM 2850 C CA . TYR B 1 25 ? 18.625 -23.844 -12.492 1 48.12 25 TYR B CA 1
ATOM 2851 C C . TYR B 1 25 ? 19.547 -22.656 -12.289 1 48.12 25 TYR B C 1
ATOM 2853 O O . TYR B 1 25 ? 20.344 -22.641 -11.352 1 48.12 25 TYR B O 1
ATOM 2861 N N . PRO B 1 26 ? 19.953 -21.891 -13.344 1 55.94 26 PRO B N 1
ATOM 2862 C CA . PRO B 1 26 ? 20.719 -20.688 -13.016 1 55.94 26 PRO B CA 1
ATOM 2863 C C . PRO B 1 26 ? 20.078 -19.859 -11.906 1 55.94 26 PRO B C 1
ATOM 2865 O O . PRO B 1 26 ? 18.953 -19.375 -12.055 1 55.94 26 PRO B O 1
ATOM 2868 N N . LEU B 1 27 ? 20.844 -19.953 -10.672 1 71.06 27 LEU B N 1
ATOM 2869 C CA . LEU B 1 27 ? 20.344 -19.25 -9.508 1 71.06 27 LEU B CA 1
ATOM 2870 C C . LEU B 1 27 ? 21.016 -17.875 -9.367 1 71.06 27 LEU B C 1
ATOM 2872 O O . LEU B 1 27 ? 22.156 -17.703 -9.781 1 71.06 27 LEU B O 1
ATOM 2876 N N . TRP B 1 28 ? 20.312 -16.922 -9.016 1 80.88 28 TRP B N 1
ATOM 2877 C CA . TRP B 1 28 ? 20.859 -15.617 -8.633 1 80.88 28 TRP B CA 1
ATOM 2878 C C . TRP B 1 28 ? 21.688 -15.734 -7.352 1 80.88 28 TRP B C 1
ATOM 2880 O O . TRP B 1 28 ? 21.312 -16.469 -6.43 1 80.88 28 TRP B O 1
ATOM 2890 N N . SER B 1 29 ? 22.812 -15.078 -7.348 1 85.38 29 SER B N 1
ATOM 2891 C CA . SER B 1 29 ? 23.734 -15.141 -6.219 1 85.38 29 SER B CA 1
ATOM 2892 C C . SER B 1 29 ? 23.438 -14.055 -5.195 1 85.38 29 SER B C 1
ATOM 2894 O O . SER B 1 29 ? 22.453 -13.336 -5.32 1 85.38 29 SER B O 1
ATOM 2896 N N . GLU B 1 30 ? 24.312 -14 -4.203 1 91.44 30 GLU B N 1
ATOM 2897 C CA . GLU B 1 30 ? 24.234 -12.961 -3.174 1 91.44 30 GLU B CA 1
ATOM 2898 C C . GLU B 1 30 ? 24.469 -11.578 -3.77 1 91.44 30 GLU B C 1
ATOM 2900 O O . GLU B 1 30 ? 24 -10.578 -3.219 1 91.44 30 GLU B O 1
ATOM 2905 N N . TYR B 1 31 ? 25.109 -11.531 -4.91 1 91.5 31 TYR B N 1
ATOM 2906 C CA . TYR B 1 31 ? 25.344 -10.258 -5.578 1 91.5 31 TYR B CA 1
ATOM 2907 C C . TYR B 1 31 ? 24.031 -9.641 -6.047 1 91.5 31 TYR B C 1
ATOM 2909 O O . TYR B 1 31 ? 23.859 -8.414 -6.031 1 91.5 31 TYR B O 1
ATOM 2917 N N . VAL B 1 32 ? 23.125 -10.492 -6.406 1 91.12 32 VAL B N 1
ATOM 2918 C CA . VAL B 1 32 ? 21.828 -9.984 -6.848 1 91.12 32 VAL B CA 1
ATOM 2919 C C . VAL B 1 32 ? 21.062 -9.445 -5.648 1 91.12 32 VAL B C 1
ATOM 2921 O O . VAL B 1 32 ? 20.391 -8.414 -5.746 1 91.12 32 VAL B O 1
ATOM 2924 N N . ALA B 1 33 ? 21.172 -10.156 -4.547 1 95.12 33 ALA B N 1
ATOM 2925 C CA . ALA B 1 33 ? 20.531 -9.656 -3.332 1 95.12 33 ALA B CA 1
ATOM 2926 C C . ALA B 1 33 ? 21.062 -8.273 -2.961 1 95.12 33 ALA B C 1
ATOM 2928 O O . ALA B 1 33 ? 20.297 -7.375 -2.623 1 95.12 33 ALA B O 1
ATOM 2929 N N . LEU B 1 34 ? 22.344 -8.109 -3.07 1 96.94 34 LEU B N 1
ATOM 2930 C CA . LEU B 1 34 ? 22.969 -6.824 -2.775 1 96.94 34 LEU B CA 1
ATOM 2931 C C . LEU B 1 34 ? 22.562 -5.773 -3.805 1 96.94 34 LEU B C 1
ATOM 2933 O O . LEU B 1 34 ? 22.344 -4.613 -3.455 1 96.94 34 LEU B O 1
ATOM 2937 N N . ALA B 1 35 ? 22.516 -6.176 -5.051 1 95.88 35 ALA B N 1
ATOM 2938 C CA . ALA B 1 35 ? 22.125 -5.254 -6.113 1 95.88 35 ALA B CA 1
ATOM 2939 C C . ALA B 1 35 ? 20.703 -4.727 -5.875 1 95.88 35 ALA B C 1
ATOM 2941 O O . ALA B 1 35 ? 20.453 -3.527 -6.023 1 95.88 35 ALA B O 1
ATOM 2942 N N . LEU B 1 36 ? 19.859 -5.652 -5.527 1 96.81 36 LEU B N 1
ATOM 2943 C CA . LEU B 1 36 ? 18.469 -5.266 -5.254 1 96.81 36 LEU B CA 1
ATOM 2944 C C . LEU B 1 36 ? 18.391 -4.348 -4.043 1 96.81 36 LEU B C 1
ATOM 2946 O O . LEU B 1 36 ? 17.625 -3.383 -4.035 1 96.81 36 LEU B O 1
ATOM 2950 N N . TYR B 1 37 ? 19.188 -4.621 -3.082 1 98.44 37 TYR B N 1
ATOM 2951 C CA . TYR B 1 37 ? 19.234 -3.826 -1.86 1 98.44 37 TYR B CA 1
ATOM 2952 C C . TYR B 1 37 ? 19.719 -2.41 -2.148 1 98.44 37 TYR B C 1
ATOM 2954 O O . TYR B 1 37 ? 19.078 -1.436 -1.741 1 98.44 37 TYR B O 1
ATOM 2962 N N . PHE B 1 38 ? 20.75 -2.281 -2.855 1 98.69 38 PHE B N 1
ATOM 2963 C CA . PHE B 1 38 ? 21.297 -0.956 -3.135 1 98.69 38 PHE B CA 1
ATOM 2964 C C . PHE B 1 38 ? 20.406 -0.207 -4.121 1 98.69 38 PHE B C 1
ATOM 2966 O O . PHE B 1 38 ? 20.359 1.024 -4.105 1 98.69 38 PHE B O 1
ATOM 2973 N N . THR B 1 39 ? 19.719 -0.939 -4.957 1 98.5 39 THR B N 1
ATOM 2974 C CA . THR B 1 39 ? 18.734 -0.295 -5.832 1 98.5 39 THR B CA 1
ATOM 2975 C C . THR B 1 39 ? 17.641 0.362 -5.012 1 98.5 39 THR B C 1
ATOM 2977 O O . THR B 1 39 ? 17.234 1.497 -5.289 1 98.5 39 THR B O 1
ATOM 2980 N N . GLU B 1 40 ? 17.156 -0.358 -3.982 1 98.62 40 GLU B N 1
ATOM 2981 C CA . GLU B 1 40 ? 16.062 0.226 -3.203 1 98.62 40 GLU B CA 1
ATOM 2982 C C . GLU B 1 40 ? 16.562 1.392 -2.352 1 98.62 40 GLU B C 1
ATOM 2984 O O . GLU B 1 40 ? 15.836 2.371 -2.152 1 98.62 40 GLU B O 1
ATOM 2989 N N . ILE B 1 41 ? 17.812 1.278 -1.889 1 98.75 41 ILE B N 1
ATOM 2990 C CA . ILE B 1 41 ? 18.391 2.363 -1.113 1 98.75 41 ILE B CA 1
ATOM 2991 C C . ILE B 1 41 ? 18.516 3.615 -1.981 1 98.75 41 ILE B C 1
ATOM 2993 O O . ILE B 1 41 ? 18.047 4.688 -1.601 1 98.75 41 ILE B O 1
ATOM 2997 N N . ALA B 1 42 ? 19.078 3.43 -3.117 1 98.88 42 ALA B N 1
ATOM 2998 C CA . ALA B 1 42 ? 19.266 4.547 -4.039 1 98.88 42 ALA B CA 1
ATOM 2999 C C . ALA B 1 42 ? 17.906 5.086 -4.512 1 98.88 42 ALA B C 1
ATOM 3001 O O . ALA B 1 42 ? 17.703 6.301 -4.547 1 98.88 42 ALA B O 1
ATOM 3002 N N . GLY B 1 43 ? 17.094 4.195 -4.863 1 98.88 43 GLY B N 1
ATOM 3003 C CA . GLY B 1 43 ? 15.805 4.582 -5.434 1 98.88 43 GLY B CA 1
ATOM 3004 C C . GLY B 1 43 ? 14.938 5.367 -4.465 1 98.88 43 GLY B C 1
ATOM 3005 O O . GLY B 1 43 ? 14.453 6.449 -4.801 1 98.88 43 GLY B O 1
ATOM 3006 N N . MET B 1 44 ? 14.742 4.875 -3.297 1 98.88 44 MET B N 1
ATOM 3007 C CA . MET B 1 44 ? 13.828 5.531 -2.365 1 98.88 44 MET B CA 1
ATOM 3008 C C . MET B 1 44 ? 14.5 6.73 -1.701 1 98.88 44 MET B C 1
ATOM 3010 O O . MET B 1 44 ? 13.828 7.688 -1.313 1 98.88 44 MET B O 1
ATOM 3014 N N . LEU B 1 45 ? 15.867 6.688 -1.575 1 98.88 45 LEU B N 1
ATOM 3015 C CA . LEU B 1 45 ? 16.531 7.918 -1.161 1 98.88 45 LEU B CA 1
ATOM 3016 C C . LEU B 1 45 ? 16.328 9.023 -2.191 1 98.88 45 LEU B C 1
ATOM 3018 O O . LEU B 1 45 ? 16.078 10.18 -1.831 1 98.88 45 LEU B O 1
ATOM 3022 N N . MET B 1 46 ? 16.375 8.68 -3.48 1 98.88 46 MET B N 1
ATOM 3023 C CA . MET B 1 46 ? 16.109 9.641 -4.543 1 98.88 46 MET B CA 1
ATOM 3024 C C . MET B 1 46 ? 14.672 10.156 -4.457 1 98.88 46 MET B C 1
ATOM 3026 O O . MET B 1 46 ? 14.43 11.352 -4.648 1 98.88 46 MET B O 1
ATOM 3030 N N . ALA B 1 47 ? 13.812 9.258 -4.168 1 98.62 47 ALA B N 1
ATOM 3031 C CA . ALA B 1 47 ? 12.414 9.656 -4.035 1 98.62 47 ALA B CA 1
ATOM 3032 C C . ALA B 1 47 ? 12.227 10.602 -2.854 1 98.62 47 ALA B C 1
ATOM 3034 O O . ALA B 1 47 ? 11.523 11.617 -2.963 1 98.62 47 ALA B O 1
ATOM 3035 N N . ILE B 1 48 ? 12.859 10.297 -1.75 1 98.5 48 ILE B N 1
ATOM 3036 C CA . ILE B 1 48 ? 12.75 11.117 -0.546 1 98.5 48 ILE B CA 1
ATOM 3037 C C . ILE B 1 48 ? 13.32 12.508 -0.815 1 98.5 48 ILE B C 1
ATOM 3039 O O . ILE B 1 48 ? 12.641 13.516 -0.605 1 98.5 48 ILE B O 1
ATOM 3043 N N . ILE B 1 49 ? 14.492 12.602 -1.328 1 98.25 49 ILE B N 1
ATOM 3044 C CA . ILE B 1 49 ? 15.125 13.906 -1.479 1 98.25 49 ILE B CA 1
ATOM 3045 C C . ILE B 1 49 ? 14.508 14.648 -2.66 1 98.25 49 ILE B C 1
ATOM 3047 O O . ILE B 1 49 ? 14.445 15.875 -2.668 1 98.25 49 ILE B O 1
ATOM 3051 N N . GLY B 1 50 ? 14.023 13.891 -3.689 1 97.94 50 GLY B N 1
ATOM 3052 C CA . GLY B 1 50 ? 13.297 14.555 -4.762 1 97.94 50 GLY B CA 1
ATOM 3053 C C . GLY B 1 50 ? 12.039 15.258 -4.285 1 97.94 50 GLY B C 1
ATOM 3054 O O . GLY B 1 50 ? 11.773 16.391 -4.688 1 97.94 50 GLY B O 1
ATOM 3055 N N . LEU B 1 51 ? 11.312 14.656 -3.418 1 95.38 51 LEU B N 1
ATOM 3056 C CA . LEU B 1 51 ? 10.102 15.266 -2.869 1 95.38 51 LEU B CA 1
ATOM 3057 C C . LEU B 1 51 ? 10.453 16.406 -1.927 1 95.38 51 LEU B C 1
ATOM 3059 O O . LEU B 1 51 ? 9.734 17.422 -1.874 1 95.38 51 LEU B O 1
ATOM 3063 N N . MET B 1 52 ? 11.523 16.25 -1.206 1 95.94 52 MET B N 1
ATOM 3064 C CA . MET B 1 52 ? 11.977 17.312 -0.322 1 95.94 52 MET B CA 1
ATOM 3065 C C . MET B 1 52 ? 12.438 18.531 -1.125 1 95.94 52 MET B C 1
ATOM 3067 O O . MET B 1 52 ? 12.242 19.672 -0.698 1 95.94 52 MET B O 1
ATOM 3071 N N . GLU B 1 53 ? 13.016 18.281 -2.264 1 94.5 53 GLU B N 1
ATOM 3072 C CA . GLU B 1 53 ? 13.461 19.359 -3.146 1 94.5 53 GLU B CA 1
ATOM 3073 C C . GLU B 1 53 ? 12.289 20.234 -3.584 1 94.5 53 GLU B C 1
ATOM 3075 O O . GLU B 1 53 ? 12.406 21.453 -3.605 1 94.5 53 GLU B O 1
ATOM 3080 N N . VAL B 1 54 ? 11.211 19.641 -3.861 1 88.44 54 VAL B N 1
ATOM 3081 C CA . VAL B 1 54 ? 10.055 20.359 -4.391 1 88.44 54 VAL B CA 1
ATOM 3082 C C . VAL B 1 54 ? 9.469 21.266 -3.309 1 88.44 54 VAL B C 1
ATOM 3084 O O . VAL B 1 54 ? 8.898 22.312 -3.613 1 88.44 54 VAL B O 1
ATOM 3087 N N . THR B 1 55 ? 9.648 20.922 -2.039 1 84.94 55 THR B N 1
ATOM 3088 C CA . THR B 1 55 ? 9.148 21.766 -0.952 1 84.94 55 THR B CA 1
ATOM 3089 C C . THR B 1 55 ? 10.062 22.969 -0.726 1 84.94 55 THR B C 1
ATOM 3091 O O . THR B 1 55 ? 9.633 23.984 -0.197 1 84.94 55 THR B O 1
ATOM 3094 N N . GLY B 1 56 ? 11.422 22.859 -0.963 1 82.69 56 GLY B N 1
ATOM 3095 C CA . GLY B 1 56 ? 12.383 23.938 -0.85 1 82.69 56 GLY B CA 1
ATOM 3096 C C . GLY B 1 56 ? 12.844 24.188 0.574 1 82.69 56 GLY B C 1
ATOM 3097 O O . GLY B 1 56 ? 13.492 25.188 0.859 1 82.69 56 GLY B O 1
ATOM 3098 N N . ARG B 1 57 ? 12.656 23.219 1.406 1 86.94 57 ARG B N 1
ATOM 3099 C CA . ARG B 1 57 ? 12.883 23.469 2.826 1 86.94 57 ARG B CA 1
ATOM 3100 C C . ARG B 1 57 ? 14.07 22.672 3.344 1 86.94 57 ARG B C 1
ATOM 3102 O O . ARG B 1 57 ? 14.406 22.75 4.527 1 86.94 57 ARG B O 1
ATOM 3109 N N . PHE B 1 58 ? 14.75 21.922 2.352 1 94.81 58 PHE B N 1
ATOM 3110 C CA . PHE B 1 58 ? 15.75 20.969 2.824 1 94.81 58 PHE B CA 1
ATOM 3111 C C . PHE B 1 58 ? 17.031 21.094 2.021 1 94.81 58 PHE B C 1
ATOM 3113 O O . PHE B 1 58 ? 17.641 20.078 1.646 1 94.81 58 PHE B O 1
ATOM 3120 N N . GLY B 1 59 ? 17.484 22.219 1.783 1 93.81 59 GLY B N 1
ATOM 3121 C CA . GLY B 1 59 ? 18.562 22.453 0.835 1 93.81 59 GLY B CA 1
ATOM 3122 C C . GLY B 1 59 ? 19.859 21.766 1.211 1 93.81 59 GLY B C 1
ATOM 3123 O O . GLY B 1 59 ? 20.406 21 0.419 1 93.81 59 GLY B O 1
ATOM 3124 N N . SER B 1 60 ? 20.391 22 2.418 1 94.62 60 SER B N 1
ATOM 3125 C CA . SER B 1 60 ? 21.656 21.406 2.846 1 94.62 60 SER B CA 1
ATOM 3126 C C . SER B 1 60 ? 21.547 19.891 2.914 1 94.62 60 SER B C 1
ATOM 3128 O O . SER B 1 60 ? 22.5 19.172 2.586 1 94.62 60 SER B O 1
ATOM 3130 N N . PHE B 1 61 ? 20.453 19.391 3.375 1 97.38 61 PHE B N 1
ATOM 3131 C CA . PHE B 1 61 ? 20.25 17.953 3.494 1 97.38 61 PHE B CA 1
ATOM 3132 C C . PHE B 1 61 ? 20.219 17.297 2.121 1 97.38 61 PHE B C 1
ATOM 3134 O O . PHE B 1 61 ? 20.875 16.281 1.899 1 97.38 61 PHE B O 1
ATOM 3141 N N . THR B 1 62 ? 19.391 17.875 1.188 1 97.88 62 THR B N 1
ATOM 3142 C CA . THR B 1 62 ? 19.25 17.266 -0.13 1 97.88 62 THR B CA 1
ATOM 3143 C C . THR B 1 62 ? 20.594 17.25 -0.868 1 97.88 62 THR B C 1
ATOM 3145 O O . THR B 1 62 ? 20.875 16.312 -1.616 1 97.88 62 THR B O 1
ATOM 3148 N N . LYS B 1 63 ? 21.375 18.266 -0.676 1 96.94 63 LYS B N 1
ATOM 3149 C CA . LYS B 1 63 ? 22.703 18.328 -1.285 1 96.94 63 LYS B CA 1
ATOM 3150 C C . LYS B 1 63 ? 23.562 17.156 -0.821 1 96.94 63 LYS B C 1
ATOM 3152 O O . LYS B 1 63 ? 24.141 16.438 -1.642 1 96.94 63 LYS B O 1
ATOM 3157 N N . ARG B 1 64 ? 23.656 16.922 0.437 1 97.62 64 ARG B N 1
ATOM 3158 C CA . ARG B 1 64 ? 24.453 15.828 0.99 1 97.62 64 ARG B CA 1
ATOM 3159 C C . ARG B 1 64 ? 23.891 14.477 0.58 1 97.62 64 ARG B C 1
ATOM 3161 O O . ARG B 1 64 ? 24.641 13.57 0.201 1 97.62 64 ARG B O 1
ATOM 3168 N N . ALA B 1 65 ? 22.594 14.336 0.711 1 98.56 65 ALA B N 1
ATOM 3169 C CA . ALA B 1 65 ? 21.938 13.062 0.416 1 98.56 65 ALA B CA 1
ATOM 3170 C C . ALA B 1 65 ? 22.047 12.711 -1.064 1 98.56 65 ALA B C 1
ATOM 3172 O O . ALA B 1 65 ? 22.047 11.539 -1.435 1 98.56 65 ALA B O 1
ATOM 3173 N N . SER B 1 66 ? 22.125 13.75 -1.915 1 98.69 66 SER B N 1
ATOM 3174 C CA . SER B 1 66 ? 22.234 13.5 -3.348 1 98.69 66 SER B CA 1
ATOM 3175 C C . SER B 1 66 ? 23.516 12.734 -3.68 1 98.69 66 SER B C 1
ATOM 3177 O O . SER B 1 66 ? 23.516 11.852 -4.539 1 98.69 66 SER B O 1
ATOM 3179 N N . VAL B 1 67 ? 24.562 12.992 -3.029 1 98.69 67 VAL B N 1
ATOM 3180 C CA . VAL B 1 67 ? 25.828 12.312 -3.252 1 98.69 67 VAL B CA 1
ATOM 3181 C C . VAL B 1 67 ? 25.719 10.844 -2.846 1 98.69 67 VAL B C 1
ATOM 3183 O O . VAL B 1 67 ? 26.125 9.953 -3.594 1 98.69 67 VAL B O 1
ATOM 3186 N N . VAL B 1 68 ? 25.125 10.625 -1.688 1 98.75 68 VAL B N 1
ATOM 3187 C CA . VAL B 1 68 ? 24.969 9.266 -1.176 1 98.75 68 VAL B CA 1
ATOM 3188 C C . VAL B 1 68 ? 24.047 8.469 -2.094 1 98.75 68 VAL B C 1
ATOM 3190 O O . VAL B 1 68 ? 24.281 7.281 -2.328 1 98.75 68 VAL B O 1
ATOM 3193 N N . THR B 1 69 ? 23.031 9.133 -2.572 1 98.88 69 THR B N 1
ATOM 3194 C CA . THR B 1 69 ? 22.078 8.492 -3.48 1 98.88 69 THR B CA 1
ATOM 3195 C C . THR B 1 69 ? 22.797 7.992 -4.734 1 98.88 69 THR B C 1
ATOM 3197 O O . THR B 1 69 ? 22.578 6.859 -5.164 1 98.88 69 THR B O 1
ATOM 3200 N N . PHE B 1 70 ? 23.609 8.852 -5.301 1 98.81 70 PHE B N 1
ATOM 3201 C CA . PHE B 1 70 ? 24.312 8.484 -6.527 1 98.81 70 PHE B CA 1
ATOM 3202 C C . PHE B 1 70 ? 25.297 7.355 -6.266 1 98.81 70 PHE B C 1
ATOM 3204 O O . PHE B 1 70 ? 25.438 6.434 -7.074 1 98.81 70 PHE B O 1
ATOM 3211 N N . ILE B 1 71 ? 26 7.371 -5.164 1 98.81 71 ILE B N 1
ATOM 3212 C CA . ILE B 1 71 ? 26.938 6.32 -4.805 1 98.81 71 ILE B CA 1
ATOM 3213 C C . ILE B 1 71 ? 26.203 4.988 -4.664 1 98.81 71 ILE B C 1
ATOM 3215 O O . ILE B 1 71 ? 26.672 3.959 -5.152 1 98.81 71 ILE B O 1
ATOM 3219 N N . ALA B 1 72 ? 25.062 5.031 -4 1 98.75 72 ALA B N 1
ATOM 3220 C CA . ALA B 1 72 ? 24.266 3.818 -3.842 1 98.75 72 ALA B CA 1
ATOM 3221 C C . ALA B 1 72 ? 23.812 3.271 -5.195 1 98.75 72 ALA B C 1
ATOM 3223 O O . ALA B 1 72 ? 23.766 2.057 -5.395 1 98.75 72 ALA B O 1
ATOM 3224 N N . ALA B 1 73 ? 23.484 4.164 -6.094 1 98.56 73 ALA B N 1
ATOM 3225 C CA . ALA B 1 73 ? 23.078 3.734 -7.43 1 98.56 73 ALA B CA 1
ATOM 3226 C C . ALA B 1 73 ? 24.234 3.053 -8.164 1 98.56 73 ALA B C 1
ATOM 3228 O O . ALA B 1 73 ? 24.031 2.055 -8.859 1 98.56 73 ALA B O 1
ATOM 3229 N N . ILE B 1 74 ? 25.422 3.564 -8.023 1 97.88 74 ILE B N 1
ATOM 3230 C CA . ILE B 1 74 ? 26.594 2.965 -8.625 1 97.88 74 ILE B CA 1
ATOM 3231 C C . ILE B 1 74 ? 26.828 1.575 -8.039 1 97.88 74 ILE B C 1
ATOM 3233 O O . ILE B 1 74 ? 27.141 0.628 -8.766 1 97.88 74 ILE B O 1
ATOM 3237 N N . LEU B 1 75 ? 26.688 1.465 -6.75 1 97.94 75 LEU B N 1
ATOM 3238 C CA . LEU B 1 75 ? 26.875 0.176 -6.094 1 97.94 75 LEU B CA 1
ATOM 3239 C C . LEU B 1 75 ? 25.859 -0.842 -6.594 1 97.94 75 LEU B C 1
ATOM 3241 O O . LEU B 1 75 ? 26.188 -2.008 -6.812 1 97.94 75 LEU B O 1
ATOM 3245 N N . ALA B 1 76 ? 24.625 -0.413 -6.742 1 96.94 76 ALA B N 1
ATOM 3246 C CA . ALA B 1 76 ? 23.594 -1.303 -7.27 1 96.94 76 ALA B CA 1
ATOM 3247 C C . ALA B 1 76 ? 24 -1.878 -8.625 1 96.94 76 ALA B C 1
ATOM 3249 O O . ALA B 1 76 ? 23.969 -3.096 -8.82 1 96.94 76 ALA B O 1
ATOM 3250 N N . LEU B 1 77 ? 24.438 -1.002 -9.492 1 92.56 77 LEU B N 1
ATOM 3251 C CA . LEU B 1 77 ? 24.828 -1.44 -10.828 1 92.56 77 LEU B CA 1
ATOM 3252 C C . LEU B 1 77 ? 26.094 -2.293 -10.766 1 92.56 77 LEU B C 1
ATOM 3254 O O . LEU B 1 77 ? 26.25 -3.232 -11.547 1 92.56 77 LEU B O 1
ATOM 3258 N N . GLY B 1 78 ? 27 -1.896 -9.914 1 93.44 78 GLY B N 1
ATOM 3259 C CA . GLY B 1 78 ? 28.203 -2.688 -9.734 1 93.44 78 GLY B CA 1
ATOM 3260 C C . GLY B 1 78 ? 27.922 -4.121 -9.32 1 93.44 78 GLY B C 1
ATOM 3261 O O . GLY B 1 78 ? 28.531 -5.055 -9.852 1 93.44 78 GLY B O 1
ATOM 3262 N N . PHE B 1 79 ? 26.984 -4.336 -8.422 1 93.88 79 PHE B N 1
ATOM 3263 C CA . PHE B 1 79 ? 26.656 -5.676 -7.957 1 93.88 79 PHE B 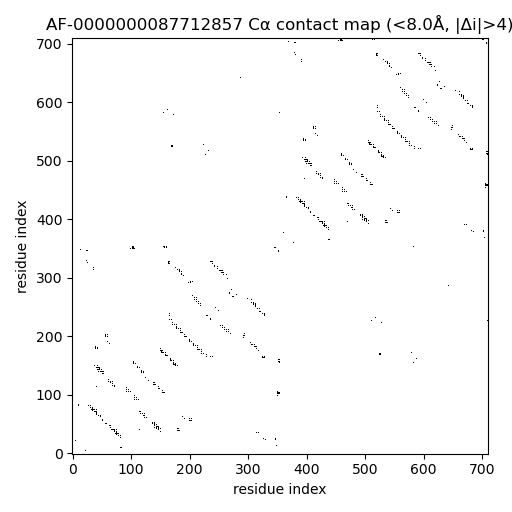CA 1
ATOM 3264 C C . PHE B 1 79 ? 25.891 -6.453 -9.023 1 93.88 79 PHE B C 1
ATOM 3266 O O . PHE B 1 79 ? 26.047 -7.672 -9.141 1 93.88 79 PHE B O 1
ATOM 3273 N N . PHE B 1 80 ? 25.047 -5.766 -9.812 1 88.56 80 PHE B N 1
ATOM 3274 C CA . PHE B 1 80 ? 24.422 -6.438 -10.945 1 88.56 80 PHE B CA 1
ATOM 3275 C C . PHE B 1 80 ? 25.469 -6.941 -11.922 1 88.56 80 PHE B C 1
ATO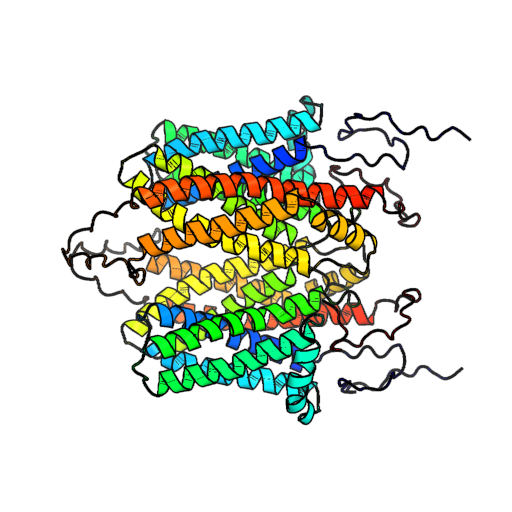M 3277 O O . PHE B 1 80 ? 25.375 -8.07 -12.414 1 88.56 80 PHE B O 1
ATOM 3284 N N . ASP B 1 81 ? 26.453 -6.09 -12.18 1 86.44 81 ASP B N 1
ATOM 3285 C CA . ASP B 1 81 ? 27.516 -6.445 -13.117 1 86.44 81 ASP B CA 1
ATOM 3286 C C . ASP B 1 81 ? 28.344 -7.613 -12.586 1 86.44 81 ASP B C 1
ATOM 3288 O O . ASP B 1 81 ? 28.75 -8.492 -13.352 1 86.44 81 ASP B O 1
ATOM 3292 N N . ALA B 1 82 ? 28.594 -7.602 -11.336 1 86.75 82 ALA B N 1
ATOM 3293 C CA . ALA B 1 82 ? 29.359 -8.672 -10.711 1 86.75 82 ALA B CA 1
ATOM 3294 C C . ALA B 1 82 ? 28.656 -10.016 -10.844 1 86.75 82 ALA B C 1
ATOM 3296 O O . ALA B 1 82 ? 29.297 -11.055 -10.984 1 86.75 82 ALA B O 1
ATOM 3297 N N . ASP B 1 83 ? 27.391 -9.969 -10.805 1 82.56 83 ASP B N 1
ATOM 3298 C CA . ASP B 1 83 ? 26.625 -11.211 -10.938 1 82.56 83 ASP B CA 1
ATOM 3299 C C . ASP B 1 83 ? 26.594 -11.672 -12.398 1 82.56 83 ASP B C 1
ATOM 3301 O O . ASP B 1 83 ? 26.656 -12.867 -12.672 1 82.56 83 ASP B O 1
ATOM 3305 N N . LEU B 1 84 ? 26.438 -10.789 -13.328 1 76.38 84 LEU B N 1
ATOM 3306 C CA . LEU B 1 84 ? 26.312 -11.109 -14.742 1 76.38 84 LEU B CA 1
ATOM 3307 C C . LEU B 1 84 ? 27.641 -11.578 -15.312 1 76.38 84 LEU B C 1
ATOM 3309 O O . LEU B 1 84 ? 27.688 -12.391 -16.234 1 76.38 84 LEU B O 1
ATOM 3313 N N . GLY B 1 85 ? 28.719 -11.141 -14.836 1 70.62 85 GLY B N 1
ATOM 3314 C CA . GLY B 1 85 ? 30.047 -11.539 -15.266 1 70.62 85 GLY B CA 1
ATOM 3315 C C . GLY B 1 85 ? 30.406 -11.016 -16.641 1 70.62 85 GLY B C 1
ATOM 3316 O O . GLY B 1 85 ? 31.375 -11.469 -17.25 1 70.62 85 GLY B O 1
ATOM 3317 N N . ARG B 1 86 ? 29.531 -10.25 -17.312 1 70.19 86 ARG B N 1
ATOM 3318 C CA . ARG B 1 86 ? 29.812 -9.68 -18.625 1 70.19 86 ARG B CA 1
ATOM 3319 C C . ARG B 1 86 ? 29.609 -8.172 -18.625 1 70.19 86 ARG B C 1
ATOM 3321 O O . ARG B 1 86 ? 28.562 -7.676 -19.047 1 70.19 86 ARG B O 1
ATOM 3328 N N . PRO B 1 87 ? 30.594 -7.484 -18.375 1 70.56 87 PRO B N 1
ATOM 3329 C CA . PRO B 1 87 ? 30.469 -6.035 -18.234 1 70.56 87 PRO B CA 1
ATOM 3330 C C . PRO B 1 87 ? 30.078 -5.348 -19.531 1 70.56 87 PRO B C 1
ATOM 3332 O O . PRO B 1 87 ? 29.453 -4.281 -19.516 1 70.56 87 PRO B O 1
ATOM 3335 N N . SER B 1 88 ? 30.359 -5.957 -20.609 1 71.06 88 SER B N 1
ATOM 3336 C CA . SER B 1 88 ? 30 -5.363 -21.891 1 71.06 88 SER B CA 1
ATOM 3337 C C . SER B 1 88 ? 28.484 -5.352 -22.078 1 71.06 88 SER B C 1
ATOM 3339 O O . SER B 1 88 ? 27.953 -4.539 -22.844 1 71.06 88 SER B O 1
ATOM 3341 N N . ALA B 1 89 ? 27.859 -6.258 -21.438 1 67.94 89 ALA B N 1
ATOM 3342 C CA . ALA B 1 89 ? 26.406 -6.336 -21.547 1 67.94 89 ALA B CA 1
ATOM 3343 C C . ALA B 1 89 ? 25.75 -5.09 -20.953 1 67.94 89 ALA B C 1
ATOM 3345 O O . ALA B 1 89 ? 24.641 -4.719 -21.344 1 67.94 89 ALA B O 1
ATOM 3346 N N . ALA B 1 90 ? 26.453 -4.512 -20.109 1 68.06 90 ALA B N 1
ATOM 3347 C CA . ALA B 1 90 ? 25.906 -3.33 -19.438 1 68.06 90 ALA B CA 1
ATOM 3348 C C . ALA B 1 90 ? 25.703 -2.189 -20.438 1 68.06 90 ALA B C 1
ATOM 3350 O O . ALA B 1 90 ? 24.781 -1.372 -20.266 1 68.06 90 ALA B O 1
ATOM 3351 N N . ILE B 1 91 ? 26.453 -2.234 -21.469 1 69.88 91 ILE B N 1
ATOM 3352 C CA . ILE B 1 91 ? 26.375 -1.153 -22.453 1 69.88 91 ILE B CA 1
ATOM 3353 C C . ILE B 1 91 ? 25.312 -1.476 -23.484 1 69.88 91 ILE B C 1
ATOM 3355 O O . ILE B 1 91 ? 24.594 -0.583 -23.953 1 69.88 91 ILE B O 1
ATOM 3359 N N . SER B 1 92 ? 25.125 -2.668 -23.828 1 71.75 92 SER B N 1
ATOM 3360 C CA . SER B 1 92 ? 24.203 -3.047 -24.891 1 71.75 92 SER B CA 1
ATOM 3361 C C . SER B 1 92 ? 22.812 -3.326 -24.344 1 71.75 92 SER B C 1
ATOM 3363 O O . SER B 1 92 ? 21.812 -3.221 -25.078 1 71.75 92 SER B O 1
ATOM 3365 N N . SER B 1 93 ? 22.734 -3.588 -23.109 1 75.88 93 SER B N 1
ATOM 3366 C CA . SER B 1 93 ? 21.484 -4.074 -22.516 1 75.88 93 SER B CA 1
ATOM 3367 C C . SER B 1 93 ? 20.406 -3.002 -22.562 1 75.88 93 SER B C 1
ATOM 3369 O O . SER B 1 93 ? 19.234 -3.303 -22.812 1 75.88 93 SER B O 1
ATOM 3371 N N . PRO B 1 94 ? 20.781 -1.748 -22.438 1 76.62 94 PRO B N 1
ATOM 3372 C CA . PRO B 1 94 ? 19.719 -0.741 -22.453 1 76.62 94 PRO B CA 1
ATOM 3373 C C . PRO B 1 94 ? 19.016 -0.631 -23.797 1 76.62 94 PRO B C 1
ATOM 3375 O O . PRO B 1 94 ? 17.812 -0.42 -23.859 1 76.62 94 PRO B O 1
ATOM 3378 N N . ILE B 1 95 ? 19.734 -0.79 -24.812 1 76.5 95 ILE B N 1
ATOM 3379 C CA . ILE B 1 95 ? 19.156 -0.711 -26.141 1 76.5 95 ILE B CA 1
ATOM 3380 C C . ILE B 1 95 ? 18.188 -1.875 -26.359 1 76.5 95 ILE B C 1
ATOM 3382 O O . ILE B 1 95 ? 17.078 -1.686 -26.859 1 76.5 95 ILE B O 1
ATOM 3386 N N . GLU B 1 96 ? 18.656 -2.986 -25.984 1 73.06 96 GLU B N 1
ATOM 3387 C CA . GLU B 1 96 ? 17.797 -4.16 -26.078 1 73.06 96 GLU B CA 1
ATOM 3388 C C . GLU B 1 96 ? 16.594 -4.035 -25.156 1 73.06 96 GLU B C 1
ATOM 3390 O O . GLU B 1 96 ? 15.492 -4.488 -25.484 1 73.06 96 GLU B O 1
ATOM 3395 N N . ALA B 1 97 ? 16.859 -3.453 -24.094 1 79.62 97 ALA B N 1
ATOM 3396 C CA . ALA B 1 97 ? 15.805 -3.283 -23.094 1 79.62 97 ALA B CA 1
ATOM 3397 C C . ALA B 1 97 ? 14.695 -2.373 -23.625 1 79.62 97 ALA B C 1
ATOM 3399 O O . ALA B 1 97 ? 13.516 -2.598 -23.344 1 79.62 97 ALA B O 1
ATOM 3400 N N . LEU B 1 98 ? 15.031 -1.401 -24.406 1 81.69 98 LEU B N 1
ATOM 3401 C CA . LEU B 1 98 ? 14.039 -0.504 -24.984 1 81.69 98 LEU B CA 1
ATOM 3402 C C . LEU B 1 98 ? 13.109 -1.26 -25.922 1 81.69 98 LEU B C 1
ATOM 3404 O O . LEU B 1 98 ? 11.906 -1 -25.953 1 81.69 98 LEU B O 1
ATOM 3408 N N . ALA B 1 99 ? 13.656 -2.172 -26.609 1 75.56 99 ALA B N 1
ATOM 3409 C CA . ALA B 1 99 ? 12.883 -2.959 -27.562 1 75.56 99 ALA B CA 1
ATOM 3410 C C . ALA B 1 99 ? 11.93 -3.91 -26.844 1 75.56 99 ALA B C 1
ATOM 3412 O O . ALA B 1 99 ? 10.852 -4.223 -27.344 1 75.56 99 ALA B O 1
ATOM 3413 N N . ASN B 1 100 ? 12.328 -4.289 -25.656 1 75.75 100 ASN B N 1
ATOM 3414 C CA . ASN B 1 100 ? 11.555 -5.285 -24.922 1 75.75 100 ASN B CA 1
ATOM 3415 C C . ASN B 1 100 ? 10.812 -4.66 -23.75 1 75.75 100 ASN B C 1
ATOM 3417 O O . ASN B 1 100 ? 10.328 -5.375 -22.859 1 75.75 100 ASN B O 1
ATOM 3421 N N . PHE B 1 101 ? 10.688 -3.385 -23.75 1 82.44 101 PHE B N 1
ATOM 3422 C CA . PHE B 1 101 ? 10.141 -2.639 -22.625 1 82.44 101 PHE B CA 1
ATOM 3423 C C . PHE B 1 101 ? 8.695 -3.025 -22.359 1 82.44 101 PHE B C 1
ATOM 3425 O O . PHE B 1 101 ? 8.266 -3.123 -21.203 1 82.44 101 PHE B O 1
ATOM 3432 N N . SER B 1 102 ? 7.961 -3.338 -23.328 1 77.62 102 SER B N 1
ATOM 3433 C CA . SER B 1 102 ? 6.52 -3.527 -23.188 1 77.62 102 SER B CA 1
ATOM 3434 C C . SER B 1 102 ? 6.191 -4.93 -22.688 1 77.62 102 SER B C 1
ATOM 3436 O O . SER B 1 102 ? 5.113 -5.168 -22.141 1 77.62 102 SER B O 1
ATOM 3438 N N . HIS B 1 103 ? 7.148 -5.879 -22.703 1 75.38 103 HIS B N 1
ATOM 3439 C CA . HIS B 1 103 ? 6.711 -7.234 -22.406 1 75.38 103 HIS B CA 1
ATOM 3440 C C . HIS B 1 103 ? 7.633 -7.898 -21.391 1 75.38 103 HIS B C 1
ATOM 3442 O O . HIS B 1 103 ? 7.375 -9.023 -20.953 1 75.38 103 HIS B O 1
ATOM 3448 N N . SER B 1 104 ? 8.695 -7.199 -21.031 1 78.56 104 SER B N 1
ATOM 3449 C CA . SER B 1 104 ? 9.664 -7.824 -20.141 1 78.56 104 SER B CA 1
ATOM 3450 C C . SER B 1 104 ? 9.93 -6.949 -18.922 1 78.56 104 SER B C 1
ATOM 3452 O O . SER B 1 104 ? 10.383 -5.809 -19.047 1 78.56 104 SER B O 1
ATOM 3454 N N . TRP B 1 105 ? 9.695 -7.492 -17.766 1 84.06 105 TRP B N 1
ATOM 3455 C CA . TRP B 1 105 ? 9.984 -6.766 -16.547 1 84.06 105 TRP B CA 1
ATOM 3456 C C . TRP B 1 105 ? 11.492 -6.562 -16.375 1 84.06 105 TRP B C 1
ATOM 3458 O O . TRP B 1 105 ? 11.93 -5.551 -15.828 1 84.06 105 TRP B O 1
ATOM 3468 N N . MET B 1 106 ? 12.297 -7.52 -16.859 1 80.81 106 MET B N 1
ATOM 3469 C CA . MET B 1 106 ? 13.75 -7.348 -16.828 1 80.81 106 MET B CA 1
ATOM 3470 C C . MET B 1 106 ? 14.172 -6.137 -17.656 1 80.81 106 MET B C 1
ATOM 3472 O O . MET B 1 106 ? 15.023 -5.352 -17.219 1 80.81 106 MET B O 1
ATOM 3476 N N . ALA B 1 107 ? 13.57 -6.047 -18.828 1 84.19 107 ALA B N 1
ATOM 3477 C CA . ALA B 1 107 ? 13.844 -4.898 -19.688 1 84.19 107 ALA B CA 1
ATOM 3478 C C . ALA B 1 107 ? 13.43 -3.594 -19.016 1 84.19 107 ALA B C 1
ATOM 3480 O O . ALA B 1 107 ? 14.18 -2.613 -19.031 1 84.19 107 ALA B O 1
ATOM 3481 N N . ARG B 1 108 ? 12.289 -3.602 -18.391 1 89.88 108 ARG B N 1
ATOM 3482 C CA . ARG B 1 108 ? 11.836 -2.426 -17.656 1 89.88 108 ARG B CA 1
ATOM 3483 C C . ARG B 1 108 ? 12.797 -2.086 -16.516 1 89.88 108 ARG B C 1
ATOM 3485 O O . ARG B 1 108 ? 13.086 -0.912 -16.281 1 89.88 108 ARG B O 1
ATOM 3492 N N . GLY B 1 109 ? 13.305 -3.084 -15.883 1 91.12 109 GLY B N 1
ATOM 3493 C CA . GLY B 1 109 ? 14.266 -2.877 -14.812 1 91.12 109 GLY B CA 1
ATOM 3494 C C . GLY B 1 109 ? 15.523 -2.168 -15.273 1 91.12 109 GLY B C 1
ATOM 3495 O O . GLY B 1 109 ? 16 -1.244 -14.609 1 91.12 109 GLY B O 1
ATOM 3496 N N . ILE B 1 110 ? 16 -2.59 -16.375 1 88.25 110 ILE B N 1
ATOM 3497 C CA . ILE B 1 110 ? 17.219 -1.992 -16.922 1 88.25 110 ILE B CA 1
ATOM 3498 C C . ILE B 1 110 ? 16.984 -0.51 -17.203 1 88.25 110 ILE B C 1
ATOM 3500 O O . ILE B 1 110 ? 17.812 0.332 -16.875 1 88.25 110 ILE B O 1
ATOM 3504 N N . ILE B 1 111 ? 15.836 -0.226 -17.688 1 91.62 111 ILE B N 1
ATOM 3505 C CA . ILE B 1 111 ? 15.508 1.154 -18.031 1 91.62 111 ILE B CA 1
ATOM 3506 C C . ILE B 1 111 ? 15.32 1.968 -16.75 1 91.62 111 ILE B C 1
ATOM 3508 O O . ILE B 1 111 ? 15.836 3.086 -16.641 1 91.62 111 ILE B O 1
ATOM 3512 N N . PHE B 1 112 ? 14.633 1.417 -15.797 1 95.56 112 PHE B N 1
ATOM 3513 C CA . PHE B 1 112 ? 14.359 2.145 -14.562 1 95.56 112 PHE B CA 1
ATOM 3514 C C . PHE B 1 112 ? 15.633 2.338 -13.75 1 95.56 112 PHE B C 1
ATOM 3516 O O . PHE B 1 112 ? 15.898 3.434 -13.25 1 95.56 112 PHE B O 1
ATOM 3523 N N . VAL B 1 113 ? 16.438 1.346 -13.633 1 95.69 113 VAL B N 1
ATOM 3524 C CA . VAL B 1 113 ? 17.672 1.438 -12.859 1 95.69 113 VAL B CA 1
ATOM 3525 C C . VAL B 1 113 ? 18.656 2.336 -13.594 1 95.69 113 VAL B C 1
ATOM 3527 O O . VAL B 1 113 ? 19.391 3.107 -12.961 1 95.69 113 VAL B O 1
ATOM 3530 N N . GLY B 1 114 ? 18.719 2.184 -14.93 1 94.62 114 GLY B N 1
ATOM 3531 C CA . GLY B 1 114 ? 19.516 3.113 -15.703 1 94.62 114 GLY B CA 1
ATOM 3532 C C . GLY B 1 114 ? 19.094 4.559 -15.539 1 94.62 114 GLY B C 1
ATOM 3533 O O . GLY B 1 114 ? 19.938 5.453 -15.43 1 94.62 114 GLY B O 1
ATOM 3534 N N . GLY B 1 115 ? 17.797 4.766 -15.562 1 96.62 115 GLY B N 1
ATOM 3535 C CA . GLY B 1 115 ? 17.266 6.098 -15.305 1 96.62 115 GLY B CA 1
ATOM 3536 C C . GLY B 1 115 ? 17.625 6.621 -13.93 1 96.62 115 GLY B C 1
ATOM 3537 O O . GLY B 1 115 ? 17.922 7.805 -13.766 1 96.62 115 GLY B O 1
ATOM 3538 N N . LEU B 1 116 ? 17.531 5.77 -12.953 1 98.31 116 LEU B N 1
ATOM 3539 C CA . LEU B 1 116 ? 17.922 6.137 -11.594 1 98.31 116 LEU B CA 1
ATOM 3540 C C . LEU B 1 116 ? 19.375 6.598 -11.539 1 98.31 116 LEU B C 1
ATOM 3542 O O . LEU B 1 116 ? 19.688 7.609 -10.906 1 98.31 116 LEU B O 1
ATOM 3546 N N . LEU B 1 117 ? 20.219 5.832 -12.164 1 97.56 117 LEU B N 1
ATOM 3547 C CA . LEU B 1 117 ? 21.625 6.219 -12.219 1 97.56 117 LEU B CA 1
ATOM 3548 C C . LEU B 1 117 ? 21.797 7.59 -12.867 1 97.56 117 LEU B C 1
ATOM 3550 O O . LEU B 1 117 ? 22.5 8.453 -12.328 1 97.56 117 LEU B O 1
ATOM 3554 N N . LEU B 1 118 ? 21.125 7.77 -13.961 1 97.88 118 LEU B N 1
ATOM 3555 C CA . LEU B 1 118 ? 21.266 9.008 -14.719 1 97.88 118 LEU B CA 1
ATOM 3556 C C . LEU B 1 118 ? 20.719 10.188 -13.922 1 97.88 118 LEU B C 1
ATOM 3558 O O . LEU B 1 118 ? 21.406 11.203 -13.766 1 97.88 118 LEU B O 1
ATOM 3562 N N . PHE B 1 119 ? 19.578 10.023 -13.383 1 98.62 119 PHE B N 1
ATOM 3563 C CA . PHE B 1 119 ? 18.906 11.18 -12.797 1 98.62 119 PHE B CA 1
ATOM 3564 C C . PHE B 1 119 ? 19.438 11.438 -11.383 1 98.62 119 PHE B C 1
ATOM 3566 O O . PHE B 1 119 ? 19.391 12.57 -10.898 1 98.62 119 PHE B O 1
ATOM 3573 N N . SER B 1 120 ? 19.859 10.438 -10.68 1 98.75 120 SER B N 1
ATOM 3574 C CA . SER B 1 120 ? 20.562 10.703 -9.422 1 98.75 120 SER B CA 1
ATOM 3575 C C . SER B 1 120 ? 21.859 11.453 -9.664 1 98.75 120 SER B C 1
ATOM 3577 O O . SER B 1 120 ? 22.234 12.328 -8.875 1 98.75 120 SER B O 1
ATOM 3579 N N . PHE B 1 121 ? 22.547 11.148 -10.734 1 98.69 121 PHE B N 1
ATOM 3580 C CA . PHE B 1 121 ? 23.766 11.844 -11.109 1 98.69 121 PHE B CA 1
ATOM 3581 C C . PHE B 1 121 ? 23.484 13.305 -11.438 1 98.69 121 PHE B C 1
ATOM 3583 O O . PHE B 1 121 ? 24.141 14.211 -10.922 1 98.69 121 PHE B O 1
ATOM 3590 N N . LEU B 1 122 ? 22.531 13.5 -12.312 1 98.81 122 LEU B N 1
ATOM 3591 C CA . LEU B 1 122 ? 22.172 14.859 -12.711 1 98.81 122 LEU B CA 1
ATOM 3592 C C . LEU B 1 122 ? 21.734 15.68 -11.508 1 98.81 122 LEU B C 1
ATOM 3594 O O . LEU B 1 122 ? 22.094 16.859 -11.383 1 98.81 122 LEU B O 1
ATOM 3598 N N . TYR B 1 123 ? 20.953 15.078 -10.648 1 98.56 123 TYR B N 1
ATOM 3599 C CA . TYR B 1 123 ? 20.484 15.789 -9.461 1 98.56 123 TYR B CA 1
ATOM 3600 C C . TYR B 1 123 ? 21.641 16.141 -8.539 1 98.56 123 TYR B C 1
ATOM 3602 O O . TYR B 1 123 ? 21.688 17.234 -7.98 1 98.56 123 TYR B O 1
ATOM 3610 N N . MET B 1 124 ? 22.562 15.195 -8.383 1 98.62 124 MET B N 1
ATOM 3611 C CA . MET B 1 124 ? 23.75 15.469 -7.582 1 98.62 124 MET B CA 1
ATOM 3612 C C . MET B 1 124 ? 24.531 16.656 -8.148 1 98.62 124 MET B C 1
ATOM 3614 O O . MET B 1 124 ? 24.906 17.562 -7.41 1 98.62 124 MET B O 1
ATOM 3618 N N . ILE B 1 125 ? 24.688 16.719 -9.438 1 98.44 125 ILE B N 1
ATOM 3619 C CA . ILE B 1 125 ? 25.469 17.766 -10.094 1 98.44 125 ILE B CA 1
ATOM 3620 C C . ILE B 1 125 ? 24.797 19.125 -9.867 1 98.44 125 ILE B C 1
ATOM 3622 O O . ILE B 1 125 ? 25.453 20.078 -9.445 1 98.44 125 ILE B O 1
ATOM 3626 N N . VAL B 1 126 ? 23.531 19.172 -10.062 1 97.38 126 VAL B N 1
ATOM 3627 C CA . VAL B 1 126 ? 22.859 20.453 -10 1 97.38 126 VAL B CA 1
ATOM 3628 C C . VAL B 1 126 ? 22.766 20.922 -8.547 1 97.38 126 VAL B C 1
ATOM 3630 O O . VAL B 1 126 ? 22.828 22.125 -8.266 1 97.38 126 VAL B O 1
ATOM 3633 N N . THR B 1 127 ? 22.641 20.031 -7.641 1 96.12 127 THR B N 1
ATOM 3634 C CA . THR B 1 127 ? 22.516 20.391 -6.234 1 96.12 127 THR B CA 1
ATOM 3635 C C . THR B 1 127 ? 23.875 20.781 -5.652 1 96.12 127 THR B C 1
ATOM 3637 O O . THR B 1 127 ? 23.984 21.766 -4.934 1 96.12 127 THR B O 1
ATOM 3640 N N . VAL B 1 128 ? 24.922 20.031 -5.961 1 96.75 128 VAL B N 1
ATOM 3641 C CA . VAL B 1 128 ? 26.266 20.328 -5.453 1 96.75 128 VAL B CA 1
ATOM 3642 C C . VAL B 1 128 ? 26.797 21.609 -6.086 1 96.75 128 VAL B C 1
ATOM 3644 O O . VAL B 1 128 ? 27.5 22.375 -5.434 1 96.75 128 VAL B O 1
ATOM 3647 N N . ALA B 1 129 ? 26.375 21.859 -7.277 1 96.5 129 ALA B N 1
ATOM 3648 C CA . ALA B 1 129 ? 26.797 23.062 -7.977 1 96.5 129 ALA B CA 1
ATOM 3649 C C . ALA B 1 129 ? 25.953 24.266 -7.555 1 96.5 129 ALA B C 1
ATOM 3651 O O . ALA B 1 129 ? 26.172 25.391 -8.016 1 96.5 129 ALA B O 1
ATOM 3652 N N . ASN B 1 130 ? 25.016 24.062 -6.785 1 94.19 130 ASN B N 1
ATOM 3653 C CA . ASN B 1 130 ? 24.141 25.109 -6.297 1 94.19 130 ASN B CA 1
ATOM 3654 C C . ASN B 1 130 ? 23.438 25.828 -7.445 1 94.19 130 ASN B C 1
ATOM 3656 O O . ASN B 1 130 ? 23.422 27.062 -7.496 1 94.19 130 ASN B O 1
ATOM 3660 N N . MET B 1 131 ? 22.969 25.016 -8.344 1 94 131 MET B N 1
ATOM 3661 C CA . MET B 1 131 ? 22.203 25.594 -9.445 1 94 131 MET B CA 1
ATOM 3662 C C . MET B 1 131 ? 21.016 26.391 -8.922 1 94 131 MET B C 1
ATOM 3664 O O . MET B 1 131 ? 20.266 25.906 -8.078 1 94 131 MET B O 1
ATOM 3668 N N . LYS B 1 132 ? 20.781 27.625 -9.531 1 91.81 132 LYS B N 1
ATOM 3669 C CA . LYS B 1 132 ? 19.797 28.562 -9 1 91.81 132 LYS B CA 1
ATOM 3670 C C . LYS B 1 132 ? 18.406 28.281 -9.562 1 91.81 132 LYS B C 1
ATOM 3672 O O . LYS B 1 132 ? 17.391 28.594 -8.938 1 91.81 132 LYS B O 1
ATOM 3677 N N . SER B 1 133 ? 18.375 27.656 -10.711 1 93.88 133 SER B N 1
ATOM 3678 C CA . SER B 1 133 ? 17.078 27.438 -11.352 1 93.88 133 SER B CA 1
ATOM 3679 C C . SER B 1 133 ? 16.266 26.391 -10.602 1 93.88 133 SER B C 1
ATOM 3681 O O . SER B 1 133 ? 16.531 25.203 -10.719 1 93.88 133 SER B O 1
ATOM 3683 N N . ARG B 1 134 ? 15.258 26.812 -10.008 1 91.38 134 ARG B N 1
ATOM 3684 C CA . ARG B 1 134 ? 14.383 25.922 -9.258 1 91.38 134 ARG B CA 1
ATOM 3685 C C . ARG B 1 134 ? 13.625 24.984 -10.188 1 91.38 134 ARG B C 1
ATOM 3687 O O . ARG B 1 134 ? 13.352 23.828 -9.836 1 91.38 134 ARG B O 1
ATOM 3694 N N . LEU B 1 135 ? 13.328 25.469 -11.32 1 92.44 135 LEU B N 1
ATOM 3695 C CA . LEU B 1 135 ? 12.578 24.672 -12.297 1 92.44 135 LEU B CA 1
ATOM 3696 C C . LEU B 1 135 ? 13.398 23.484 -12.766 1 92.44 135 LEU B C 1
ATOM 3698 O O . LEU B 1 135 ? 12.891 22.344 -12.781 1 92.44 135 LEU B O 1
ATOM 3702 N N . ILE B 1 136 ? 14.617 23.719 -13.109 1 95.44 136 ILE B N 1
ATOM 3703 C CA . ILE B 1 136 ? 15.484 22.656 -13.602 1 95.44 136 ILE B CA 1
ATOM 3704 C C . ILE B 1 136 ? 15.719 21.625 -12.484 1 95.44 136 ILE B C 1
ATOM 3706 O O . ILE B 1 136 ? 15.586 20.422 -12.703 1 95.44 136 ILE B O 1
ATOM 3710 N N . ARG B 1 137 ? 16.016 22.078 -11.305 1 96.06 137 ARG B N 1
ATOM 3711 C CA . ARG B 1 137 ? 16.234 21.188 -10.172 1 96.06 137 ARG B CA 1
ATOM 3712 C C . ARG B 1 137 ? 14.992 20.359 -9.875 1 96.06 137 ARG B C 1
ATOM 3714 O O . ARG B 1 137 ? 15.086 19.156 -9.641 1 96.06 137 ARG B O 1
ATOM 3721 N N . GLY B 1 138 ? 13.867 21.062 -9.914 1 95.94 138 GLY B N 1
ATOM 3722 C CA . GLY B 1 138 ? 12.602 20.406 -9.633 1 95.94 138 GLY B CA 1
ATOM 3723 C C . GLY B 1 138 ? 12.258 19.328 -10.648 1 95.94 138 GLY B C 1
ATOM 3724 O O . GLY B 1 138 ? 11.805 18.25 -10.281 1 95.94 138 GLY B O 1
ATOM 3725 N N . VAL B 1 139 ? 12.438 19.625 -11.914 1 96.75 139 VAL B N 1
ATOM 3726 C CA . VAL B 1 139 ? 12.117 18.688 -12.977 1 96.75 139 VAL B CA 1
ATOM 3727 C C . VAL B 1 139 ? 13.016 17.453 -12.859 1 96.75 139 VAL B C 1
ATOM 3729 O O . VAL B 1 139 ? 12.531 16.312 -12.914 1 96.75 139 VAL B O 1
ATOM 3732 N N . ILE B 1 140 ? 14.273 17.656 -12.641 1 98.12 140 ILE B N 1
ATOM 3733 C CA . ILE B 1 140 ? 15.211 16.547 -12.5 1 98.12 140 ILE B CA 1
ATOM 3734 C C . ILE B 1 140 ? 14.844 15.719 -11.266 1 98.12 140 ILE B C 1
ATOM 3736 O O . ILE B 1 140 ? 14.844 14.484 -11.32 1 98.12 140 ILE B O 1
ATOM 3740 N N . ALA B 1 141 ? 14.484 16.406 -10.211 1 98 141 ALA B N 1
ATOM 3741 C CA . ALA B 1 141 ? 14.133 15.742 -8.961 1 98 141 ALA B CA 1
ATOM 3742 C C . ALA B 1 141 ? 12.891 14.875 -9.141 1 98 141 ALA B C 1
ATOM 3744 O O . ALA B 1 141 ? 12.859 13.727 -8.688 1 98 141 ALA B O 1
ATOM 3745 N N . ILE B 1 142 ? 11.891 15.359 -9.82 1 97.31 142 ILE B N 1
ATOM 3746 C CA . ILE B 1 142 ? 10.633 14.641 -9.984 1 97.31 142 ILE B CA 1
ATOM 3747 C C . ILE B 1 142 ? 10.844 13.43 -10.883 1 97.31 142 ILE B C 1
ATOM 3749 O O . ILE B 1 142 ? 10.312 12.344 -10.609 1 97.31 142 ILE B O 1
ATOM 3753 N N . ILE B 1 143 ? 11.562 13.602 -11.961 1 98.25 143 ILE B N 1
ATOM 3754 C CA . ILE B 1 143 ? 11.867 12.453 -12.805 1 98.25 143 ILE B CA 1
ATOM 3755 C C . ILE B 1 143 ? 12.648 11.414 -12 1 98.25 143 ILE B C 1
ATOM 3757 O O . ILE B 1 143 ? 12.406 10.211 -12.133 1 98.25 143 ILE B O 1
ATOM 3761 N N . GLY B 1 144 ? 13.578 11.898 -11.172 1 98.56 144 GLY B N 1
ATOM 3762 C CA . GLY B 1 144 ? 14.312 11.016 -10.281 1 98.56 144 GLY B CA 1
ATOM 3763 C C . GLY B 1 144 ? 13.422 10.273 -9.312 1 98.56 144 GLY B C 1
ATOM 3764 O O . GLY B 1 144 ? 13.664 9.102 -9.008 1 98.56 144 GLY B O 1
ATOM 3765 N N . VAL B 1 145 ? 12.406 10.961 -8.805 1 98.44 145 VAL B N 1
ATOM 3766 C CA . VAL B 1 145 ? 11.445 10.32 -7.902 1 98.44 145 VAL B CA 1
ATOM 3767 C C . VAL B 1 145 ? 10.805 9.125 -8.594 1 98.44 145 VAL B C 1
ATOM 3769 O O . VAL B 1 145 ? 10.758 8.023 -8.031 1 98.44 145 VAL B O 1
ATOM 3772 N N . PHE B 1 146 ? 10.352 9.305 -9.797 1 97.94 146 PHE B N 1
ATOM 3773 C CA . PHE B 1 146 ? 9.695 8.234 -10.539 1 97.94 146 PHE B CA 1
ATOM 3774 C C . PHE B 1 146 ? 10.688 7.117 -10.859 1 97.94 146 PHE B C 1
ATOM 3776 O O . PHE B 1 146 ? 10.367 5.934 -10.703 1 97.94 146 PHE B O 1
ATOM 3783 N N . ALA B 1 147 ? 11.859 7.516 -11.289 1 97.94 147 ALA B N 1
ATOM 3784 C CA . ALA B 1 147 ? 12.891 6.512 -11.555 1 97.94 147 ALA B CA 1
ATOM 3785 C C . ALA B 1 147 ? 13.203 5.703 -10.297 1 97.94 147 ALA B C 1
ATOM 3787 O O . ALA B 1 147 ? 13.422 4.492 -10.375 1 97.94 147 ALA B O 1
ATOM 3788 N N . GLY B 1 148 ? 13.25 6.418 -9.211 1 98.69 148 GLY B N 1
ATOM 3789 C CA . GLY B 1 148 ? 13.531 5.75 -7.945 1 98.69 148 GLY B CA 1
ATOM 3790 C C . GLY B 1 148 ? 12.445 4.781 -7.527 1 98.69 148 GLY B C 1
ATOM 3791 O O . GLY B 1 148 ? 12.727 3.633 -7.184 1 98.69 148 GLY B O 1
ATOM 3792 N N . ILE B 1 149 ? 11.219 5.18 -7.566 1 98.25 149 ILE B N 1
ATOM 3793 C CA . ILE B 1 149 ? 10.094 4.348 -7.164 1 98.25 149 ILE B CA 1
ATOM 3794 C C . ILE B 1 149 ? 10.008 3.123 -8.07 1 98.25 149 ILE B C 1
ATOM 3796 O O . ILE B 1 149 ? 9.898 1.992 -7.594 1 98.25 149 ILE B O 1
ATOM 3800 N N . PHE B 1 150 ? 10.156 3.307 -9.352 1 97.69 150 PHE B N 1
ATOM 3801 C CA . PHE B 1 150 ? 10 2.211 -10.297 1 97.69 150 PHE B CA 1
ATOM 3802 C C . PHE B 1 150 ? 11.188 1.258 -10.234 1 97.69 150 PHE B C 1
ATOM 3804 O O . PHE B 1 150 ? 11.023 0.047 -10.398 1 97.69 150 PHE B O 1
ATOM 3811 N N . SER B 1 151 ? 12.375 1.823 -10 1 97.94 151 SER B N 1
ATOM 3812 C CA . SER B 1 151 ? 13.539 0.952 -9.844 1 97.94 151 SER B CA 1
ATOM 3813 C C . SER B 1 151 ? 13.414 0.082 -8.602 1 97.94 151 SER B C 1
ATOM 3815 O O . SER B 1 151 ? 13.906 -1.05 -8.578 1 97.94 151 SER B O 1
ATOM 3817 N N . THR B 1 152 ? 12.789 0.633 -7.613 1 98.25 152 THR B N 1
ATOM 3818 C CA . THR B 1 152 ? 12.641 -0.084 -6.352 1 98.25 152 THR B CA 1
ATOM 3819 C C . THR B 1 152 ? 11.594 -1.186 -6.477 1 98.25 152 THR B C 1
ATOM 3821 O O . THR B 1 152 ? 11.781 -2.287 -5.953 1 98.25 152 THR B O 1
ATOM 3824 N N . THR B 1 153 ? 10.555 -0.964 -7.211 1 97.31 153 THR B N 1
ATOM 3825 C CA . THR B 1 153 ? 9.398 -1.858 -7.203 1 97.31 153 THR B CA 1
ATOM 3826 C C . THR B 1 153 ? 9.492 -2.867 -8.344 1 97.31 153 THR B C 1
ATOM 3828 O O . THR B 1 153 ? 8.867 -3.93 -8.289 1 97.31 153 THR B O 1
ATOM 3831 N N . TYR B 1 154 ? 10.258 -2.566 -9.383 1 94.06 154 TYR B N 1
ATOM 3832 C CA . TYR B 1 154 ? 10.234 -3.412 -10.57 1 94.06 154 TYR B CA 1
ATOM 3833 C C . TYR B 1 154 ? 10.609 -4.848 -10.227 1 94.06 154 TYR B C 1
ATOM 3835 O O . TYR B 1 154 ? 10.055 -5.797 -10.797 1 94.06 154 TYR B O 1
ATOM 3843 N N . SER B 1 155 ? 11.602 -4.965 -9.344 1 93.94 155 SER B N 1
ATOM 3844 C CA . SER B 1 155 ? 12.047 -6.316 -9.023 1 93.94 155 SER B CA 1
ATOM 3845 C C . SER B 1 155 ? 10.938 -7.113 -8.344 1 93.94 155 SER B C 1
ATOM 3847 O O . SER B 1 155 ? 10.844 -8.328 -8.508 1 93.94 155 SER B O 1
ATOM 3849 N N . GLY B 1 156 ? 10.109 -6.418 -7.582 1 94.69 156 GLY B N 1
ATOM 3850 C CA . GLY B 1 156 ? 8.938 -7.086 -7.039 1 94.69 156 GLY B CA 1
ATOM 3851 C C . GLY B 1 156 ? 7.984 -7.582 -8.109 1 94.69 156 GLY B C 1
ATOM 3852 O O . GLY B 1 156 ? 7.484 -8.703 -8.031 1 94.69 156 GLY B O 1
ATOM 3853 N N . PHE B 1 157 ? 7.785 -6.797 -9.125 1 91.38 157 PHE B N 1
ATOM 3854 C CA . PHE B 1 157 ? 6.926 -7.188 -10.234 1 91.38 157 PHE B CA 1
ATOM 3855 C C . PHE B 1 157 ? 7.582 -8.281 -11.062 1 91.38 157 PHE B C 1
ATOM 3857 O O . PHE B 1 157 ? 6.902 -9.18 -11.57 1 91.38 157 PHE B O 1
ATOM 3864 N N . GLU B 1 158 ? 8.852 -8.164 -11.195 1 87.31 158 GLU B N 1
ATOM 3865 C CA . GLU B 1 158 ? 9.594 -9.18 -11.945 1 87.31 158 GLU B CA 1
ATOM 3866 C C . GLU B 1 158 ? 9.461 -10.555 -11.281 1 87.31 158 GLU B C 1
ATOM 3868 O O . GLU B 1 158 ? 9.203 -11.547 -11.961 1 87.31 158 GLU B O 1
ATOM 3873 N N . LEU B 1 159 ? 9.68 -10.562 -9.961 1 88.44 159 LEU B N 1
ATOM 3874 C CA . LEU B 1 159 ? 9.523 -11.82 -9.25 1 88.44 159 LEU B CA 1
ATOM 3875 C C . LEU B 1 159 ? 8.086 -12.328 -9.352 1 88.44 159 LEU B C 1
ATOM 3877 O O . LEU B 1 159 ? 7.859 -13.508 -9.656 1 88.44 159 LEU B O 1
ATOM 3881 N N . ALA B 1 160 ? 7.156 -11.492 -9.18 1 85.5 160 ALA B N 1
ATOM 3882 C CA . ALA B 1 160 ? 5.746 -11.875 -9.195 1 85.5 160 ALA B CA 1
ATOM 3883 C C . ALA B 1 160 ? 5.336 -12.383 -10.578 1 85.5 160 ALA B C 1
ATOM 3885 O O . ALA B 1 160 ? 4.457 -13.242 -10.695 1 85.5 160 ALA B O 1
ATOM 3886 N N . ALA B 1 161 ? 6.012 -11.938 -11.578 1 76.81 161 ALA B N 1
ATOM 3887 C CA . ALA B 1 161 ? 5.68 -12.312 -12.953 1 76.81 161 ALA B CA 1
ATOM 3888 C C . ALA B 1 161 ? 6.383 -13.609 -13.352 1 76.81 161 ALA B C 1
ATOM 3890 O O . ALA B 1 161 ? 6.059 -14.211 -14.375 1 76.81 161 ALA B O 1
ATOM 3891 N N . THR B 1 162 ? 7.324 -13.969 -12.523 1 73.06 162 THR B N 1
ATOM 3892 C CA . THR B 1 162 ? 8.016 -15.219 -12.789 1 73.06 162 THR B CA 1
ATOM 3893 C C . THR B 1 162 ? 7.223 -16.406 -12.258 1 73.06 162 THR B C 1
ATOM 3895 O O . THR B 1 162 ? 7.395 -16.812 -11.109 1 73.06 162 THR B O 1
ATOM 3898 N N . THR B 1 163 ? 6.449 -17.047 -13.031 1 68.31 163 THR B N 1
ATOM 3899 C CA . THR B 1 163 ? 5.508 -18.078 -12.609 1 68.31 163 THR B CA 1
ATOM 3900 C C . THR B 1 163 ? 6.215 -19.422 -12.461 1 68.31 163 THR B C 1
ATOM 3902 O O . THR B 1 163 ? 5.684 -20.344 -11.836 1 68.31 163 THR B O 1
ATOM 3905 N N . GLY B 1 164 ? 7.445 -19.5 -12.914 1 68.25 164 GLY B N 1
ATOM 3906 C CA . GLY B 1 164 ? 8.148 -20.766 -12.844 1 68.25 164 GLY B CA 1
ATOM 3907 C C . GLY B 1 164 ? 8.859 -20.984 -11.523 1 68.25 164 GLY B C 1
ATOM 3908 O O . GLY B 1 164 ? 9.227 -22.109 -11.188 1 68.25 164 GLY B O 1
ATOM 3909 N N . VAL B 1 165 ? 9.047 -19.969 -10.773 1 79.06 165 VAL B N 1
ATOM 3910 C CA . VAL B 1 165 ? 9.711 -20.078 -9.484 1 79.06 165 VAL B CA 1
ATOM 3911 C C . VAL B 1 165 ? 8.672 -20.016 -8.359 1 79.06 165 VAL B C 1
ATOM 3913 O O . VAL B 1 165 ? 8.016 -18.984 -8.188 1 79.06 165 VAL B O 1
ATOM 3916 N N . PRO B 1 166 ? 8.523 -21.078 -7.629 1 82.75 166 PRO B N 1
ATOM 3917 C CA . PRO B 1 166 ? 7.52 -21.094 -6.559 1 82.75 166 PRO B CA 1
ATOM 3918 C C . PRO B 1 166 ? 7.699 -19.938 -5.57 1 82.75 166 PRO B C 1
ATOM 3920 O O . PRO B 1 166 ? 8.828 -19.5 -5.32 1 82.75 166 PRO B O 1
ATOM 3923 N N . PHE B 1 167 ? 6.582 -19.5 -5.02 1 87.62 167 PHE B N 1
ATOM 3924 C CA . PHE B 1 167 ? 6.613 -18.547 -3.916 1 87.62 167 PHE B CA 1
ATOM 3925 C C . PHE B 1 167 ? 6.703 -17.109 -4.438 1 87.62 167 PHE B C 1
ATOM 3927 O O . PHE B 1 167 ? 6.18 -16.188 -3.814 1 87.62 167 PHE B O 1
ATOM 3934 N N . TRP B 1 168 ? 7.387 -16.906 -5.652 1 88.25 168 TRP B N 1
ATOM 3935 C CA . TRP B 1 168 ? 7.629 -15.57 -6.203 1 88.25 168 TRP B CA 1
ATOM 3936 C C . TRP B 1 168 ? 6.355 -15 -6.824 1 88.25 168 TRP B C 1
ATOM 3938 O O . TRP B 1 168 ? 6.168 -13.781 -6.863 1 88.25 168 TRP B O 1
ATOM 3948 N N . ASN B 1 169 ? 5.461 -15.852 -7.32 1 85.19 169 ASN B N 1
ATOM 3949 C CA . ASN B 1 169 ? 4.254 -15.383 -7.988 1 85.19 169 ASN B CA 1
ATOM 3950 C C . ASN B 1 169 ? 3.221 -14.875 -6.984 1 85.19 169 ASN B C 1
ATOM 3952 O O . ASN B 1 169 ? 2.184 -15.516 -6.781 1 85.19 169 ASN B O 1
ATOM 3956 N N . ASN B 1 170 ? 3.455 -13.812 -6.418 1 90 170 ASN B N 1
ATOM 3957 C CA . ASN B 1 170 ? 2.627 -13.195 -5.387 1 90 170 ASN B CA 1
ATOM 3958 C C . ASN B 1 170 ? 2.605 -11.672 -5.52 1 90 170 ASN B C 1
ATOM 3960 O O . ASN B 1 170 ? 3.648 -11.023 -5.418 1 90 170 ASN B O 1
ATOM 3964 N N . GLY B 1 171 ? 1.463 -11.133 -5.68 1 91.69 171 GLY B N 1
ATOM 3965 C CA . GLY B 1 171 ? 1.306 -9.703 -5.875 1 91.69 171 GLY B CA 1
ATOM 3966 C C . GLY B 1 171 ? 1.666 -8.891 -4.648 1 91.69 171 GLY B C 1
ATOM 3967 O O . GLY B 1 171 ? 1.772 -7.66 -4.723 1 91.69 171 GLY B O 1
ATOM 3968 N N . GLY B 1 172 ? 1.887 -9.492 -3.57 1 94.62 172 GLY B N 1
ATOM 3969 C CA . GLY B 1 172 ? 2.291 -8.805 -2.352 1 94.62 172 GLY B CA 1
ATOM 3970 C C . GLY B 1 172 ? 3.738 -8.352 -2.373 1 94.62 172 GLY B C 1
ATOM 3971 O O . GLY B 1 172 ? 4.133 -7.473 -1.604 1 94.62 172 GLY B O 1
ATOM 3972 N N . ILE B 1 173 ? 4.555 -8.906 -3.256 1 95.88 173 ILE B N 1
ATOM 3973 C CA . ILE B 1 173 ? 5.996 -8.68 -3.242 1 95.88 173 ILE B CA 1
ATOM 3974 C C . ILE B 1 173 ? 6.297 -7.242 -3.676 1 95.88 173 ILE B C 1
ATOM 3976 O O . ILE B 1 173 ? 7.074 -6.543 -3.023 1 95.88 173 ILE B O 1
ATOM 3980 N N . PRO B 1 174 ? 5.668 -6.727 -4.75 1 96.69 174 PRO B N 1
ATOM 3981 C CA . PRO B 1 174 ? 5.969 -5.344 -5.117 1 96.69 174 PRO B CA 1
ATOM 3982 C C . PRO B 1 174 ? 5.648 -4.352 -4 1 96.69 174 PRO B C 1
ATOM 3984 O O . PRO B 1 174 ? 6.406 -3.404 -3.775 1 96.69 174 PRO B O 1
ATOM 3987 N N . ALA B 1 175 ? 4.562 -4.586 -3.326 1 96.81 175 ALA B N 1
ATOM 3988 C CA . ALA B 1 175 ? 4.207 -3.723 -2.203 1 96.81 175 ALA B CA 1
ATOM 3989 C C . ALA B 1 175 ? 5.23 -3.836 -1.077 1 96.81 175 ALA B C 1
ATOM 3991 O O . ALA B 1 175 ? 5.602 -2.832 -0.462 1 96.81 175 ALA B O 1
ATOM 3992 N N . LEU B 1 176 ? 5.586 -5.016 -0.802 1 98 176 LEU B N 1
ATOM 3993 C CA . LEU B 1 176 ? 6.59 -5.254 0.229 1 98 176 LEU B CA 1
ATOM 3994 C C . LEU B 1 176 ? 7.906 -4.578 -0.13 1 98 176 LEU B C 1
ATOM 3996 O O . LEU B 1 176 ? 8.547 -3.967 0.728 1 98 176 LEU B O 1
ATOM 4000 N N . TYR B 1 177 ? 8.281 -4.656 -1.356 1 98.38 177 TYR B N 1
ATOM 4001 C CA . TYR B 1 177 ? 9.555 -4.094 -1.794 1 98.38 177 TYR B CA 1
ATOM 4002 C C . TYR B 1 177 ? 9.516 -2.568 -1.767 1 98.38 177 TYR B C 1
ATOM 4004 O O . TYR B 1 177 ? 10.531 -1.922 -1.483 1 98.38 177 TYR B O 1
ATOM 4012 N N . LEU B 1 178 ? 8.359 -2.043 -2.062 1 98.12 178 LEU B N 1
ATOM 4013 C CA . LEU B 1 178 ? 8.227 -0.595 -1.943 1 98.12 178 LEU B CA 1
ATOM 4014 C C . LEU B 1 178 ? 8.359 -0.153 -0.49 1 98.12 178 LEU B C 1
ATOM 4016 O O . LEU B 1 178 ? 9.117 0.774 -0.185 1 98.12 178 LEU B O 1
ATOM 4020 N N . ALA B 1 179 ? 7.613 -0.808 0.388 1 98.44 179 ALA B N 1
ATOM 4021 C CA . ALA B 1 179 ? 7.66 -0.479 1.811 1 98.44 179 ALA B CA 1
ATOM 4022 C C . ALA B 1 179 ? 9.07 -0.66 2.373 1 98.44 179 ALA B C 1
ATOM 4024 O O . ALA B 1 179 ? 9.547 0.182 3.133 1 98.44 179 ALA B O 1
ATOM 4025 N N . ASP B 1 180 ? 9.672 -1.692 1.99 1 98.81 180 ASP B N 1
ATOM 4026 C CA . ASP B 1 180 ? 11.023 -2.012 2.438 1 98.81 180 ASP B CA 1
ATOM 4027 C C . ASP B 1 180 ? 12.016 -0.943 1.985 1 98.81 180 ASP B C 1
ATOM 4029 O O . ASP B 1 180 ? 12.906 -0.559 2.742 1 98.81 180 ASP B O 1
ATOM 4033 N N . GLY B 1 181 ? 11.875 -0.527 0.745 1 98.81 181 GLY B N 1
ATOM 4034 C CA . GLY B 1 181 ? 12.742 0.514 0.223 1 98.81 181 GLY B CA 1
ATOM 4035 C C . GLY B 1 181 ? 12.641 1.818 0.99 1 98.81 181 GLY B C 1
ATOM 4036 O O . GLY B 1 181 ? 13.656 2.428 1.326 1 98.81 181 GLY B O 1
ATOM 4037 N N . ILE B 1 182 ? 11.422 2.223 1.236 1 98.75 182 ILE B N 1
ATOM 4038 C CA . ILE B 1 182 ? 11.219 3.455 1.99 1 98.75 182 ILE B CA 1
ATOM 4039 C C . ILE B 1 182 ? 11.805 3.303 3.393 1 98.75 182 ILE B C 1
ATOM 4041 O O . ILE B 1 182 ? 12.477 4.207 3.895 1 98.75 182 ILE B O 1
ATOM 4045 N N . PHE B 1 183 ? 11.547 2.17 3.984 1 98.81 183 PHE B N 1
ATOM 4046 C CA . PHE B 1 183 ? 11.984 1.829 5.332 1 98.81 183 PHE B CA 1
ATOM 4047 C C . PHE B 1 183 ? 13.5 1.897 5.449 1 98.81 183 PHE B C 1
ATOM 4049 O O . PHE B 1 183 ? 14.031 2.619 6.293 1 98.81 183 PHE B O 1
ATOM 4056 N N . ALA B 1 184 ? 14.219 1.287 4.57 1 98.88 184 ALA B N 1
ATOM 4057 C CA . ALA B 1 184 ? 15.672 1.258 4.586 1 98.88 184 ALA B CA 1
ATOM 4058 C C . ALA B 1 184 ? 16.25 2.623 4.219 1 98.88 184 ALA B C 1
ATOM 4060 O O . ALA B 1 184 ? 17.188 3.104 4.875 1 98.88 184 ALA B O 1
ATOM 4061 N N . ALA B 1 185 ? 15.688 3.238 3.213 1 98.88 185 ALA B N 1
ATOM 4062 C CA . ALA B 1 185 ? 16.188 4.535 2.77 1 98.88 185 ALA B CA 1
ATOM 4063 C C . ALA B 1 185 ? 15.969 5.605 3.834 1 98.88 185 ALA B C 1
ATOM 4065 O O . ALA B 1 185 ? 16.781 6.52 3.986 1 98.88 185 ALA B O 1
ATOM 4066 N N . ALA B 1 186 ? 14.852 5.508 4.516 1 98.81 186 ALA B N 1
ATOM 4067 C CA . ALA B 1 186 ? 14.594 6.445 5.605 1 98.81 186 ALA B CA 1
ATOM 4068 C C . ALA B 1 186 ? 15.664 6.332 6.688 1 98.81 186 ALA B C 1
ATOM 4070 O O . ALA B 1 186 ? 16.094 7.34 7.258 1 98.81 186 ALA B O 1
ATOM 4071 N N . GLY B 1 187 ? 16.047 5.113 6.98 1 98.75 187 GLY B N 1
ATOM 4072 C CA . GLY B 1 187 ? 17.141 4.922 7.922 1 98.75 187 GLY B CA 1
ATOM 4073 C C . GLY B 1 187 ? 18.422 5.598 7.488 1 98.75 187 GLY B C 1
ATOM 4074 O O . GLY B 1 187 ? 19.031 6.332 8.266 1 98.75 187 GLY B O 1
ATOM 4075 N N . LEU B 1 188 ? 18.797 5.375 6.281 1 98.81 188 LEU B N 1
ATOM 4076 C CA . LEU B 1 188 ? 20.016 5.984 5.77 1 98.81 188 LEU B CA 1
ATOM 4077 C C . LEU B 1 188 ? 19.906 7.504 5.75 1 98.81 188 LEU B C 1
ATOM 4079 O O . LEU B 1 188 ? 20.859 8.211 6.094 1 98.81 188 LEU B O 1
ATOM 4083 N N . ALA B 1 189 ? 18.781 7.984 5.297 1 98.81 189 ALA B N 1
ATOM 4084 C CA . ALA B 1 189 ? 18.531 9.43 5.25 1 98.81 189 ALA B CA 1
ATOM 4085 C C . ALA B 1 189 ? 18.688 10.055 6.633 1 98.81 189 ALA B C 1
ATOM 4087 O O . ALA B 1 189 ? 19.234 11.148 6.766 1 98.81 189 ALA B O 1
ATOM 4088 N N . TYR B 1 190 ? 18.188 9.375 7.59 1 98.5 190 TYR B N 1
ATOM 4089 C CA . TYR B 1 190 ? 18.312 9.883 8.953 1 98.5 190 TYR B CA 1
ATOM 4090 C C . TYR B 1 190 ? 19.781 10.016 9.352 1 98.5 190 TYR B C 1
ATOM 4092 O O . TYR B 1 190 ? 20.172 11.008 9.969 1 98.5 190 TYR B O 1
ATOM 4100 N N . LEU B 1 191 ? 20.578 9.055 9.039 1 98.38 191 LEU B N 1
ATOM 4101 C CA . LEU B 1 191 ? 22 9.086 9.367 1 98.38 191 LEU B CA 1
ATOM 4102 C C . LEU B 1 191 ? 22.688 10.258 8.664 1 98.38 191 LEU B C 1
ATOM 4104 O O . LEU B 1 191 ? 23.562 10.906 9.242 1 98.38 191 LEU B O 1
ATOM 4108 N N . ILE B 1 192 ? 22.25 10.547 7.469 1 98.06 192 ILE B N 1
ATOM 4109 C CA . ILE B 1 192 ? 22.797 11.672 6.723 1 98.06 192 ILE B CA 1
ATOM 4110 C C . ILE B 1 192 ? 22.422 12.977 7.406 1 98.06 192 ILE B C 1
ATOM 4112 O O . ILE B 1 192 ? 23.234 13.906 7.488 1 98.06 192 ILE B O 1
ATOM 4116 N N . ALA B 1 193 ? 21.25 13.07 7.914 1 97.12 193 ALA B N 1
ATOM 4117 C CA . ALA B 1 193 ? 20.719 14.289 8.523 1 97.12 193 ALA B CA 1
ATOM 4118 C C . ALA B 1 193 ? 21.406 14.578 9.859 1 97.12 193 ALA B C 1
ATOM 4120 O O . ALA B 1 193 ? 21.328 15.695 10.375 1 97.12 193 ALA B O 1
ATOM 4121 N N . LEU B 1 194 ? 22.125 13.688 10.383 1 94.44 194 LEU B N 1
ATOM 4122 C CA . LEU B 1 194 ? 22.781 13.852 11.68 1 94.44 194 LEU B CA 1
ATOM 4123 C C . LEU B 1 194 ? 24.047 14.703 11.555 1 94.44 194 LEU B C 1
ATOM 4125 O O . LEU B 1 194 ? 24.5 15.289 12.531 1 94.44 194 LEU B O 1
ATOM 4129 N N . VAL B 1 195 ? 24.641 14.742 10.422 1 87.94 195 VAL B N 1
ATOM 4130 C CA . VAL B 1 195 ? 25.938 15.383 10.219 1 87.94 195 VAL B CA 1
ATOM 4131 C C . VAL B 1 195 ? 25.75 16.891 10.047 1 87.94 195 VAL B C 1
ATOM 4133 O O . VAL B 1 195 ? 26.719 17.641 9.945 1 87.94 195 VAL B O 1
ATOM 4136 N N . GLY B 1 196 ? 24.719 17.516 10.531 1 86.44 196 GLY B N 1
ATOM 4137 C CA . GLY B 1 196 ? 24.516 18.953 10.398 1 86.44 196 GLY B CA 1
ATOM 4138 C C . GLY B 1 196 ? 23.656 19.531 11.5 1 86.44 196 GLY B C 1
ATOM 4139 O O . GLY B 1 196 ? 22.891 18.812 12.156 1 86.44 196 GLY B O 1
ATOM 4140 N N . LYS B 1 197 ? 23.875 20.938 11.648 1 89 197 LYS B N 1
ATOM 4141 C CA . LYS B 1 197 ? 23.141 21.594 12.734 1 89 197 LYS B CA 1
ATOM 4142 C C . LYS B 1 197 ? 22.219 22.672 12.188 1 89 197 LYS B C 1
ATOM 4144 O O . LYS B 1 197 ? 21.5 23.328 12.953 1 89 197 LYS B O 1
ATOM 4149 N N . SER B 1 198 ? 22.25 22.766 10.93 1 91.75 198 SER B N 1
ATOM 4150 C CA . SER B 1 198 ? 21.391 23.797 10.336 1 91.75 198 SER B CA 1
ATOM 4151 C C . SER B 1 198 ? 19.922 23.484 10.531 1 91.75 198 SER B C 1
ATOM 4153 O O . SER B 1 198 ? 19.562 22.359 10.859 1 91.75 198 SER B O 1
ATOM 4155 N N . GLU B 1 199 ? 19.109 24.453 10.383 1 91.88 199 GLU B N 1
ATOM 4156 C CA . GLU B 1 199 ? 17.672 24.297 10.57 1 91.88 199 GLU B CA 1
ATOM 4157 C C . GLU B 1 199 ? 17.094 23.25 9.617 1 91.88 199 GLU B C 1
ATOM 4159 O O . GLU B 1 199 ? 16.219 22.484 10 1 91.88 199 GLU B O 1
ATOM 4164 N N . ASP B 1 200 ? 17.562 23.25 8.43 1 93.06 200 ASP B N 1
ATOM 4165 C CA . ASP B 1 200 ? 17.031 22.297 7.461 1 93.06 200 ASP B CA 1
ATOM 4166 C C . ASP B 1 200 ? 17.438 20.875 7.797 1 93.06 200 ASP B C 1
ATOM 4168 O O . ASP B 1 200 ? 16.703 19.922 7.531 1 93.06 200 ASP B O 1
ATOM 4172 N N . MET B 1 201 ? 18.594 20.75 8.391 1 94.75 201 MET B N 1
ATOM 4173 C CA . MET B 1 201 ? 19.016 19.422 8.844 1 94.75 201 MET B CA 1
ATOM 4174 C C . MET B 1 201 ? 18.156 18.938 10.008 1 94.75 201 MET B C 1
ATOM 4176 O O . MET B 1 201 ? 17.812 17.766 10.086 1 94.75 201 MET B O 1
ATOM 4180 N N . ILE B 1 202 ? 17.828 19.859 10.898 1 93.88 202 ILE B N 1
ATOM 4181 C CA . ILE B 1 202 ? 16.969 19.531 12.023 1 93.88 202 ILE B CA 1
ATOM 4182 C C . ILE B 1 202 ? 15.586 19.125 11.508 1 93.88 202 ILE B C 1
ATOM 4184 O O . ILE B 1 202 ? 15.023 18.125 11.938 1 93.88 202 ILE B O 1
ATOM 4188 N N . ARG B 1 203 ? 15.109 19.875 10.609 1 94.56 203 ARG B N 1
ATOM 4189 C CA . ARG B 1 203 ? 13.828 19.562 9.992 1 94.56 203 ARG B CA 1
ATOM 4190 C C . ARG B 1 203 ? 13.852 18.188 9.336 1 94.56 203 ARG B C 1
ATOM 4192 O O . ARG B 1 203 ? 12.875 17.453 9.406 1 94.56 203 ARG B O 1
ATOM 4199 N N . ALA B 1 204 ? 14.961 17.891 8.68 1 96.38 204 ALA B N 1
ATOM 4200 C CA . ALA B 1 204 ? 15.117 16.594 8.031 1 96.38 204 ALA B CA 1
ATOM 4201 C C . ALA B 1 204 ? 15.078 15.461 9.055 1 96.38 204 ALA B C 1
ATOM 4203 O O . ALA B 1 204 ? 14.406 14.453 8.852 1 96.38 204 ALA B O 1
ATOM 4204 N N . ARG B 1 205 ? 15.742 15.648 10.156 1 95.81 205 ARG B N 1
ATOM 4205 C CA . ARG B 1 205 ? 15.766 14.617 11.195 1 95.81 205 ARG B CA 1
ATOM 4206 C C . ARG B 1 205 ? 14.367 14.336 11.719 1 95.81 205 ARG B C 1
ATOM 4208 O O . ARG B 1 205 ? 13.984 13.172 11.898 1 95.81 205 ARG B O 1
ATOM 4215 N N . VAL B 1 206 ? 13.656 15.344 11.977 1 94.56 206 VAL B N 1
ATOM 4216 C CA . VAL B 1 206 ? 12.305 15.219 12.516 1 94.56 206 VAL B CA 1
ATOM 4217 C C . VAL B 1 206 ? 11.406 14.523 11.5 1 94.56 206 VAL B C 1
ATOM 4219 O O . VAL B 1 206 ? 10.68 13.586 11.836 1 94.56 206 VAL B O 1
ATOM 4222 N N . THR B 1 207 ? 11.5 14.93 10.273 1 95.25 207 THR B N 1
ATOM 4223 C CA . THR B 1 207 ? 10.68 14.367 9.203 1 95.25 207 THR B CA 1
ATOM 4224 C C . THR B 1 207 ? 11.023 12.898 8.977 1 95.25 207 THR B C 1
ATOM 4226 O O . THR B 1 207 ? 10.133 12.062 8.789 1 95.25 207 THR B O 1
ATOM 4229 N N . LEU B 1 208 ? 12.258 12.602 9.008 1 97.56 208 LEU B N 1
ATOM 4230 C CA . LEU B 1 208 ? 12.711 11.25 8.719 1 97.56 208 LEU B CA 1
ATOM 4231 C C . LEU B 1 208 ? 12.391 10.305 9.875 1 97.56 208 LEU B C 1
ATOM 4233 O O . LEU B 1 208 ? 12.211 9.109 9.672 1 97.56 208 LEU B O 1
ATOM 4237 N N . THR B 1 209 ? 12.336 10.836 11.078 1 96.75 209 THR B N 1
ATOM 4238 C CA . THR B 1 209 ? 11.883 10.039 12.211 1 96.75 209 THR B CA 1
ATOM 4239 C C . THR B 1 209 ? 10.438 9.586 12.016 1 96.75 209 THR B C 1
ATOM 4241 O O . THR B 1 209 ? 10.117 8.414 12.227 1 96.75 209 THR B O 1
ATOM 4244 N N . LYS B 1 210 ? 9.672 10.461 11.602 1 95.38 210 LYS B N 1
ATOM 4245 C CA . LYS B 1 210 ? 8.281 10.117 11.312 1 95.38 210 LYS B CA 1
ATOM 4246 C C . LYS B 1 210 ? 8.188 9.133 10.148 1 95.38 210 LYS B C 1
ATOM 4248 O O . LYS B 1 210 ? 7.395 8.195 10.188 1 95.38 210 LYS B O 1
ATOM 4253 N N . LEU B 1 211 ? 8.953 9.375 9.141 1 97.5 211 LEU B N 1
ATOM 4254 C CA . LEU B 1 211 ? 8.93 8.492 7.98 1 97.5 211 LEU B CA 1
ATOM 4255 C C . LEU B 1 211 ? 9.367 7.086 8.352 1 97.5 211 LEU B C 1
ATOM 4257 O O . LEU B 1 211 ? 8.836 6.102 7.832 1 97.5 211 LEU B O 1
ATOM 4261 N N . LEU B 1 212 ? 10.367 7.039 9.18 1 98.06 212 LEU B N 1
ATOM 4262 C CA . LEU B 1 212 ? 10.836 5.734 9.633 1 98.06 212 LEU B CA 1
ATOM 4263 C C . LEU B 1 212 ? 9.742 5.008 10.414 1 98.06 212 LEU B C 1
ATOM 4265 O O . LEU B 1 212 ? 9.57 3.795 10.266 1 98.06 212 LEU B O 1
ATOM 4269 N N . LEU B 1 213 ? 9 5.711 11.25 1 96.94 213 LEU B N 1
ATOM 4270 C CA . LEU B 1 213 ? 7.891 5.133 11.992 1 96.94 213 LEU B CA 1
ATOM 4271 C C . LEU B 1 213 ? 6.84 4.562 11.047 1 96.94 213 LEU B C 1
ATOM 4273 O O . LEU B 1 213 ? 6.512 3.377 11.117 1 96.94 213 LEU B O 1
ATOM 4277 N N . PHE B 1 214 ? 6.402 5.34 10.125 1 96.38 214 PHE B N 1
ATOM 4278 C CA . PHE B 1 214 ? 5.32 4.926 9.242 1 96.38 214 PHE B CA 1
ATOM 4279 C C . PHE B 1 214 ? 5.797 3.848 8.273 1 96.38 214 PHE B C 1
ATOM 4281 O O . PHE B 1 214 ? 5.031 2.953 7.906 1 96.38 214 PHE B O 1
ATOM 4288 N N . SER B 1 215 ? 7.027 3.959 7.84 1 98.25 215 SER B N 1
ATOM 4289 C CA . SER B 1 215 ? 7.539 2.943 6.926 1 98.25 215 SER B CA 1
ATOM 4290 C C . SER B 1 215 ? 7.746 1.611 7.641 1 98.25 215 SER B C 1
ATOM 4292 O O . SER B 1 215 ? 7.652 0.548 7.023 1 98.25 215 SER B O 1
ATOM 4294 N N . SER B 1 216 ? 8.031 1.664 8.961 1 98.56 216 SER B N 1
ATOM 4295 C CA . SER B 1 216 ? 8.117 0.421 9.719 1 98.56 216 SER B CA 1
ATOM 4296 C C . SER B 1 216 ? 6.762 -0.272 9.805 1 98.56 216 SER B C 1
ATOM 4298 O O . SER B 1 216 ? 6.676 -1.497 9.703 1 98.56 216 SER B O 1
ATOM 4300 N N . VAL B 1 217 ? 5.762 0.473 9.953 1 97 217 VAL B N 1
ATOM 4301 C CA . VAL B 1 217 ? 4.41 -0.073 9.953 1 97 217 VAL B CA 1
ATOM 4302 C C . VAL B 1 217 ? 4.098 -0.683 8.586 1 97 217 VAL B C 1
ATOM 4304 O O . VAL B 1 217 ? 3.576 -1.796 8.5 1 97 217 VAL B O 1
ATOM 4307 N N . ALA B 1 218 ? 4.426 0.048 7.562 1 97.5 218 ALA B N 1
ATOM 4308 C CA . ALA B 1 218 ? 4.168 -0.423 6.203 1 97.5 218 ALA B CA 1
ATOM 4309 C C . ALA B 1 218 ? 4.941 -1.706 5.91 1 97.5 218 ALA B C 1
ATOM 4311 O O . ALA B 1 218 ? 4.426 -2.611 5.25 1 97.5 218 ALA B O 1
ATOM 4312 N N . GLU B 1 219 ? 6.18 -1.721 6.395 1 98.38 219 GLU B N 1
ATOM 4313 C CA . GLU B 1 219 ? 7.008 -2.904 6.18 1 98.38 219 GLU B CA 1
ATOM 4314 C C . GLU B 1 219 ? 6.395 -4.133 6.84 1 98.38 219 GLU B C 1
ATOM 4316 O O . GLU B 1 219 ? 6.273 -5.188 6.211 1 98.38 219 GLU B O 1
ATOM 4321 N N . LEU B 1 220 ? 6 -3.998 8.047 1 98.19 220 LEU B N 1
ATOM 4322 C CA . LEU B 1 220 ? 5.402 -5.125 8.758 1 98.19 220 LEU B CA 1
ATOM 4323 C C . LEU B 1 220 ? 4.062 -5.508 8.141 1 98.19 220 LEU B C 1
ATOM 4325 O O . LEU B 1 220 ? 3.756 -6.691 7.992 1 98.19 220 LEU B O 1
ATOM 4329 N N . ALA B 1 221 ? 3.287 -4.535 7.742 1 96.56 221 ALA B N 1
ATOM 4330 C CA . ALA B 1 221 ? 1.985 -4.789 7.133 1 96.56 221 ALA B CA 1
ATOM 4331 C C . ALA B 1 221 ? 2.141 -5.512 5.797 1 96.56 221 ALA B C 1
ATOM 4333 O O . ALA B 1 221 ? 1.355 -6.406 5.473 1 96.56 221 ALA B O 1
ATOM 4334 N N . THR B 1 222 ? 3.094 -5.141 5.023 1 97.5 222 THR B N 1
ATOM 4335 C CA . THR B 1 222 ? 3.258 -5.746 3.707 1 97.5 222 THR B CA 1
ATOM 4336 C C . THR B 1 222 ? 3.91 -7.125 3.824 1 97.5 222 THR B C 1
ATOM 4338 O O . THR B 1 222 ? 3.648 -8.008 3.01 1 97.5 222 THR B O 1
ATOM 4341 N N . TRP B 1 223 ? 4.766 -7.32 4.875 1 97.75 223 TRP B N 1
ATOM 4342 C CA . TRP B 1 223 ? 5.188 -8.68 5.184 1 97.75 223 TRP B CA 1
ATOM 4343 C C . TRP B 1 223 ? 3.984 -9.562 5.5 1 97.75 223 TRP B C 1
ATOM 4345 O O . TRP B 1 223 ? 3.898 -10.703 5.023 1 97.75 223 TRP B O 1
ATOM 4355 N N . PHE B 1 224 ? 3.102 -9.062 6.305 1 95.88 224 PHE B N 1
ATOM 4356 C CA . PHE B 1 224 ? 1.887 -9.805 6.617 1 95.88 224 PHE B CA 1
ATOM 4357 C C . PHE B 1 224 ? 1.086 -10.086 5.352 1 95.88 224 PHE B C 1
ATOM 4359 O O . PHE B 1 224 ? 0.605 -11.203 5.152 1 95.88 224 PHE B O 1
ATOM 4366 N N . LEU B 1 225 ? 0.955 -9.07 4.527 1 94.5 225 LEU B N 1
ATOM 4367 C CA . LEU B 1 225 ? 0.247 -9.219 3.26 1 94.5 225 LEU B CA 1
ATOM 4368 C C . LEU B 1 225 ? 0.841 -10.352 2.434 1 94.5 225 LEU B C 1
ATOM 4370 O O . LEU B 1 225 ? 0.11 -11.211 1.935 1 94.5 225 LEU B O 1
ATOM 4374 N N . PHE B 1 226 ? 2.117 -10.383 2.277 1 95.44 226 PHE B N 1
ATOM 4375 C CA . PHE B 1 226 ? 2.814 -11.391 1.489 1 95.44 226 PHE B CA 1
ATOM 4376 C C . PHE B 1 226 ? 2.602 -12.781 2.08 1 95.44 226 PHE B C 1
ATOM 4378 O O . PHE B 1 226 ? 2.172 -13.703 1.38 1 95.44 226 PHE B O 1
ATOM 4385 N N . MET B 1 227 ? 2.814 -12.906 3.367 1 93.75 227 MET B N 1
ATOM 4386 C CA . MET B 1 227 ? 2.77 -14.203 4.027 1 93.75 227 MET B CA 1
ATOM 4387 C C . MET B 1 227 ? 1.346 -14.75 4.059 1 93.75 227 MET B C 1
ATOM 4389 O O . MET B 1 227 ? 1.135 -15.953 3.916 1 93.75 227 MET B O 1
ATOM 4393 N N . ALA B 1 228 ? 0.428 -13.875 4.191 1 89.69 228 ALA B N 1
ATOM 4394 C CA . ALA B 1 228 ? -0.966 -14.289 4.324 1 89.69 228 ALA B CA 1
ATOM 4395 C C . ALA B 1 228 ? -1.562 -14.656 2.967 1 89.69 228 ALA B C 1
ATOM 4397 O O . ALA B 1 228 ? -2.631 -15.266 2.895 1 89.69 228 ALA B O 1
ATOM 4398 N N . SER B 1 229 ? -0.863 -14.32 1.872 1 89 229 SER B N 1
ATOM 4399 C CA . SER B 1 229 ? -1.443 -14.555 0.553 1 89 229 SER B CA 1
ATOM 4400 C C . SER B 1 229 ? -0.673 -15.625 -0.209 1 89 229 SER B C 1
ATOM 4402 O O . SER B 1 229 ? -0.86 -15.789 -1.417 1 89 229 SER B O 1
ATOM 4404 N N . VAL B 1 230 ? 0.202 -16.297 0.458 1 88.19 230 VAL B N 1
ATOM 4405 C CA . VAL B 1 230 ? 0.92 -17.391 -0.178 1 88.19 230 VAL B CA 1
ATOM 4406 C C . VAL B 1 230 ? -0.063 -18.5 -0.573 1 88.19 230 VAL B C 1
ATOM 4408 O O . VAL B 1 230 ? -0.964 -18.828 0.197 1 88.19 230 VAL B O 1
ATOM 4411 N N . ASN B 1 231 ? 0.121 -18.984 -1.769 1 79.81 231 ASN B N 1
ATOM 4412 C CA . ASN B 1 231 ? -0.728 -20.062 -2.266 1 79.81 231 ASN B CA 1
ATOM 4413 C C . ASN B 1 231 ? -0.2 -21.422 -1.845 1 79.81 231 ASN B C 1
ATOM 4415 O O . ASN B 1 231 ? 0.673 -21.984 -2.506 1 79.81 231 ASN B O 1
ATOM 4419 N N . PHE B 1 232 ? -0.784 -22.094 -0.963 1 77.5 232 PHE B N 1
ATOM 4420 C CA . PHE B 1 232 ? -0.266 -23.328 -0.394 1 77.5 232 PHE B CA 1
ATOM 4421 C C . PHE B 1 232 ? -0.777 -24.531 -1.17 1 77.5 232 PHE B C 1
ATOM 4423 O O . PHE B 1 232 ? -0.388 -25.672 -0.888 1 77.5 232 PHE B O 1
ATOM 4430 N N . ILE B 1 233 ? -1.589 -24.312 -2.16 1 69.81 233 ILE B N 1
ATOM 4431 C CA . ILE B 1 233 ? -2.016 -25.438 -3 1 69.81 233 ILE B CA 1
ATOM 4432 C C . ILE B 1 233 ? -0.825 -25.969 -3.787 1 69.81 233 ILE B C 1
ATOM 4434 O O . ILE B 1 233 ? -0.72 -27.172 -4.02 1 69.81 233 ILE B O 1
ATOM 4438 N N . TYR B 1 234 ? -0.053 -25.047 -4.164 1 75.12 234 TYR B N 1
ATOM 4439 C CA . TYR B 1 234 ? 1.194 -25.484 -4.785 1 75.12 234 TYR B CA 1
ATOM 4440 C C . TYR B 1 234 ? 2.223 -25.859 -3.727 1 75.12 234 TYR B C 1
ATOM 4442 O O . TYR B 1 234 ? 2.719 -25 -2.992 1 75.12 234 TYR B O 1
ATOM 4450 N N . VAL B 1 235 ? 2.488 -27.078 -3.664 1 79.81 235 VAL B N 1
ATOM 4451 C CA . VAL B 1 235 ? 3.266 -27.656 -2.576 1 79.81 235 VAL B CA 1
ATOM 4452 C C . VAL B 1 235 ? 4.617 -26.969 -2.475 1 79.81 235 VAL B C 1
ATOM 4454 O O . VAL B 1 235 ? 5.152 -26.781 -1.378 1 79.81 235 VAL B O 1
ATOM 4457 N N . PHE B 1 236 ? 5.105 -26.469 -3.568 1 84.38 236 PHE B N 1
ATOM 4458 C CA . PHE B 1 236 ? 6.445 -25.891 -3.52 1 84.38 236 PHE B CA 1
ATOM 4459 C C . PHE B 1 236 ? 6.398 -24.453 -3.008 1 84.38 236 PHE B C 1
ATOM 4461 O O . PHE B 1 236 ? 7.418 -23.906 -2.588 1 84.38 236 PHE B O 1
ATOM 4468 N N . ASP B 1 237 ? 5.254 -23.891 -3.102 1 87.62 237 ASP B N 1
ATOM 4469 C CA . ASP B 1 237 ? 5.082 -22.641 -2.369 1 87.62 237 ASP B CA 1
ATOM 4470 C C . ASP B 1 237 ? 5.176 -22.875 -0.862 1 87.62 237 ASP B C 1
ATOM 4472 O O . ASP B 1 237 ? 5.742 -22.062 -0.137 1 87.62 237 ASP B O 1
ATOM 4476 N N . GLN B 1 238 ? 4.641 -23.938 -0.449 1 88 238 GLN B N 1
ATOM 4477 C CA . GLN B 1 238 ? 4.723 -24.297 0.965 1 88 238 GLN B CA 1
ATOM 4478 C C . GLN B 1 238 ? 6.164 -24.594 1.372 1 88 238 GLN B C 1
ATOM 4480 O O . GLN B 1 238 ? 6.59 -24.25 2.473 1 88 238 GLN B O 1
ATOM 4485 N N . VAL B 1 239 ? 6.824 -25.281 0.502 1 89.69 239 VAL B N 1
ATOM 4486 C CA . VAL B 1 239 ? 8.227 -25.594 0.755 1 89.69 239 VAL B CA 1
ATOM 4487 C C . VAL B 1 239 ? 9.016 -24.297 0.942 1 89.69 239 VAL B C 1
ATOM 4489 O O . VAL B 1 239 ? 9.797 -24.172 1.887 1 89.69 239 VAL B O 1
ATOM 4492 N N . ALA B 1 240 ? 8.789 -23.391 0.062 1 93.25 240 ALA B N 1
ATOM 4493 C CA . ALA B 1 240 ? 9.469 -22.094 0.156 1 93.25 240 ALA B CA 1
ATOM 4494 C C . ALA B 1 240 ? 9.094 -21.375 1.443 1 93.25 240 ALA B C 1
ATOM 4496 O O . ALA B 1 240 ? 9.953 -20.781 2.107 1 93.25 240 ALA B O 1
ATOM 4497 N N . TYR B 1 241 ? 7.84 -21.391 1.736 1 94.19 241 TYR B N 1
ATOM 4498 C CA . TYR B 1 241 ? 7.332 -20.75 2.947 1 94.19 241 TYR B CA 1
ATOM 4499 C C . TYR B 1 241 ? 7.988 -21.344 4.188 1 94.19 241 TYR B C 1
ATOM 4501 O O . TYR B 1 241 ? 8.453 -20.609 5.062 1 94.19 241 TYR B O 1
ATOM 4509 N N . ASN B 1 242 ? 8.031 -22.656 4.285 1 94.25 242 ASN B N 1
ATOM 4510 C CA . ASN B 1 242 ? 8.648 -23.344 5.422 1 94.25 242 ASN B CA 1
ATOM 4511 C C . ASN B 1 242 ? 10.141 -23.047 5.512 1 94.25 242 ASN B C 1
ATOM 4513 O O . ASN B 1 242 ? 10.68 -22.891 6.609 1 94.25 242 ASN B O 1
ATOM 4517 N N . TYR B 1 243 ? 10.75 -23 4.383 1 94.94 243 TYR B N 1
ATOM 4518 C CA . TYR B 1 243 ? 12.156 -22.625 4.363 1 94.94 243 TYR B CA 1
ATOM 4519 C C . TYR B 1 243 ? 12.352 -21.219 4.941 1 94.94 243 TYR B C 1
ATOM 4521 O O . TYR B 1 243 ? 13.219 -21.016 5.797 1 94.94 243 TYR B O 1
ATOM 4529 N N . LEU B 1 244 ? 11.555 -20.312 4.488 1 97.06 244 LEU B N 1
ATOM 4530 C CA . LEU B 1 244 ? 11.656 -18.922 4.93 1 97.06 244 LEU B CA 1
ATOM 4531 C C . LEU B 1 244 ? 11.523 -18.828 6.445 1 97.06 244 LEU B C 1
ATOM 4533 O O . LEU B 1 244 ? 12.359 -18.188 7.102 1 97.06 244 LEU B O 1
ATOM 4537 N N . ILE B 1 245 ? 10.547 -19.5 7.059 1 96.56 245 ILE B N 1
ATOM 4538 C CA . ILE B 1 245 ? 10.266 -19.328 8.477 1 96.56 245 ILE B CA 1
ATOM 4539 C C . ILE B 1 245 ? 11.227 -20.172 9.305 1 96.56 245 ILE B C 1
ATOM 4541 O O . ILE B 1 245 ? 11.203 -20.125 10.531 1 96.56 245 ILE B O 1
ATOM 4545 N N . SER B 1 246 ? 12.016 -20.938 8.672 1 96.88 246 SER B N 1
ATOM 4546 C CA . SER B 1 246 ? 13.023 -21.703 9.391 1 96.88 246 SER B CA 1
ATOM 4547 C C . SER B 1 246 ? 14.344 -20.953 9.453 1 96.88 246 SER B C 1
ATOM 4549 O O . SER B 1 246 ? 15.25 -21.344 10.195 1 96.88 246 SER B O 1
ATOM 4551 N N . GLN B 1 247 ? 14.469 -19.875 8.695 1 96.94 247 GLN B N 1
ATOM 4552 C CA . GLN B 1 247 ? 15.734 -19.141 8.609 1 96.94 247 GLN B CA 1
ATOM 4553 C C . GLN B 1 247 ? 15.875 -18.156 9.758 1 96.94 247 GLN B C 1
ATOM 4555 O O . GLN B 1 247 ? 14.938 -17.438 10.086 1 96.94 247 GLN B O 1
ATOM 4560 N N . ALA B 1 248 ? 17.078 -18.078 10.336 1 97.5 248 ALA B N 1
ATOM 4561 C CA . ALA B 1 248 ? 17.391 -17.094 11.359 1 97.5 248 ALA B CA 1
ATOM 4562 C C . ALA B 1 248 ? 17.312 -15.672 10.789 1 97.5 248 ALA B C 1
ATOM 4564 O O . ALA B 1 248 ? 16.938 -14.734 11.492 1 97.5 248 ALA B O 1
ATOM 4565 N N . SER B 1 249 ? 17.641 -15.539 9.531 1 97.88 249 SER B N 1
ATOM 4566 C CA . SER B 1 249 ? 17.625 -14.234 8.891 1 97.88 249 SER B CA 1
ATOM 4567 C C . SER B 1 249 ? 16.219 -13.656 8.836 1 97.88 249 SER B C 1
ATOM 4569 O O . SER B 1 249 ? 16.031 -12.445 8.953 1 97.88 249 SER B O 1
ATOM 4571 N N . PHE B 1 250 ? 15.219 -14.5 8.703 1 98.06 250 PHE B N 1
ATOM 4572 C CA . PHE B 1 250 ? 13.836 -14.039 8.688 1 98.06 250 PHE B CA 1
ATOM 4573 C C . PHE B 1 250 ? 13.43 -13.484 10.047 1 98.06 250 PHE B C 1
ATOM 4575 O O . PHE B 1 250 ? 12.828 -12.414 10.141 1 98.06 250 PHE B O 1
ATOM 4582 N N . TYR B 1 251 ? 13.781 -14.133 11.078 1 97.94 251 TYR B N 1
ATOM 4583 C CA . TYR B 1 251 ? 13.438 -13.68 12.422 1 97.94 251 TYR B CA 1
ATOM 4584 C C . TYR B 1 251 ? 14.211 -12.422 12.789 1 97.94 251 TYR B C 1
ATOM 4586 O O . TYR B 1 251 ? 13.695 -11.555 13.5 1 97.94 251 TYR B O 1
ATOM 4594 N N . ALA B 1 252 ? 15.453 -12.406 12.344 1 98.44 252 ALA B N 1
ATOM 4595 C CA . ALA B 1 252 ? 16.219 -11.18 12.531 1 98.44 252 ALA B CA 1
ATOM 4596 C C . ALA B 1 252 ? 15.555 -10 11.828 1 98.44 252 ALA B C 1
ATOM 4598 O O . ALA B 1 252 ? 15.484 -8.898 12.375 1 98.44 252 ALA B O 1
ATOM 4599 N N . ASP B 1 253 ? 15.07 -10.188 10.625 1 98.5 253 ASP B N 1
ATOM 4600 C CA . ASP B 1 253 ? 14.359 -9.164 9.867 1 98.5 253 ASP B CA 1
ATOM 4601 C C . ASP B 1 253 ? 13.125 -8.68 10.617 1 98.5 253 ASP B C 1
ATOM 4603 O O . ASP B 1 253 ? 12.961 -7.484 10.852 1 98.5 253 ASP B O 1
ATOM 4607 N N . MET B 1 254 ? 12.328 -9.594 11.086 1 98.38 254 MET B N 1
ATOM 4608 C CA . MET B 1 254 ? 11.102 -9.266 11.812 1 98.38 254 MET B CA 1
ATOM 4609 C C . MET B 1 254 ? 11.422 -8.562 13.125 1 98.38 254 MET B C 1
ATOM 4611 O O . MET B 1 254 ? 10.781 -7.559 13.461 1 98.38 254 MET B O 1
ATOM 4615 N N . GLY B 1 255 ? 12.367 -9.094 13.797 1 98.56 255 GLY B N 1
ATOM 4616 C CA . GLY B 1 255 ? 12.75 -8.508 15.07 1 98.56 255 GLY B CA 1
ATOM 4617 C C . GLY B 1 255 ? 13.297 -7.098 14.945 1 98.56 255 GLY B C 1
ATOM 4618 O O . GLY B 1 255 ? 12.891 -6.195 15.68 1 98.56 255 GLY B O 1
ATOM 4619 N N . LEU B 1 256 ? 14.195 -6.922 13.992 1 98.81 256 LEU B N 1
ATOM 4620 C CA . LEU B 1 256 ? 14.797 -5.609 13.789 1 98.81 256 LEU B CA 1
ATOM 4621 C C . LEU B 1 256 ? 13.758 -4.602 13.312 1 98.81 256 LEU B C 1
ATOM 4623 O O . LEU B 1 256 ? 13.781 -3.439 13.727 1 98.81 256 LEU B O 1
ATOM 4627 N N . THR B 1 257 ? 12.875 -5.012 12.461 1 98.75 257 THR B N 1
ATOM 4628 C CA . THR B 1 257 ? 11.82 -4.125 11.984 1 98.75 257 THR B CA 1
ATOM 4629 C C . THR B 1 257 ? 10.883 -3.744 13.125 1 98.75 257 THR B C 1
ATOM 4631 O O . THR B 1 257 ? 10.492 -2.582 13.258 1 98.75 257 THR B O 1
ATOM 4634 N N . ALA B 1 258 ? 10.531 -4.703 13.953 1 98.56 258 ALA B N 1
ATOM 4635 C CA . ALA B 1 258 ? 9.664 -4.438 15.102 1 98.56 258 ALA B CA 1
ATOM 4636 C C . ALA B 1 258 ? 10.336 -3.479 16.078 1 98.56 258 ALA B C 1
ATOM 4638 O O . ALA B 1 258 ? 9.688 -2.572 16.609 1 98.56 258 ALA B O 1
ATOM 4639 N N . LEU B 1 259 ? 11.578 -3.715 16.312 1 98.56 259 LEU B N 1
ATOM 4640 C CA . LEU B 1 259 ? 12.312 -2.832 17.203 1 98.56 259 LEU B CA 1
ATOM 4641 C C . LEU B 1 259 ? 12.406 -1.424 16.625 1 98.56 259 LEU B C 1
ATOM 4643 O O . LEU B 1 259 ? 12.328 -0.44 17.375 1 98.56 259 LEU B O 1
ATOM 4647 N N . THR B 1 260 ? 12.609 -1.345 15.344 1 98.75 260 THR B N 1
ATOM 4648 C CA . THR B 1 260 ? 12.633 -0.041 14.695 1 98.75 260 THR B CA 1
ATOM 4649 C C . THR B 1 260 ? 11.297 0.673 14.859 1 98.75 260 THR B C 1
ATOM 4651 O O . THR B 1 260 ? 11.258 1.885 15.078 1 98.75 260 THR B O 1
ATOM 4654 N N . LEU B 1 261 ? 10.242 -0.033 14.695 1 98.38 261 LEU B N 1
ATOM 4655 C CA . LEU B 1 261 ? 8.906 0.528 14.891 1 98.38 261 LEU B CA 1
ATOM 4656 C C . LEU B 1 261 ? 8.758 1.097 16.297 1 98.38 261 LEU B C 1
ATOM 4658 O O . LEU B 1 261 ? 8.273 2.217 16.469 1 98.38 261 LEU B O 1
ATOM 4662 N N . VAL B 1 262 ? 9.195 0.375 17.281 1 97.69 262 VAL B N 1
ATOM 4663 C CA . VAL B 1 262 ? 9.07 0.793 18.672 1 97.69 262 VAL B CA 1
ATOM 4664 C C . VAL B 1 262 ? 9.914 2.043 18.922 1 97.69 262 VAL B C 1
ATOM 4666 O O . VAL B 1 262 ? 9.43 3.033 19.469 1 97.69 262 VAL B O 1
ATOM 4669 N N . ILE B 1 263 ? 11.164 2.012 18.469 1 97.75 263 ILE B N 1
ATOM 4670 C CA . ILE B 1 263 ? 12.086 3.115 18.719 1 97.75 263 ILE B CA 1
ATOM 4671 C C . ILE B 1 263 ? 11.602 4.363 17.969 1 97.75 263 ILE B C 1
ATOM 4673 O O . ILE B 1 263 ? 11.57 5.457 18.547 1 97.75 263 ILE B O 1
ATOM 4677 N N . SER B 1 264 ? 11.281 4.188 16.734 1 96.94 264 SER B N 1
ATOM 4678 C CA . SER B 1 264 ? 10.797 5.336 15.969 1 96.94 264 SER B CA 1
ATOM 4679 C C . SER B 1 264 ? 9.469 5.844 16.516 1 96.94 264 SER B C 1
ATOM 4681 O O . SER B 1 264 ? 9.156 7.031 16.406 1 96.94 264 SER B O 1
ATOM 4683 N N . GLY B 1 265 ? 8.672 4.961 17.047 1 94.5 265 GLY B N 1
ATOM 4684 C CA . GLY B 1 265 ? 7.461 5.375 17.734 1 94.5 265 GLY B CA 1
ATOM 4685 C C . GLY B 1 265 ? 7.734 6.277 18.922 1 94.5 265 GLY B C 1
ATOM 4686 O O . GLY B 1 265 ? 7.066 7.297 19.109 1 94.5 265 GLY B O 1
ATOM 4687 N N . ILE B 1 266 ? 8.719 5.93 19.703 1 92.44 266 ILE B N 1
ATOM 4688 C CA . ILE B 1 266 ? 9.156 6.754 20.828 1 92.44 266 ILE B CA 1
ATOM 4689 C C . ILE B 1 266 ? 9.641 8.109 20.312 1 92.44 266 ILE B C 1
ATOM 4691 O O . ILE B 1 266 ? 9.312 9.148 20.891 1 92.44 266 ILE B O 1
ATOM 4695 N N . GLY B 1 267 ? 10.359 8.047 19.25 1 91.19 267 GLY B N 1
ATOM 4696 C CA . GLY B 1 267 ? 10.781 9.289 18.625 1 91.19 267 GLY B CA 1
ATOM 4697 C C . GLY B 1 267 ? 9.625 10.156 18.172 1 91.19 267 GLY B C 1
ATOM 4698 O O . GLY B 1 267 ? 9.641 11.367 18.359 1 91.19 267 GLY B O 1
ATOM 4699 N N . GLY B 1 268 ? 8.68 9.539 17.516 1 88.44 268 GLY B N 1
ATOM 4700 C CA . GLY B 1 268 ? 7.492 10.25 17.078 1 88.44 268 GLY B CA 1
ATOM 4701 C C . GLY B 1 268 ? 6.734 10.906 18.219 1 88.44 268 GLY B C 1
ATOM 4702 O O . GLY B 1 268 ? 6.254 12.039 18.078 1 88.44 268 GLY B O 1
ATOM 4703 N N . LEU B 1 269 ? 6.586 10.273 19.312 1 81.75 269 LEU B N 1
ATOM 4704 C CA . LEU B 1 269 ? 5.906 10.805 20.484 1 81.75 269 LEU B CA 1
ATOM 4705 C C . LEU B 1 269 ? 6.672 11.984 21.062 1 81.75 269 LEU B C 1
ATOM 4707 O O . LEU B 1 269 ? 6.066 12.953 21.531 1 81.75 269 LEU B O 1
ATOM 4711 N N . ALA B 1 270 ? 7.93 11.891 21.016 1 80.56 270 ALA B N 1
ATOM 4712 C CA . ALA B 1 270 ? 8.773 12.969 21.516 1 80.56 270 ALA B CA 1
ATOM 4713 C C . ALA B 1 270 ? 8.57 14.25 20.703 1 80.56 270 ALA B C 1
ATOM 4715 O O . ALA B 1 270 ? 8.664 15.352 21.25 1 80.56 270 ALA B O 1
ATOM 4716 N N . ILE B 1 271 ? 8.336 14.078 19.469 1 81.62 271 ILE B N 1
ATOM 4717 C CA . ILE B 1 271 ? 8.125 15.211 18.578 1 81.62 271 ILE B CA 1
ATOM 4718 C C . ILE B 1 271 ? 6.73 15.789 18.781 1 81.62 271 ILE B C 1
ATOM 4720 O O . ILE B 1 271 ? 6.547 17.016 18.75 1 81.62 271 ILE B O 1
ATOM 4724 N N . SER B 1 272 ? 5.645 14.992 18.875 1 71.94 272 SER B N 1
ATOM 4725 C CA . SER B 1 272 ? 4.254 15.43 18.953 1 71.94 272 SER B CA 1
ATOM 4726 C C . SER B 1 272 ? 3.951 16.078 20.297 1 71.94 272 SER B C 1
ATOM 4728 O O . SER B 1 272 ? 2.938 16.766 20.453 1 71.94 272 SER B O 1
ATOM 4730 N N . GLY B 1 273 ? 4.797 16.297 21.141 1 60.19 273 GLY B N 1
ATOM 4731 C CA . GLY B 1 273 ? 4.543 16.891 22.438 1 60.19 273 GLY B CA 1
ATOM 4732 C C . GLY B 1 273 ? 3.596 16.062 23.297 1 60.19 273 GLY B C 1
ATOM 4733 O O . GLY B 1 273 ? 3.107 16.531 24.328 1 60.19 273 GLY B O 1
ATOM 4734 N N . VAL B 1 274 ? 2.869 15.18 22.703 1 49.34 274 VAL B N 1
ATOM 4735 C CA . VAL B 1 274 ? 1.967 14.391 23.531 1 49.34 274 VAL B CA 1
ATOM 4736 C C . VAL B 1 274 ? 2.721 13.852 24.75 1 49.34 274 VAL B C 1
ATOM 4738 O O . VAL B 1 274 ? 3.793 13.258 24.609 1 49.34 274 VAL B O 1
ATOM 4741 N N . PRO B 1 275 ? 2.426 14.508 25.938 1 40.75 275 PRO B N 1
ATOM 4742 C CA . PRO B 1 275 ? 3.131 14.086 27.156 1 40.75 275 PRO B CA 1
ATOM 4743 C C . PRO B 1 275 ? 3.326 12.578 27.234 1 40.75 275 PRO B C 1
ATOM 4745 O O . PRO B 1 275 ? 2.395 11.812 26.953 1 40.75 275 PRO B O 1
ATOM 4748 N N . MET B 1 276 ? 4.379 12.141 26.844 1 40.38 276 MET B N 1
ATOM 4749 C CA . MET B 1 276 ? 4.551 10.797 27.391 1 40.38 276 MET B CA 1
ATOM 4750 C C . MET B 1 276 ? 4.023 10.727 28.812 1 40.38 276 MET B C 1
ATOM 4752 O O . MET B 1 276 ? 4.121 11.695 29.562 1 40.38 276 MET B O 1
ATOM 4756 N N . MET B 1 277 ? 3.084 9.898 29.25 1 37.5 277 MET B N 1
ATOM 4757 C CA . MET B 1 277 ? 2.541 9.875 30.609 1 37.5 277 MET B CA 1
ATOM 4758 C C . MET B 1 277 ? 3.496 10.539 31.594 1 37.5 277 MET B C 1
ATOM 4760 O O . MET B 1 277 ? 3.062 11.266 32.5 1 37.5 277 MET B O 1
ATOM 4764 N N . GLY B 1 278 ? 4.684 10.039 31.875 1 33.94 278 GLY B N 1
ATOM 4765 C CA . GLY B 1 278 ? 5.516 10.445 33 1 33.94 278 GLY B CA 1
ATOM 4766 C C . GLY B 1 278 ? 6.254 11.75 32.75 1 33.94 278 GLY B C 1
ATOM 4767 O O . GLY B 1 278 ? 6.941 12.25 33.656 1 33.94 278 GLY B O 1
ATOM 4768 N N . MET B 1 279 ? 6.805 12.016 31.578 1 34.44 279 MET B N 1
ATOM 4769 C CA . MET B 1 279 ? 7.711 13.164 31.609 1 34.44 279 MET B CA 1
ATOM 4770 C C . MET B 1 279 ? 6.945 14.461 31.406 1 34.44 279 MET B C 1
ATOM 4772 O O . MET B 1 279 ? 6.117 14.57 30.5 1 34.44 279 MET B O 1
ATOM 4776 N N . LYS B 1 280 ? 6.715 15.289 32.406 1 35.81 280 LYS B N 1
ATOM 4777 C CA . LYS B 1 280 ? 6.18 16.625 32.625 1 35.81 280 LYS B CA 1
ATOM 4778 C C . LYS B 1 280 ? 6.625 17.578 31.5 1 35.81 280 LYS B C 1
ATOM 4780 O O . LYS B 1 280 ? 7.746 18.094 31.531 1 35.81 280 LYS B O 1
ATOM 4785 N N . GLY B 1 281 ? 6.738 17.203 30.234 1 35.66 281 GLY B N 1
ATOM 4786 C CA . GLY B 1 281 ? 7.277 18.297 29.438 1 35.66 281 GLY B CA 1
ATOM 4787 C C . GLY B 1 281 ? 6.395 19.531 29.422 1 35.66 281 GLY B C 1
ATOM 4788 O O . GLY B 1 281 ? 5.176 19.422 29.562 1 35.66 281 GLY B O 1
ATOM 4789 N N . GLN B 1 282 ? 6.875 20.672 29.797 1 32.19 282 GLN B N 1
ATOM 4790 C CA . GLN B 1 282 ? 6.379 22.047 29.812 1 32.19 282 GLN B CA 1
ATOM 4791 C C . GLN B 1 282 ? 5.691 22.406 28.5 1 32.19 282 GLN B C 1
ATOM 4793 O O . GLN B 1 282 ? 6.199 22.078 27.422 1 32.19 282 GLN B O 1
ATOM 4798 N N . ALA B 1 283 ? 4.453 22.625 28.5 1 36.34 283 ALA B N 1
ATOM 4799 C CA . ALA B 1 283 ? 3.654 23.172 27.406 1 36.34 283 ALA B CA 1
ATOM 4800 C C . ALA B 1 283 ? 4.406 24.281 26.688 1 36.34 283 ALA B C 1
ATOM 4802 O O . ALA B 1 283 ? 4.93 25.203 27.312 1 36.34 283 ALA B O 1
ATOM 4803 N N . PRO B 1 284 ? 5.086 24.016 25.562 1 37 284 PRO B N 1
ATOM 4804 C CA . PRO B 1 284 ? 5.766 25.188 25 1 37 284 PRO B CA 1
ATOM 4805 C C . PRO B 1 284 ? 4.914 26.453 25.062 1 37 284 PRO B C 1
ATOM 4807 O O . PRO B 1 284 ? 3.686 26.391 25.016 1 37 284 PRO B O 1
ATOM 4810 N N . SER B 1 285 ? 5.352 27.5 25.75 1 31.14 285 SER B N 1
ATOM 4811 C CA . SER B 1 285 ? 4.828 28.859 25.797 1 31.14 285 SER B CA 1
ATOM 4812 C C . SER B 1 285 ? 4.414 29.344 24.422 1 31.14 285 SER B C 1
ATOM 4814 O O . SER B 1 285 ? 5.047 29.016 23.422 1 31.14 285 SER B O 1
ATOM 4816 N N . LYS B 1 286 ? 3.223 29.953 24.141 1 36.06 286 LYS B N 1
ATOM 4817 C CA . LYS B 1 286 ? 2.445 30.578 23.078 1 36.06 286 LYS B CA 1
ATOM 4818 C C . LYS B 1 286 ? 3.297 31.562 22.281 1 36.06 286 LYS B C 1
ATOM 4820 O O . LYS B 1 286 ? 2.766 32.438 21.594 1 36.06 286 LYS B O 1
ATOM 4825 N N . ALA B 1 287 ? 4.648 31.812 22.469 1 37.25 287 ALA B N 1
ATOM 4826 C CA . ALA B 1 287 ? 5.148 32.969 21.75 1 37.25 287 ALA B CA 1
ATOM 4827 C C . ALA B 1 287 ? 4.93 32.844 20.25 1 37.25 287 ALA B C 1
ATOM 4829 O O . ALA B 1 287 ? 5.047 31.734 19.703 1 37.25 287 ALA B O 1
ATOM 4830 N N . VAL B 1 288 ? 4.297 33.719 19.562 1 34.72 288 VAL B N 1
ATOM 4831 C CA . VAL B 1 288 ? 3.691 34.062 18.281 1 34.72 288 VAL B CA 1
ATOM 4832 C C . VAL B 1 288 ? 4.668 33.75 17.141 1 34.72 288 VAL B C 1
ATOM 4834 O O . VAL B 1 288 ? 4.305 33.812 15.969 1 34.72 288 VAL B O 1
ATOM 4837 N N . GLY B 1 289 ? 6.035 33.969 17.266 1 36.19 289 GLY B N 1
ATOM 4838 C CA . GLY B 1 289 ? 6.918 33.875 16.109 1 36.19 289 GLY B CA 1
ATOM 4839 C C . GLY B 1 289 ? 7.055 32.469 15.594 1 36.19 289 GLY B C 1
ATOM 4840 O O . GLY B 1 289 ? 6.57 31.516 16.219 1 36.19 289 GLY B O 1
ATOM 4841 N N . GLN B 1 290 ? 7.492 32.25 14.258 1 40.41 290 GLN B N 1
ATOM 4842 C CA . GLN B 1 290 ? 7.773 30.922 13.695 1 40.41 290 GLN B CA 1
ATOM 4843 C C . GLN B 1 290 ? 8.453 30.016 14.719 1 40.41 290 GLN B C 1
ATOM 4845 O O . GLN B 1 290 ? 9.57 30.281 15.156 1 40.41 290 GLN B O 1
ATOM 4850 N N . MET B 1 291 ? 7.898 29.625 15.719 1 45.22 291 MET B N 1
ATOM 4851 C CA . MET B 1 291 ? 8.523 28.766 16.719 1 45.22 291 MET B CA 1
ATOM 4852 C C . MET B 1 291 ? 9.586 27.875 16.094 1 45.22 291 MET B C 1
ATOM 4854 O O . MET B 1 291 ? 9.328 27.203 15.086 1 45.22 291 MET B O 1
ATOM 4858 N N . PRO B 1 292 ? 10.891 28.188 16.266 1 58.53 292 PRO B N 1
ATOM 4859 C CA . PRO B 1 292 ? 11.984 27.344 15.758 1 58.53 292 PRO B CA 1
ATOM 4860 C C . PRO B 1 292 ? 11.711 25.859 15.914 1 58.53 292 PRO B C 1
ATOM 4862 O O . PRO B 1 292 ? 11.039 25.438 16.875 1 58.53 292 PRO B O 1
ATOM 4865 N N . ILE B 1 293 ? 11.703 25.094 14.766 1 67.5 293 ILE B N 1
ATOM 4866 C CA . ILE B 1 293 ? 11.562 23.641 14.82 1 67.5 293 ILE B CA 1
ATOM 4867 C C . ILE B 1 293 ? 12.508 23.062 15.867 1 67.5 293 ILE B C 1
ATOM 4869 O O . ILE B 1 293 ? 13.703 23.375 15.867 1 67.5 293 ILE B O 1
ATOM 4873 N N . MET B 1 294 ? 12.016 22.594 16.922 1 79 294 MET B N 1
ATOM 4874 C CA . MET B 1 294 ? 12.797 21.984 18 1 79 294 MET B CA 1
ATOM 4875 C C . MET B 1 294 ? 13.391 20.641 17.547 1 79 294 MET B C 1
ATOM 4877 O O . MET B 1 294 ? 12.695 19.828 16.938 1 79 294 MET B O 1
ATOM 4881 N N . ASP B 1 295 ? 14.688 20.562 17.734 1 86.88 295 ASP B N 1
ATOM 4882 C CA . ASP B 1 295 ? 15.383 19.328 17.422 1 86.88 295 ASP B CA 1
ATOM 4883 C C . ASP B 1 295 ? 15.008 18.203 18.406 1 86.88 295 ASP B C 1
ATOM 4885 O O . ASP B 1 295 ? 14.398 18.469 19.438 1 86.88 295 ASP B O 1
ATOM 4889 N N . LEU B 1 296 ? 15.305 17.031 17.984 1 89.62 296 LEU B N 1
ATOM 4890 C CA . LEU B 1 296 ? 15.102 15.891 18.875 1 89.62 296 LEU B CA 1
ATOM 4891 C C . LEU B 1 296 ? 16.031 15.977 20.078 1 89.62 296 LEU B C 1
ATOM 4893 O O . LEU B 1 296 ? 17.156 16.438 19.969 1 89.62 296 LEU B O 1
ATOM 4897 N N . PRO B 1 297 ? 15.5 15.562 21.25 1 89.62 297 PRO B N 1
ATOM 4898 C CA . PRO B 1 297 ? 16.406 15.438 22.391 1 89.62 297 PRO B CA 1
ATOM 4899 C C . PRO B 1 297 ? 17.594 14.516 22.109 1 89.62 297 PRO B C 1
ATOM 4901 O O . PRO B 1 297 ? 17.484 13.586 21.312 1 89.62 297 PRO B O 1
ATOM 4904 N N . ALA B 1 298 ? 18.703 14.711 22.766 1 90.56 298 ALA B N 1
ATOM 4905 C CA . ALA B 1 298 ? 19.953 14.008 22.5 1 90.56 298 ALA B CA 1
ATOM 4906 C C . ALA B 1 298 ? 19.781 12.5 22.625 1 90.56 298 ALA B C 1
ATOM 4908 O O . ALA B 1 298 ? 20.219 11.742 21.766 1 90.56 298 ALA B O 1
ATOM 4909 N N . ALA B 1 299 ? 19.125 12.023 23.641 1 92.56 299 ALA B N 1
ATOM 4910 C CA . ALA B 1 299 ? 18.922 10.594 23.875 1 92.56 299 ALA B CA 1
ATOM 4911 C C . ALA B 1 299 ? 18.141 9.961 22.734 1 92.56 299 ALA B C 1
ATOM 4913 O O . ALA B 1 299 ? 18.438 8.844 22.312 1 92.56 299 ALA B O 1
ATOM 4914 N N . ILE B 1 300 ? 17.188 10.672 22.281 1 93.81 300 ILE B N 1
ATOM 4915 C CA . ILE B 1 300 ? 16.344 10.172 21.203 1 93.81 300 ILE B CA 1
ATOM 4916 C C . ILE B 1 300 ? 17.141 10.156 19.891 1 93.81 300 ILE B C 1
ATOM 4918 O O . ILE B 1 300 ? 16.969 9.25 19.062 1 93.81 300 ILE B O 1
ATOM 4922 N N . LYS B 1 301 ? 17.984 11.117 19.719 1 94.56 301 LYS B N 1
ATOM 4923 C CA . LYS B 1 301 ? 18.812 11.164 18.531 1 94.56 301 LYS B CA 1
ATOM 4924 C C . LYS B 1 301 ? 19.688 9.914 18.422 1 94.56 301 LYS B C 1
ATOM 4926 O O . LYS B 1 301 ? 19.797 9.32 17.344 1 94.56 301 LYS B O 1
ATOM 4931 N N . TYR B 1 302 ? 20.219 9.539 19.484 1 94.75 302 TYR B N 1
ATOM 4932 C CA . TYR B 1 302 ? 21.109 8.375 19.484 1 94.75 302 TYR B CA 1
ATOM 4933 C C . TYR B 1 302 ? 20.297 7.09 19.328 1 94.75 302 TYR B C 1
ATOM 4935 O O . TYR B 1 302 ? 20.734 6.164 18.641 1 94.75 302 TYR B O 1
ATOM 4943 N N . LEU B 1 303 ? 19.172 7.02 19.984 1 96.69 303 LEU B N 1
ATOM 4944 C CA . LEU B 1 303 ? 18.297 5.859 19.812 1 96.69 303 LEU B CA 1
ATOM 4945 C C . LEU B 1 303 ? 17.875 5.695 18.359 1 96.69 303 LEU B C 1
ATOM 4947 O O . LEU B 1 303 ? 17.766 4.57 17.859 1 96.69 303 LEU B O 1
ATOM 4951 N N . MET B 1 304 ? 17.703 6.793 17.766 1 97.5 304 MET B N 1
ATOM 4952 C CA . MET B 1 304 ? 17.266 6.758 16.375 1 97.5 304 MET B CA 1
ATOM 4953 C C . MET B 1 304 ? 18.391 6.289 15.453 1 97.5 304 MET B C 1
ATOM 4955 O O . MET B 1 304 ? 18.125 5.77 14.367 1 97.5 304 MET B O 1
ATOM 4959 N N . ILE B 1 305 ? 19.609 6.461 15.836 1 98.06 305 ILE B N 1
ATOM 4960 C CA . ILE B 1 305 ? 20.719 5.898 15.078 1 98.06 305 ILE B CA 1
ATOM 4961 C C . ILE B 1 305 ? 20.609 4.375 15.055 1 98.06 305 ILE B C 1
ATOM 4963 O O . ILE B 1 305 ? 20.797 3.748 14.008 1 98.06 305 ILE B O 1
ATOM 4967 N N . VAL B 1 306 ? 20.266 3.811 16.172 1 98.38 306 VAL B N 1
ATOM 4968 C CA . VAL B 1 306 ? 20.125 2.363 16.281 1 98.38 306 VAL B CA 1
ATOM 4969 C C . VAL B 1 306 ? 18.969 1.89 15.383 1 98.38 306 VAL B C 1
ATOM 4971 O O . VAL B 1 306 ? 19.125 0.918 14.641 1 98.38 306 VAL B O 1
ATOM 4974 N N . ALA B 1 307 ? 17.891 2.607 15.453 1 98.69 307 ALA B N 1
ATOM 4975 C CA . ALA B 1 307 ? 16.75 2.273 14.609 1 98.69 307 ALA B CA 1
ATOM 4976 C C . ALA B 1 307 ? 17.109 2.346 13.133 1 98.69 307 ALA B C 1
ATOM 4978 O O . ALA B 1 307 ? 16.688 1.51 12.336 1 98.69 307 ALA B O 1
ATOM 4979 N N . ALA B 1 308 ? 17.859 3.367 12.812 1 98.75 308 ALA B N 1
ATOM 4980 C CA . ALA B 1 308 ? 18.281 3.543 11.422 1 98.75 308 ALA B CA 1
ATOM 4981 C C . ALA B 1 308 ? 19.156 2.375 10.961 1 98.75 308 ALA B C 1
ATOM 4983 O O . ALA B 1 308 ? 18.984 1.867 9.852 1 98.75 308 ALA B O 1
ATOM 4984 N N . ILE B 1 309 ? 20.016 1.938 11.758 1 98.75 309 ILE B N 1
ATOM 4985 C CA . ILE B 1 309 ? 20.891 0.813 11.43 1 98.75 309 ILE B CA 1
ATOM 4986 C C . ILE B 1 309 ? 20.062 -0.464 11.312 1 98.75 309 ILE B C 1
ATOM 4988 O O . ILE B 1 309 ? 20.281 -1.268 10.406 1 98.75 309 ILE B O 1
ATOM 4992 N N . PHE B 1 310 ? 19.125 -0.655 12.25 1 98.88 310 PHE B N 1
ATOM 4993 C CA . PHE B 1 310 ? 18.234 -1.804 12.172 1 98.88 310 PHE B CA 1
ATOM 4994 C C . PHE B 1 310 ? 17.469 -1.816 10.852 1 98.88 310 PHE B C 1
ATOM 4996 O O . PHE B 1 310 ? 17.328 -2.867 10.227 1 98.88 310 PHE B O 1
ATOM 5003 N N . ALA B 1 311 ? 17.016 -0.671 10.469 1 98.88 311 ALA B N 1
ATOM 5004 C CA . ALA B 1 311 ? 16.266 -0.575 9.227 1 98.88 311 ALA B CA 1
ATOM 5005 C C . ALA B 1 311 ? 17.125 -0.958 8.031 1 98.88 311 ALA B C 1
ATOM 5007 O O . ALA B 1 311 ? 16.656 -1.631 7.105 1 98.88 311 ALA B O 1
ATOM 5008 N N . LEU B 1 312 ? 18.375 -0.527 8.023 1 98.88 312 LEU B N 1
ATOM 5009 C CA . LEU B 1 312 ? 19.297 -0.837 6.926 1 98.88 312 LEU B CA 1
ATOM 5010 C C . LEU B 1 312 ? 19.578 -2.334 6.859 1 98.88 312 LEU B C 1
ATOM 5012 O O . LEU B 1 312 ? 19.547 -2.928 5.781 1 98.88 312 LEU B O 1
ATOM 5016 N N . VAL B 1 313 ? 19.75 -2.947 7.969 1 98.81 313 VAL B N 1
ATOM 5017 C CA . VAL B 1 313 ? 20.031 -4.375 8.016 1 98.81 313 VAL B CA 1
ATOM 5018 C C . VAL B 1 313 ? 18.797 -5.172 7.645 1 98.81 313 VAL B C 1
ATOM 5020 O O . VAL B 1 313 ? 18.859 -6.074 6.809 1 98.81 313 VAL B O 1
ATOM 5023 N N . ALA B 1 314 ? 17.688 -4.852 8.25 1 98.81 314 ALA B N 1
ATOM 5024 C CA . ALA B 1 314 ? 16.422 -5.543 7.957 1 98.81 314 ALA B CA 1
ATOM 5025 C C . ALA B 1 314 ? 16.031 -5.383 6.492 1 98.81 314 ALA B C 1
ATOM 5027 O O . ALA B 1 314 ? 15.477 -6.301 5.887 1 98.81 314 ALA B O 1
ATOM 5028 N N . GLY B 1 315 ? 16.312 -4.199 5.996 1 98.69 315 GLY B N 1
ATOM 5029 C CA . GLY B 1 315 ? 16.016 -3.967 4.59 1 98.69 315 GLY B CA 1
ATOM 5030 C C . GLY B 1 315 ? 16.703 -4.949 3.666 1 98.69 315 GLY B C 1
ATOM 5031 O O . GLY B 1 315 ? 16.094 -5.484 2.742 1 98.69 315 GLY B O 1
ATOM 5032 N N . TYR B 1 316 ? 17.922 -5.184 3.941 1 98.75 316 TYR B N 1
ATOM 5033 C CA . TYR B 1 316 ? 18.656 -6.164 3.15 1 98.75 316 TYR B CA 1
ATOM 5034 C C . TYR B 1 316 ? 18.078 -7.562 3.338 1 98.75 316 TYR B C 1
ATOM 5036 O O . TYR B 1 316 ? 17.922 -8.312 2.369 1 98.75 316 TYR B O 1
ATOM 5044 N N . LEU B 1 317 ? 17.812 -7.895 4.531 1 98.69 317 LEU B N 1
ATOM 5045 C CA . LEU B 1 317 ? 17.328 -9.234 4.836 1 98.69 317 LEU B CA 1
ATOM 5046 C C . LEU B 1 317 ? 15.992 -9.5 4.145 1 98.69 317 LEU B C 1
ATOM 5048 O O . LEU B 1 317 ? 15.734 -10.609 3.68 1 98.69 317 LEU B O 1
ATOM 5052 N N . THR B 1 318 ? 15.141 -8.531 4.062 1 98.5 318 THR B N 1
ATOM 5053 C CA . THR B 1 318 ? 13.852 -8.68 3.387 1 98.5 318 THR B CA 1
ATOM 5054 C C . THR B 1 318 ? 14.055 -9.094 1.933 1 98.5 318 THR B C 1
ATOM 5056 O O . THR B 1 318 ? 13.43 -10.047 1.461 1 98.5 318 THR B O 1
ATOM 5059 N N . ARG B 1 319 ? 14.984 -8.414 1.249 1 97.31 319 ARG B N 1
ATOM 5060 C CA . ARG B 1 319 ? 15.242 -8.727 -0.153 1 97.31 319 ARG B CA 1
ATOM 5061 C C . ARG B 1 319 ? 15.867 -10.109 -0.299 1 97.31 319 ARG B C 1
ATOM 5063 O O . ARG B 1 319 ? 15.445 -10.898 -1.147 1 97.31 319 ARG B O 1
ATOM 5070 N N . ALA B 1 320 ? 16.797 -10.406 0.516 1 97.31 320 ALA B N 1
ATOM 5071 C CA . ALA B 1 320 ? 17.547 -11.656 0.427 1 97.31 320 ALA B CA 1
ATOM 5072 C C . ALA B 1 320 ? 16.656 -12.852 0.766 1 97.31 320 ALA B C 1
ATOM 5074 O O . ALA B 1 320 ? 16.688 -13.875 0.083 1 97.31 320 ALA B O 1
ATOM 5075 N N . ASP B 1 321 ? 15.867 -12.695 1.798 1 97.56 321 ASP B N 1
ATOM 5076 C CA . ASP B 1 321 ? 15.039 -13.805 2.268 1 97.56 321 ASP B CA 1
ATOM 5077 C C . ASP B 1 321 ? 14.031 -14.227 1.202 1 97.56 321 ASP B C 1
ATOM 5079 O O . ASP B 1 321 ? 13.828 -15.422 0.969 1 97.56 321 ASP B O 1
ATOM 5083 N N . ILE B 1 322 ? 13.391 -13.305 0.57 1 96.19 322 ILE B N 1
ATOM 5084 C CA . ILE B 1 322 ? 12.414 -13.625 -0.462 1 96.19 322 ILE B CA 1
ATOM 5085 C C . ILE B 1 322 ? 13.117 -14.258 -1.662 1 96.19 322 ILE B C 1
ATOM 5087 O O . ILE B 1 322 ? 12.656 -15.273 -2.195 1 96.19 322 ILE B O 1
ATOM 5091 N N . LEU B 1 323 ? 14.234 -13.664 -2.039 1 93.88 323 LEU B N 1
ATOM 5092 C CA . LEU B 1 323 ? 15 -14.141 -3.186 1 93.88 323 LEU B CA 1
ATOM 5093 C C . LEU B 1 323 ? 15.43 -15.586 -2.984 1 93.88 323 LEU B C 1
ATOM 5095 O O . LEU B 1 323 ? 15.188 -16.438 -3.844 1 93.88 323 LEU B O 1
ATOM 5099 N N . PHE B 1 324 ? 15.914 -15.922 -1.858 1 94.25 324 PHE B N 1
ATOM 5100 C CA . PHE B 1 324 ? 16.531 -17.219 -1.658 1 94.25 324 PHE B CA 1
ATOM 5101 C C . PHE B 1 324 ? 15.5 -18.266 -1.281 1 94.25 324 PHE B C 1
ATOM 5103 O O . PHE B 1 324 ? 15.656 -19.453 -1.588 1 94.25 324 PHE B O 1
ATOM 5110 N N . ALA B 1 325 ? 14.422 -17.859 -0.638 1 94.94 325 ALA B N 1
ATOM 5111 C CA . ALA B 1 325 ? 13.336 -18.797 -0.371 1 94.94 325 ALA B CA 1
ATOM 5112 C C . ALA B 1 325 ? 12.75 -19.328 -1.671 1 94.94 325 ALA B C 1
ATOM 5114 O O . ALA B 1 325 ? 12.516 -20.531 -1.805 1 94.94 325 ALA B O 1
ATOM 5115 N N . GLY B 1 326 ? 12.477 -18.438 -2.604 1 91.5 326 GLY B N 1
ATOM 5116 C CA . GLY B 1 326 ? 11.977 -18.875 -3.896 1 91.5 326 GLY B CA 1
ATOM 5117 C C . GLY B 1 326 ? 12.945 -19.781 -4.645 1 91.5 326 GLY B C 1
ATOM 5118 O O . GLY B 1 326 ? 12.539 -20.781 -5.23 1 91.5 326 GLY B O 1
ATOM 5119 N N . GLN B 1 327 ? 14.203 -19.453 -4.578 1 87.81 327 GLN B N 1
ATOM 5120 C CA . GLN B 1 327 ? 15.203 -20.234 -5.285 1 87.81 327 GLN B CA 1
ATOM 5121 C C . GLN B 1 327 ? 15.375 -21.609 -4.648 1 87.81 327 GLN B C 1
ATOM 5123 O O . GLN B 1 327 ? 15.641 -22.594 -5.344 1 87.81 327 GLN B O 1
ATOM 5128 N N . TYR B 1 328 ? 15.289 -21.641 -3.354 1 89.12 328 TYR B N 1
ATOM 5129 C CA . TYR B 1 328 ? 15.352 -22.922 -2.656 1 89.12 328 TYR B CA 1
ATOM 5130 C C . TYR B 1 328 ? 14.266 -23.859 -3.145 1 89.12 328 TYR B C 1
ATOM 5132 O O . TYR B 1 328 ? 14.539 -25.016 -3.492 1 89.12 328 TYR B O 1
ATOM 5140 N N . ALA B 1 329 ? 13.07 -23.422 -3.162 1 87.31 329 ALA B N 1
ATOM 5141 C CA . ALA B 1 329 ? 11.945 -24.234 -3.607 1 87.31 329 ALA B CA 1
ATOM 5142 C C . ALA B 1 329 ? 12.086 -24.609 -5.086 1 87.31 329 ALA B C 1
ATOM 5144 O O . ALA B 1 329 ? 11.703 -25.703 -5.5 1 87.31 329 ALA B O 1
ATOM 5145 N N . TYR B 1 330 ? 12.602 -23.672 -5.812 1 82.19 330 TYR B N 1
ATOM 5146 C CA . TYR B 1 330 ? 12.805 -23.891 -7.242 1 82.19 330 TYR B CA 1
ATOM 5147 C C . TYR B 1 330 ? 13.742 -25.062 -7.488 1 82.19 330 TYR B C 1
ATOM 5149 O O . TYR B 1 330 ? 13.531 -25.844 -8.422 1 82.19 330 TYR B O 1
ATOM 5157 N N . GLN B 1 331 ? 14.664 -25.234 -6.668 1 78.81 331 GLN B N 1
ATOM 5158 C CA . GLN B 1 331 ? 15.641 -26.297 -6.82 1 78.81 331 GLN B CA 1
ATOM 5159 C C . GLN B 1 331 ? 15.039 -27.656 -6.449 1 78.81 331 GLN B C 1
ATOM 5161 O O . GLN B 1 331 ? 15.531 -28.703 -6.891 1 78.81 331 GLN B O 1
ATOM 5166 N N . LEU B 1 332 ? 13.992 -27.656 -5.684 1 78 332 LEU B N 1
ATOM 5167 C CA . LEU B 1 332 ? 13.367 -28.891 -5.223 1 78 332 LEU B CA 1
ATOM 5168 C C . LEU B 1 332 ? 12.164 -29.25 -6.086 1 78 332 LEU B C 1
ATOM 5170 O O . LEU B 1 332 ? 11.719 -30.406 -6.094 1 78 332 LEU B O 1
ATOM 5174 N N . ALA B 1 333 ? 11.523 -28.328 -6.656 1 71.56 333 ALA B N 1
ATOM 5175 C CA . ALA B 1 333 ? 10.344 -28.547 -7.484 1 71.56 333 ALA B CA 1
ATOM 5176 C C . ALA B 1 333 ? 10.695 -29.328 -8.75 1 71.56 333 ALA B C 1
ATOM 5178 O O . ALA B 1 333 ? 11.727 -29.062 -9.375 1 71.56 333 ALA B O 1
ATOM 5179 N N . PRO B 1 334 ? 9.812 -30.594 -8.82 1 57.72 334 PRO B N 1
ATOM 5180 C CA . PRO B 1 334 ? 10.062 -31.344 -10.055 1 57.72 334 PRO B CA 1
ATOM 5181 C C . PRO B 1 334 ? 9.875 -30.484 -11.305 1 57.72 334 PRO B C 1
ATOM 5183 O O . PRO B 1 334 ? 9.055 -29.562 -11.312 1 57.72 334 PRO B O 1
ATOM 5186 N N . MET B 1 335 ? 10.805 -30.359 -12.039 1 46.25 335 MET B N 1
ATOM 5187 C CA . MET B 1 335 ? 10.625 -29.609 -13.289 1 46.25 335 MET B CA 1
ATOM 5188 C C . MET B 1 335 ? 9.336 -30.047 -13.992 1 4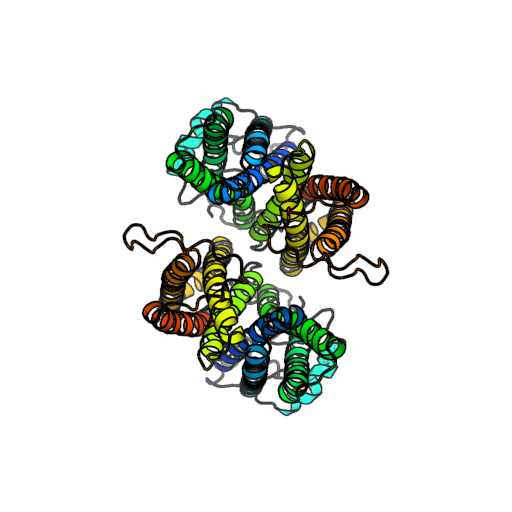6.25 335 MET B C 1
ATOM 5190 O O . MET B 1 335 ? 9.086 -31.234 -14.156 1 46.25 335 MET B O 1
ATOM 5194 N N . THR B 1 336 ? 8.25 -29.562 -13.586 1 40.44 336 THR B N 1
ATOM 5195 C CA . THR B 1 336 ? 6.98 -29.922 -14.211 1 40.44 336 THR B CA 1
ATOM 5196 C C . THR B 1 336 ? 7.191 -30.375 -15.648 1 40.44 336 THR B C 1
ATOM 5198 O O . THR B 1 336 ? 7.793 -29.656 -16.453 1 40.44 336 THR B O 1
ATOM 5201 N N . PRO B 1 337 ? 7.195 -31.719 -15.953 1 33.56 337 PRO B N 1
ATOM 5202 C CA . PRO B 1 337 ? 7.273 -32.156 -17.344 1 33.56 337 PRO B CA 1
ATOM 5203 C C . PRO B 1 337 ? 6.449 -31.297 -18.297 1 33.56 337 PRO B C 1
ATOM 5205 O O . PRO B 1 337 ? 6.762 -31.203 -19.484 1 33.56 337 PRO B O 1
ATOM 5208 N N . PHE B 1 338 ? 5.137 -31.172 -18.016 1 32.06 338 PHE B N 1
ATOM 5209 C CA . PHE B 1 338 ? 4.062 -30.984 -18.984 1 32.06 338 PHE B CA 1
ATOM 5210 C C . PHE B 1 338 ? 4.035 -29.531 -19.469 1 32.06 338 PHE B C 1
ATOM 5212 O O . PHE B 1 338 ? 3.07 -29.109 -20.109 1 32.06 338 PHE B O 1
ATOM 5219 N N . GLN B 1 339 ? 4.602 -28.562 -18.75 1 30.47 339 GLN B N 1
ATOM 5220 C CA . GLN B 1 339 ? 4.375 -27.375 -19.562 1 30.47 339 GLN B CA 1
ATOM 5221 C C . GLN B 1 339 ? 4.934 -27.547 -20.969 1 30.47 339 GLN B C 1
ATOM 5223 O O . GLN B 1 339 ? 6.086 -27.938 -21.141 1 30.47 339 GLN B O 1
ATOM 5228 N N . ILE B 1 340 ? 4.172 -28.047 -21.781 1 29.66 340 ILE B N 1
ATOM 5229 C CA . ILE B 1 340 ? 4.586 -27.891 -23.172 1 29.66 340 ILE B CA 1
ATOM 5230 C C . ILE B 1 340 ? 5.398 -26.609 -23.312 1 29.66 340 ILE B C 1
ATOM 5232 O O . ILE B 1 340 ? 4.848 -25.5 -23.25 1 29.66 340 ILE B O 1
ATOM 5236 N N . VAL B 1 341 ? 6.336 -26.359 -22.469 1 30.72 341 VAL B N 1
ATOM 5237 C CA . VAL B 1 341 ? 7.234 -25.281 -22.859 1 30.72 341 VAL B CA 1
ATOM 5238 C C . VAL B 1 341 ? 7.746 -25.5 -24.281 1 30.72 341 VAL B C 1
ATOM 5240 O O . VAL B 1 341 ? 8.5 -26.453 -24.531 1 30.72 341 VAL B O 1
ATOM 5243 N N . THR B 1 342 ? 6.988 -25.594 -25.234 1 31.83 342 THR B N 1
ATOM 5244 C CA . THR B 1 342 ? 7.785 -25.453 -26.453 1 31.83 342 THR B CA 1
ATOM 5245 C C . THR B 1 342 ? 9.109 -24.766 -26.156 1 31.83 342 THR B C 1
ATOM 5247 O O . THR B 1 342 ? 10.133 -25.062 -26.766 1 31.83 342 THR B O 1
ATOM 5250 N N . ASN B 1 343 ? 9.031 -23.328 -25.812 1 29.44 343 ASN B N 1
ATOM 5251 C CA . ASN B 1 343 ? 10.25 -22.562 -25.594 1 29.44 343 ASN B CA 1
ATOM 5252 C C . ASN B 1 343 ? 10.875 -22.891 -24.234 1 29.44 343 ASN B C 1
ATOM 5254 O O . ASN B 1 343 ? 10.164 -23.203 -23.281 1 29.44 343 ASN B O 1
ATOM 5258 N N . GLN B 1 344 ? 12.141 -23.406 -24.062 1 30.02 344 GLN B N 1
ATOM 5259 C CA . GLN B 1 344 ? 13.062 -23.672 -22.969 1 30.02 344 GLN B CA 1
ATOM 5260 C C . GLN B 1 344 ? 12.711 -22.844 -21.734 1 30.02 344 GLN B C 1
ATOM 5262 O O . GLN B 1 344 ? 12.18 -21.734 -21.859 1 30.02 344 GLN B O 1
ATOM 5267 N N . PRO B 1 345 ? 12.477 -23.547 -20.609 1 36.12 345 PRO B N 1
ATOM 5268 C CA . PRO B 1 345 ? 12.367 -22.766 -19.375 1 36.12 345 PRO B CA 1
ATOM 5269 C C . PRO B 1 345 ? 13.203 -21.484 -19.406 1 36.12 345 PRO B C 1
ATOM 5271 O O . PRO B 1 345 ? 14.375 -21.531 -19.797 1 36.12 345 PRO B O 1
ATOM 5274 N N . ILE B 1 346 ? 12.641 -20.422 -19.594 1 38.09 346 ILE B N 1
ATOM 5275 C CA . ILE B 1 346 ? 13.359 -19.156 -19.641 1 38.09 346 ILE B CA 1
ATOM 5276 C C . ILE B 1 346 ? 14.172 -18.984 -18.344 1 38.09 346 ILE B C 1
ATOM 5278 O O . ILE B 1 346 ? 13.617 -19 -17.25 1 38.09 346 ILE B O 1
ATOM 5282 N N . PRO B 1 347 ? 15.492 -19.172 -18.438 1 37 347 PRO B N 1
ATOM 5283 C CA . PRO B 1 347 ? 16.359 -18.984 -17.266 1 37 347 PRO B CA 1
ATOM 5284 C C . PRO B 1 347 ? 15.977 -17.75 -16.453 1 37 347 PRO B C 1
ATOM 5286 O O . PRO B 1 347 ? 15.453 -16.781 -17 1 37 347 PRO B O 1
ATOM 5289 N N . ILE B 1 348 ? 16.047 -17.859 -15.148 1 39.69 348 ILE B N 1
ATOM 5290 C CA . ILE B 1 348 ? 15.852 -16.719 -14.273 1 39.69 348 ILE B CA 1
ATOM 5291 C C . ILE B 1 348 ? 16.719 -15.547 -14.758 1 39.69 348 ILE B C 1
ATOM 5293 O O . ILE B 1 348 ? 17.891 -15.727 -15.078 1 39.69 348 ILE B O 1
ATOM 5297 N N . GLY B 1 349 ? 16.141 -14.508 -15.086 1 38.22 349 GLY B N 1
ATOM 5298 C CA . GLY B 1 349 ? 16.859 -13.32 -15.531 1 38.22 349 GLY B CA 1
ATOM 5299 C C . GLY B 1 349 ? 16.766 -13.094 -17.031 1 38.22 349 GLY B C 1
ATOM 5300 O O . GLY B 1 349 ? 17.359 -12.156 -17.562 1 38.22 349 GLY B O 1
ATOM 5301 N N . SER B 1 350 ? 16.156 -14.062 -17.656 1 38.84 350 SER B N 1
ATOM 5302 C CA . SER B 1 350 ? 16.031 -13.859 -19.094 1 38.84 350 SER B CA 1
ATOM 5303 C C . SER B 1 350 ? 14.938 -12.844 -19.422 1 38.84 350 SER B C 1
ATOM 5305 O O . SER B 1 350 ? 14.023 -12.641 -18.609 1 38.84 350 SER B O 1
ATOM 5307 N N . PHE B 1 351 ? 15.141 -11.977 -20.406 1 37.47 351 PHE B N 1
ATOM 5308 C CA . PHE B 1 351 ? 14.172 -10.984 -20.875 1 37.47 351 PHE B CA 1
ATOM 5309 C C . PHE B 1 351 ? 12.82 -11.633 -21.125 1 37.47 351 PHE B C 1
ATOM 5311 O O . PHE B 1 351 ? 11.805 -10.938 -21.234 1 37.47 351 PHE B O 1
ATOM 5318 N N . GLY B 1 352 ? 12.766 -12.891 -21.312 1 34.81 352 GLY B N 1
ATOM 5319 C CA . GLY B 1 352 ? 11.523 -13.578 -21.641 1 34.81 352 GLY B CA 1
ATOM 5320 C C . GLY B 1 352 ? 10.547 -13.633 -20.469 1 34.81 352 GLY B C 1
ATOM 5321 O O . GLY B 1 352 ? 9.445 -14.172 -20.609 1 34.81 352 GLY B O 1
ATOM 5322 N N . TRP B 1 353 ? 11.062 -13.383 -19.406 1 34.97 353 TRP B N 1
ATOM 5323 C CA . TRP B 1 353 ? 10.102 -13.383 -18.312 1 34.97 353 TRP B CA 1
ATOM 5324 C C . TRP B 1 353 ? 9 -12.352 -18.547 1 34.97 353 TRP B C 1
ATOM 5326 O O . TRP B 1 353 ? 9.281 -11.148 -18.609 1 34.97 353 TRP B O 1
ATOM 5336 N N . ARG B 1 354 ? 8.031 -12.695 -19.359 1 36.09 354 ARG B N 1
ATOM 5337 C CA . ARG B 1 354 ? 6.898 -11.891 -19.812 1 36.09 354 ARG B CA 1
ATOM 5338 C C . ARG B 1 354 ? 6.043 -11.445 -18.625 1 36.09 354 ARG B C 1
ATOM 5340 O O . ARG B 1 354 ? 5.801 -12.227 -17.703 1 36.09 354 ARG B O 1
ATOM 5347 N N . GLY B 1 355 ? 6.219 -10.219 -18.125 1 36.03 355 GLY B N 1
ATOM 5348 C CA . GLY B 1 355 ? 5.246 -9.547 -17.281 1 36.03 355 GLY B CA 1
ATOM 5349 C C . GLY B 1 355 ? 4.492 -8.445 -18 1 36.03 355 GLY B C 1
ATOM 5350 O O . GLY B 1 355 ? 4.969 -7.91 -19.016 1 36.03 355 GLY B O 1
#

Sequence (710 aa):
MGLFSAPSPGTSFGIQAPIIQINQYPLWSEYVALALYFTEIAGMLMAIIGLMEVTGRFGSFTKRASVVTFIAAILALGFFDADLGRPSAAISSPIEALANFSHSWMARGIIFVGGLLLFSFLYMIVTVANMKSRLIRGVIAIIGVFAGIFSTTYSGFELAATTGVPFWNNGGIPALYLADGIFAAAGLAYLIALVGKSEDMIRARVTLTKLLLFSSVAELATWFLFMASVNFIYVFDQVAYNYLISQASFYADMGLTALTLVISGIGGLAISGVPMMGMKGQAPSKAVGQMPIMDLPAAIKYLMIVAAIFALVAGYLTRADILFAGQYAYQLAPMTPFQIVTNQPIPIGSFGWRGMGLFSAPSPGTSFGIQAPIIQINQYPLWSEYVALALYFTEIAGMLMAIIGLMEVTGRFGSFTKRASVVTFIAAILALGFFDADLGRPSAAISSPIEALANFSHSWMARGIIFVGGLLLFSFLYMIVTVANMKSRLIRGVIAIIGVFAGIFSTTYSGFELAATTGVPFWNNGGIPALYLADGIFAAAGLAYLIALVGKSEDMIRARVTLTKLLLFSSVAELATWFLFMASVNFIYVFDQVAYNYLISQASFYADMGLTALTLVISGIGGLAISGVPMMGMKGQAPSKAVGQMPIMDLPAAIKYLMIVAAIFALVAGYLTRADILFAGQYAYQLAPMTPFQIVTNQPIPIGSFGWRG

Organism: NCBI:txid1293036